Protein 2J5H (pdb70)

Foldseek 3Di:
DFFDFDWDQDDPDVGFRTWFTQPRVGTRTGRVCPPPPTD

Secondary structure (DSSP, 8-state):
--SS-----TT-SS---------SSS--S--SSSSTT--

Organism: Mus musculus (NCBI:txid10090)

GO terms:
  GO:0048471 perinuclear region of cytoplasm (C, IDA)
  GO:0005576 extracellular region (C, IDA)
  GO:0005634 nucleus (C, IDA)
  GO:0005737 cytoplasm (C, IDA)
  GO:0005794 Golgi apparatus (C, IDA)
  GO:0005886 plasma membrane (C, IDA)
  GO:0009986 cell surface (C, IDA)
  GO:0009966 regulation of signal transduction (P, IDA)
  GO:0005886 plasma membrane (C, TAS)
  GO:0009948 anterior/posterior axis specification (P, IGI)
  GO:0045944 positive regulation of transcription by RNA polymerase II (P, IGI)
  GO:0030512 negative regulation of transforming growth factor beta receptor signaling pathway (P, IGI)
  GO:0007369 gastrulation (P, IGI)
  GO:0001570 vasculogenesis (P, IMP)
  GO:0001701 in utero embryonic development (P, IMP)
  GO:0001954 positive regulation of cell-matrix adhesion (P, IMP)
  GO:0030334 regulation of cell migration (P, IMP)
  GO:0048146 positive regulation of fibroblast proliferation (P, IMP)
  GO:0055007 cardiac muscle cell differentiation (P, IMP)
  GO:0008595 anterior/posterior axis specification, embryo (P, IMP)

Structure (mmCIF, N/CA/C/O backbone):
data_2J5H
#
_entry.id   2J5H
#
_cell.length_a   1.000
_cell.length_b   1.000
_cell.length_c   1.000
_cell.angle_alpha   90.00
_cell.angle_beta   90.00
_cell.angle_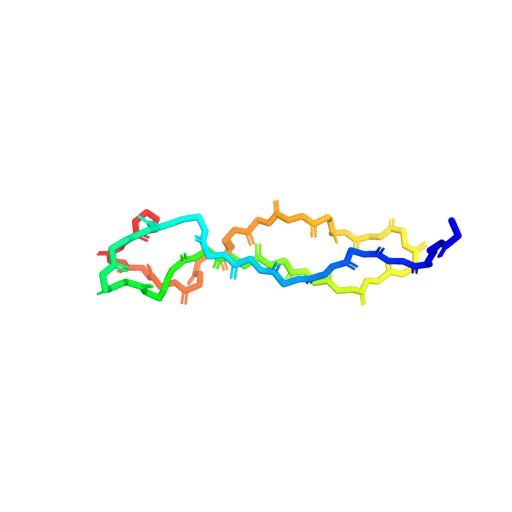gamma   90.00
#
_symmetry.space_group_name_H-M   'P 1'
#
loop_
_atom_site.group_PDB
_atom_site.id
_atom_site.type_symbol
_atom_site.label_atom_id
_atom_site.label_alt_id
_atom_site.label_comp_id
_atom_site.label_asym_id
_atom_site.label_entity_id
_atom_site.label_seq_id
_atom_site.pdbx_PDB_ins_code
_atom_site.Cartn_x
_atom_site.Cartn_y
_atom_site.Cartn_z
_atom_site.occupancy
_atom_site.B_iso_or_equiv
_atom_site.auth_seq_id
_atom_site.auth_comp_id
_atom_site.auth_asym_id
_atom_site.auth_atom_id
_atom_site.pdbx_PDB_model_num
ATOM 7 N N . LYS A 1 2 ? 13.767 11.701 -8.979 1.00 0.00 1 LYS A N 1
ATOM 8 C CA . LYS A 1 2 ? 13.173 12.985 -8.600 1.00 0.00 1 LYS A CA 1
ATOM 9 C C . LYS A 1 2 ? 11.819 12.709 -7.937 1.00 0.00 1 LYS A C 1
ATOM 10 O O . LYS A 1 2 ? 10.765 12.973 -8.512 1.00 0.00 1 LYS A O 1
ATOM 29 N N . GLU A 1 3 ? 11.851 12.149 -6.727 1.00 0.00 2 GLU A N 1
ATOM 30 C CA . GLU A 1 3 ? 10.676 11.758 -5.967 1.00 0.00 2 GLU A CA 1
ATOM 31 C C . GLU A 1 3 ? 10.936 11.965 -4.478 1.00 0.00 2 GLU A C 1
ATOM 32 O O . GLU A 1 3 ? 12.080 11.960 -4.024 1.00 0.00 2 GLU A O 1
ATOM 44 N N . HIS A 1 4 ? 9.852 12.112 -3.717 1.00 0.00 3 HIS A N 1
ATOM 45 C CA . HIS A 1 4 ? 9.854 12.245 -2.263 1.00 0.00 3 HIS A CA 1
ATOM 46 C C . HIS A 1 4 ? 8.828 11.314 -1.642 1.00 0.00 3 HIS A C 1
ATOM 47 O O . HIS A 1 4 ? 8.410 11.592 -0.525 1.00 0.00 3 HIS A O 1
ATOM 58 N N . CYS A 1 5 ? 8.427 10.241 -2.339 1.00 0.00 4 CYS A N 1
ATOM 59 C CA . CYS A 1 5 ? 7.571 9.193 -1.817 1.00 0.00 4 CYS A CA 1
ATOM 60 C C . CYS A 1 5 ? 7.364 8.092 -2.858 1.00 0.00 4 CYS A C 1
ATOM 61 O O . CYS A 1 5 ? 7.981 8.135 -3.923 1.00 0.00 4 CYS A O 1
ATOM 68 N N . GLY A 1 6 ? 6.508 7.118 -2.513 1.00 0.00 5 GLY A N 1
ATOM 69 C CA . GLY A 1 6 ? 5.974 6.094 -3.395 1.00 0.00 5 GLY A CA 1
ATOM 70 C C . GLY A 1 6 ? 4.873 6.646 -4.304 1.00 0.00 5 GLY A C 1
ATOM 71 O O . GLY A 1 6 ? 5.065 7.659 -4.973 1.00 0.00 5 GLY A O 1
ATOM 75 N N . SER A 1 7 ? 3.742 5.939 -4.392 1.00 0.00 6 SER A N 1
ATOM 76 C CA . SER A 1 7 ? 2.781 6.058 -5.486 1.00 0.00 6 SER A CA 1
ATOM 77 C C . SER A 1 7 ? 1.528 5.262 -5.105 1.00 0.00 6 SER A C 1
ATOM 78 O O . SER A 1 7 ? 1.174 5.263 -3.926 1.00 0.00 6 SER A O 1
ATOM 86 N N . ILE A 1 8 ? 0.843 4.624 -6.068 1.00 0.00 7 ILE A N 1
ATOM 87 C CA . ILE A 1 8 ? -0.402 3.890 -5.932 1.00 0.00 7 ILE A CA 1
ATOM 88 C C . ILE A 1 8 ? -0.156 2.569 -6.659 1.00 0.00 7 ILE A C 1
ATOM 89 O O . ILE A 1 8 ? 0.667 2.506 -7.576 1.00 0.00 7 ILE A O 1
ATOM 100 N N . LEU A 1 9 ? -0.875 1.521 -6.264 1.00 0.00 8 LEU A N 1
ATOM 101 C CA . LEU A 1 9 ? -0.713 0.174 -6.789 1.00 0.00 8 LEU A CA 1
ATOM 102 C C . LEU A 1 9 ? -2.055 -0.550 -6.644 1.00 0.00 8 LEU A C 1
ATOM 103 O O . LEU A 1 9 ? -3.091 0.090 -6.446 1.00 0.00 8 LEU A O 1
ATOM 113 N N . HIS A 1 10 ? -2.025 -1.860 -6.871 1.00 0.00 9 HIS A N 1
ATOM 114 C CA . HIS A 1 10 ? -3.086 -2.852 -6.991 1.00 0.00 9 HIS A CA 1
ATOM 115 C C . HIS A 1 10 ? -2.402 -4.107 -7.525 1.00 0.00 9 HIS A C 1
ATOM 116 O O . HIS A 1 10 ? -2.537 -4.490 -8.690 1.00 0.00 9 HIS A O 1
ATOM 127 N N . GLY A 1 11 ? -1.599 -4.712 -6.643 1.00 0.00 10 GLY A N 1
ATOM 128 C CA . GLY A 1 11 ? -1.045 -6.043 -6.806 1.00 0.00 10 GLY A CA 1
ATOM 129 C C . GLY A 1 11 ? -2.200 -7.028 -6.703 1.00 0.00 10 GLY A C 1
ATOM 130 O O . GLY A 1 11 ? -2.481 -7.536 -5.614 1.00 0.00 10 GLY A O 1
ATOM 134 N N . THR A 1 12 ? -2.908 -7.181 -7.822 1.00 0.00 11 THR A N 1
ATOM 135 C CA . THR A 1 12 ? -4.162 -7.911 -7.949 1.00 0.00 11 THR A CA 1
ATOM 136 C C . THR A 1 12 ? -4.346 -8.391 -9.391 1.00 0.00 11 THR A C 1
ATOM 137 O O . THR A 1 12 ? -4.526 -9.587 -9.608 1.00 0.00 11 THR A O 1
ATOM 144 N N . TRP A 1 13 ? -4.296 -7.440 -10.343 1.00 0.00 12 TRP A N 1
ATOM 145 C CA . TRP A 1 13 ? -4.723 -7.539 -11.745 1.00 0.00 12 TRP A CA 1
ATOM 146 C C . TRP A 1 13 ? -6.116 -8.138 -11.943 1.00 0.00 12 TRP A C 1
ATOM 147 O O . TRP A 1 13 ? -6.790 -8.584 -11.010 1.00 0.00 12 TRP A O 1
ATOM 162 N N . LEU A 1 14 ? -6.569 -8.078 -13.205 1.00 0.00 13 LEU A N 1
ATOM 163 C CA . LEU A 1 14 ? -7.925 -8.432 -13.607 1.00 0.00 13 LEU A CA 1
ATOM 164 C C . LEU A 1 14 ? -8.907 -7.496 -12.839 1.00 0.00 13 LEU A C 1
ATOM 165 O O . LEU A 1 14 ? -8.451 -6.472 -12.316 1.00 0.00 13 LEU A O 1
ATOM 175 N N . PRO A 1 15 ? -10.239 -7.703 -12.804 1.00 0.00 14 PRO A N 1
ATOM 176 C CA . PRO A 1 15 ? -11.138 -6.754 -12.143 1.00 0.00 14 PRO A CA 1
ATOM 177 C C . PRO A 1 15 ? -11.091 -6.938 -10.615 1.00 0.00 14 PRO A C 1
ATOM 178 O O . PRO A 1 15 ? -12.030 -7.467 -10.019 1.00 0.00 14 PRO A O 1
ATOM 189 N N . LYS A 1 16 ? -9.985 -6.536 -9.967 1.00 0.00 15 LYS A N 1
ATOM 190 C CA . LYS A 1 16 ? -9.803 -6.670 -8.521 1.00 0.00 15 LYS A CA 1
ATOM 191 C C . LYS A 1 16 ? -9.191 -5.401 -7.929 1.00 0.00 15 LYS A C 1
ATOM 192 O O . LYS A 1 16 ? -8.481 -4.666 -8.612 1.00 0.00 15 LYS A O 1
ATOM 211 N N . LYS A 1 17 ? -9.477 -5.157 -6.642 1.00 0.00 16 LYS A N 1
ATOM 212 C CA . LYS A 1 17 ? -9.117 -3.941 -5.913 1.00 0.00 16 LYS A CA 1
ATOM 213 C C . LYS A 1 17 ? -8.559 -4.323 -4.540 1.00 0.00 16 LYS A C 1
ATOM 214 O O . LYS A 1 17 ? -9.235 -4.214 -3.519 1.00 0.00 16 LYS A O 1
ATOM 233 N N . CYS A 1 18 ? -7.330 -4.836 -4.526 1.00 0.00 17 CYS A N 1
ATOM 234 C CA . CYS A 1 18 ? -6.643 -5.317 -3.333 1.00 0.00 17 CYS A CA 1
ATOM 235 C C . CYS A 1 18 ? -5.153 -5.050 -3.560 1.00 0.00 17 CYS A C 1
ATOM 236 O O . CYS A 1 18 ? -4.715 -5.215 -4.703 1.00 0.00 17 CYS A O 1
ATOM 243 N N . SER A 1 19 ? -4.407 -4.648 -2.514 1.00 0.00 18 SER A N 1
ATOM 244 C CA . SER A 1 19 ? -2.994 -4.237 -2.543 1.00 0.00 18 SER A CA 1
ATOM 245 C C . SER A 1 19 ? -2.864 -2.759 -2.927 1.00 0.00 18 SER A C 1
ATOM 246 O O . SER A 1 19 ? -3.623 -2.279 -3.765 1.00 0.00 18 SER A O 1
ATOM 254 N N . LEU A 1 20 ? -1.915 -2.032 -2.317 1.00 0.00 19 LEU A N 1
ATOM 255 C CA . LEU A 1 20 ? -1.785 -0.581 -2.454 1.00 0.00 19 LEU A CA 1
ATOM 256 C C . LEU A 1 20 ? -0.328 -0.165 -2.164 1.00 0.00 19 LEU A C 1
ATOM 257 O O . LEU A 1 20 ? 0.583 -0.996 -2.164 1.00 0.00 19 LEU A O 1
ATOM 267 N N . CYS A 1 21 ? -0.119 1.134 -1.949 1.00 0.00 20 CYS A N 1
ATOM 268 C CA . CYS A 1 21 ? 1.095 1.796 -1.494 1.00 0.00 20 CYS A CA 1
ATOM 269 C C . CYS A 1 21 ? 0.673 2.928 -0.559 1.00 0.00 20 CYS A C 1
ATOM 270 O O . CYS A 1 21 ? -0.499 3.064 -0.206 1.00 0.00 20 CYS A O 1
ATOM 277 N N . ARG A 1 22 ? 1.638 3.761 -0.185 1.00 0.00 21 ARG A N 1
ATOM 278 C CA . ARG A 1 22 ? 1.393 5.119 0.284 1.00 0.00 21 ARG A CA 1
ATOM 279 C C . ARG A 1 22 ? 2.406 6.017 -0.418 1.00 0.00 21 ARG A C 1
ATOM 280 O O . ARG A 1 22 ? 3.257 5.550 -1.182 1.00 0.00 21 ARG A O 1
ATOM 297 N N . CYS A 1 23 ? 2.326 7.310 -0.116 1.00 0.00 22 CYS A N 1
ATOM 298 C CA . CYS A 1 23 ? 3.334 8.282 -0.454 1.00 0.00 22 CYS A CA 1
ATOM 299 C C . CYS A 1 23 ? 3.738 8.959 0.864 1.00 0.00 22 CYS A C 1
ATOM 300 O O . CYS A 1 23 ? 3.006 9.814 1.357 1.00 0.00 22 CYS A O 1
ATOM 307 N N . TRP A 1 24 ? 4.878 8.564 1.454 1.00 0.00 23 TRP A N 1
ATOM 308 C CA . TRP A 1 24 ? 5.496 9.266 2.581 1.00 0.00 23 TRP A CA 1
ATOM 309 C C . TRP A 1 24 ? 6.969 9.537 2.239 1.00 0.00 23 TRP A C 1
ATOM 310 O O . TRP A 1 24 ? 7.545 8.841 1.406 1.00 0.00 23 TRP A O 1
ATOM 325 N N . HIS A 1 25 ? 7.593 10.509 2.923 1.00 0.00 24 HIS A N 1
ATOM 326 C CA . HIS A 1 25 ? 8.941 11.042 2.647 1.00 0.00 24 HIS A CA 1
ATOM 327 C C . HIS A 1 25 ? 10.076 10.014 2.758 1.00 0.00 24 HIS A C 1
ATOM 328 O O . HIS A 1 25 ? 11.195 10.305 2.343 1.00 0.00 24 HIS A O 1
ATOM 339 N N . GLY A 1 26 ? 9.805 8.834 3.314 1.00 0.00 25 GLY A N 1
ATOM 340 C CA . GLY A 1 26 ? 10.761 7.747 3.442 1.00 0.00 25 GLY A CA 1
ATOM 341 C C . GLY A 1 26 ? 10.198 6.619 4.297 1.00 0.00 25 GLY A C 1
ATOM 342 O O . GLY A 1 26 ? 10.952 6.003 5.045 1.00 0.00 25 GLY A O 1
ATOM 346 N N . GLN A 1 27 ? 8.880 6.376 4.246 1.00 0.00 26 GLN A N 1
ATOM 347 C CA . GLN A 1 27 ? 8.224 5.411 5.115 1.00 0.00 26 GLN A CA 1
ATOM 348 C C . GLN A 1 27 ? 7.109 4.792 4.285 1.00 0.00 26 GLN A C 1
ATOM 349 O O . GLN A 1 27 ? 6.407 5.535 3.609 1.00 0.00 26 GLN A O 1
ATOM 361 N N . LEU A 1 28 ? 6.966 3.461 4.334 1.00 0.00 27 LEU A N 1
ATOM 362 C CA . LEU A 1 28 ? 6.009 2.674 3.553 1.00 0.00 27 LEU A CA 1
ATOM 363 C C . LEU A 1 28 ? 6.188 2.879 2.036 1.00 0.00 27 LEU A C 1
ATOM 364 O O . LEU A 1 28 ? 5.719 3.861 1.466 1.00 0.00 27 LEU A O 1
ATOM 374 N N . HIS A 1 29 ? 6.853 1.926 1.364 1.00 0.00 28 HIS A N 1
ATOM 375 C CA . HIS A 1 29 ? 6.877 1.884 -0.100 1.00 0.00 28 HIS A CA 1
ATOM 376 C C . HIS A 1 29 ? 5.519 1.396 -0.631 1.00 0.00 28 HIS A C 1
ATOM 377 O O . HIS A 1 29 ? 4.640 2.214 -0.892 1.00 0.00 28 HIS A O 1
ATOM 388 N N . CYS A 1 30 ? 5.337 0.078 -0.784 1.00 0.00 29 CYS A N 1
ATOM 389 C CA . CYS A 1 30 ? 4.170 -0.531 -1.412 1.00 0.00 29 CYS A CA 1
ATOM 390 C C . CYS A 1 30 ? 3.876 -1.864 -0.738 1.00 0.00 29 CYS A C 1
ATOM 391 O O . CYS A 1 30 ? 4.719 -2.757 -0.781 1.00 0.00 29 CYS A O 1
ATOM 398 N N . LEU A 1 31 ? 2.714 -1.969 -0.085 1.00 0.00 30 LEU A N 1
ATOM 399 C CA . LEU A 1 31 ? 2.228 -3.134 0.641 1.00 0.00 30 LEU A CA 1
ATOM 400 C C . LEU A 1 31 ? 0.690 -3.092 0.663 1.00 0.00 30 LEU A C 1
ATOM 401 O O . LEU A 1 31 ? 0.125 -2.000 0.590 1.00 0.00 30 LEU A O 1
ATOM 411 N N . PRO A 1 32 ? 0.000 -4.241 0.820 1.00 0.00 31 PRO A N 1
ATOM 412 C CA . PRO A 1 32 ? -1.439 -4.287 1.054 1.00 0.00 31 PRO A CA 1
ATOM 413 C C . PRO A 1 32 ? -1.771 -3.750 2.451 1.00 0.00 31 PRO A C 1
ATOM 414 O O . PRO A 1 32 ? -2.352 -2.678 2.557 1.00 0.00 31 PRO A O 1
ATOM 425 N N . GLN A 1 33 ? -1.398 -4.488 3.507 1.00 0.00 32 GLN A N 1
ATOM 426 C CA . GLN A 1 33 ? -1.595 -4.127 4.919 1.00 0.00 32 GLN A CA 1
ATOM 427 C C . GLN A 1 33 ? -3.091 -4.198 5.263 1.00 0.00 32 GLN A C 1
ATOM 428 O O . GLN A 1 33 ? -3.748 -3.190 5.501 1.00 0.00 32 GLN A O 1
ATOM 440 N N . THR A 1 34 ? -3.627 -5.428 5.256 1.00 0.00 33 THR A N 1
ATOM 441 C CA . THR A 1 34 ? -5.029 -5.784 5.497 1.00 0.00 33 THR A CA 1
ATOM 442 C C . THR A 1 34 ? -6.044 -4.996 4.640 1.00 0.00 33 THR A C 1
ATOM 443 O O . THR A 1 34 ? -7.229 -4.951 4.949 1.00 0.00 33 THR A O 1
ATOM 450 N N . PHE A 1 35 ? -5.595 -4.414 3.520 1.00 0.00 34 PHE A N 1
ATOM 451 C CA . PHE A 1 35 ? -6.381 -3.553 2.643 1.00 0.00 34 PHE A CA 1
ATOM 452 C C . PHE A 1 35 ? -7.740 -4.153 2.250 1.00 0.00 34 PHE A C 1
ATOM 453 O O . PHE A 1 35 ? -8.726 -3.422 2.168 1.00 0.00 34 PHE A O 1
ATOM 466 N N . LEU A 1 36 ? -7.806 -5.470 2.012 1.00 0.00 35 LEU A N 1
ATOM 467 C CA . LEU A 1 36 ? -9.060 -6.188 1.827 1.00 0.00 35 LEU A CA 1
ATOM 468 C C . LEU A 1 36 ? -8.876 -7.629 2.331 1.00 0.00 35 LEU A C 1
ATOM 469 O O . LEU A 1 36 ? -8.319 -8.439 1.585 1.00 0.00 35 LEU A O 1
ATOM 479 N N . PRO A 1 37 ? -9.285 -7.977 3.571 1.00 0.00 36 PRO A N 1
ATOM 480 C CA . PRO A 1 37 ? -9.123 -9.321 4.136 1.00 0.00 36 PRO A CA 1
ATOM 481 C C . PRO A 1 37 ? -10.073 -10.341 3.480 1.00 0.00 36 PRO A C 1
ATOM 482 O O . PRO A 1 37 ? -11.014 -10.844 4.090 1.00 0.00 36 PRO A O 1
ATOM 493 N N . GLY A 1 38 ? -9.799 -10.648 2.213 1.00 0.00 37 GLY A N 1
ATOM 494 C CA . GLY A 1 38 ? -10.512 -11.612 1.386 1.00 0.00 37 GLY A CA 1
ATOM 495 C C . GLY A 1 38 ? -9.850 -11.816 0.024 1.00 0.00 37 GLY A C 1
ATOM 496 O O . GLY A 1 38 ? -10.470 -12.392 -0.866 1.00 0.00 37 GLY A O 1
ATOM 500 N N . CYS A 1 39 ? -8.639 -11.279 -0.180 1.00 0.00 38 CYS A N 1
ATOM 501 C CA . CYS A 1 39 ? -8.065 -11.060 -1.493 1.00 0.00 38 CYS A CA 1
ATOM 502 C C . CYS A 1 39 ? -6.587 -10.721 -1.295 1.00 0.00 38 CYS A C 1
ATOM 503 O O . CYS A 1 39 ? -6.176 -9.565 -1.401 1.00 0.00 38 CYS A O 1
ATOM 510 N N . ASP A 1 40 ? -5.800 -11.749 -0.960 1.00 0.00 39 ASP A N 1
ATOM 511 C CA . ASP A 1 40 ? -4.405 -11.617 -0.536 1.00 0.00 39 ASP A CA 1
ATOM 512 C C . ASP A 1 40 ? -4.311 -10.713 0.708 1.00 0.00 39 ASP A C 1
ATOM 513 O O . ASP A 1 40 ? -5.287 -10.539 1.436 1.00 0.00 39 ASP A O 1
ATOM 531 N N . LYS A 1 2 ? 14.447 10.825 -8.139 1.00 0.00 1 LYS A N 2
ATOM 532 C CA . LYS A 1 2 ? 14.511 11.140 -6.704 1.00 0.00 1 LYS A CA 2
ATOM 533 C C . LYS A 1 2 ? 13.132 11.344 -6.038 1.00 0.00 1 LYS A C 2
ATOM 534 O O . LYS A 1 2 ? 13.006 12.153 -5.123 1.00 0.00 1 LYS A O 2
ATOM 553 N N . GLU A 1 3 ? 12.107 10.626 -6.503 1.00 0.00 2 GLU A N 2
ATOM 554 C CA . GLU A 1 3 ? 10.684 10.833 -6.264 1.00 0.00 2 GLU A CA 2
ATOM 555 C C . GLU A 1 3 ? 10.348 11.022 -4.775 1.00 0.00 2 GLU A C 2
ATOM 556 O O . GLU A 1 3 ? 9.865 12.083 -4.393 1.00 0.00 2 GLU A O 2
ATOM 568 N N . HIS A 1 4 ? 10.551 9.986 -3.944 1.00 0.00 3 HIS A N 2
ATOM 569 C CA . HIS A 1 4 ? 10.129 9.928 -2.533 1.00 0.00 3 HIS A CA 2
ATOM 570 C C . HIS A 1 4 ? 8.680 10.388 -2.296 1.00 0.00 3 HIS A C 2
ATOM 571 O O . HIS A 1 4 ? 8.373 10.874 -1.213 1.00 0.00 3 HIS A O 2
ATOM 582 N N . CYS A 1 5 ? 7.781 10.207 -3.271 1.00 0.00 4 CYS A N 2
ATOM 583 C CA . CYS A 1 5 ? 6.343 10.249 -3.063 1.00 0.00 4 CYS A CA 2
ATOM 584 C C . CYS A 1 5 ? 5.683 9.518 -4.237 1.00 0.00 4 CYS A C 2
ATOM 585 O O . CYS A 1 5 ? 5.600 10.078 -5.327 1.00 0.00 4 CYS A O 2
ATOM 592 N N . GLY A 1 6 ? 5.232 8.275 -4.026 1.00 0.00 5 GLY A N 2
ATOM 593 C CA . GLY A 1 6 ? 4.345 7.571 -4.948 1.00 0.00 5 GLY A CA 2
ATOM 594 C C . GLY A 1 6 ? 4.852 6.166 -5.232 1.00 0.00 5 GLY A C 2
ATOM 595 O O . GLY A 1 6 ? 5.915 6.017 -5.840 1.00 0.00 5 GLY A O 2
ATOM 599 N N . SER A 1 7 ? 4.115 5.142 -4.783 1.00 0.00 6 SER A N 2
ATOM 600 C CA . SER A 1 7 ? 4.452 3.739 -5.049 1.00 0.00 6 SER A CA 2
ATOM 601 C C . SER A 1 7 ? 3.211 2.885 -5.363 1.00 0.00 6 SER A C 2
ATOM 602 O O . SER A 1 7 ? 3.193 1.681 -5.114 1.00 0.00 6 SER A O 2
ATOM 610 N N . ILE A 1 8 ? 2.156 3.543 -5.853 1.00 0.00 7 ILE A N 2
ATOM 611 C CA . ILE A 1 8 ? 0.817 3.029 -6.145 1.00 0.00 7 ILE A CA 2
ATOM 612 C C . ILE A 1 8 ? 0.893 1.751 -6.998 1.00 0.00 7 ILE A C 2
ATOM 613 O O . ILE A 1 8 ? 1.789 1.585 -7.825 1.00 0.00 7 ILE A O 2
ATOM 624 N N . LEU A 1 9 ? -0.072 0.849 -6.792 1.00 0.00 8 LEU A N 2
ATOM 625 C CA . LEU A 1 9 ? -0.020 -0.536 -7.250 1.00 0.00 8 LEU A CA 2
ATOM 626 C C . LEU A 1 9 ? -1.436 -1.068 -7.518 1.00 0.00 8 LEU A C 2
ATOM 627 O O . LEU A 1 9 ? -2.385 -0.286 -7.588 1.00 0.00 8 LEU A O 2
ATOM 637 N N . HIS A 1 10 ? -1.530 -2.390 -7.725 1.00 0.00 9 HIS A N 2
ATOM 638 C CA . HIS A 1 10 ? -2.510 -3.192 -8.480 1.00 0.00 9 HIS A CA 2
ATOM 639 C C . HIS A 1 10 ? -1.776 -4.403 -9.096 1.00 0.00 9 HIS A C 2
ATOM 640 O O . HIS A 1 10 ? -1.708 -4.532 -10.320 1.00 0.00 9 HIS A O 2
ATOM 651 N N . GLY A 1 11 ? -1.211 -5.306 -8.282 1.00 0.00 10 GLY A N 2
ATOM 652 C CA . GLY A 1 11 ? -0.545 -6.517 -8.772 1.00 0.00 10 GLY A CA 2
ATOM 653 C C . GLY A 1 11 ? -1.538 -7.604 -9.203 1.00 0.00 10 GLY A C 2
ATOM 654 O O . GLY A 1 11 ? -1.256 -8.785 -9.023 1.00 0.00 10 GLY A O 2
ATOM 658 N N . THR A 1 12 ? -2.718 -7.205 -9.693 1.00 0.00 11 THR A N 2
ATOM 659 C CA . THR A 1 12 ? -3.951 -7.981 -9.640 1.00 0.00 11 THR A CA 2
ATOM 660 C C . THR A 1 12 ? -4.817 -7.606 -10.838 1.00 0.00 11 THR A C 2
ATOM 661 O O . THR A 1 12 ? -4.719 -6.488 -11.347 1.00 0.00 11 THR A O 2
ATOM 668 N N . TRP A 1 13 ? -5.662 -8.546 -11.264 1.00 0.00 12 TRP A N 2
ATOM 669 C CA . TRP A 1 13 ? -6.600 -8.390 -12.361 1.00 0.00 12 TRP A CA 2
ATOM 670 C C . TRP A 1 13 ? -7.892 -7.708 -11.908 1.00 0.00 12 TRP A C 2
ATOM 671 O O . TRP A 1 13 ? -8.140 -7.537 -10.713 1.00 0.00 12 TRP A O 2
ATOM 686 N N . LEU A 1 14 ? -8.705 -7.313 -12.900 1.00 0.00 13 LEU A N 2
ATOM 687 C CA . LEU A 1 14 ? -9.621 -6.173 -12.809 1.00 0.00 13 LEU A CA 2
ATOM 688 C C . LEU A 1 14 ? -8.831 -4.892 -12.443 1.00 0.00 13 LEU A C 2
ATOM 689 O O . LEU A 1 14 ? -7.615 -4.955 -12.236 1.00 0.00 13 LEU A O 2
ATOM 699 N N . PRO A 1 15 ? -9.438 -3.690 -12.444 1.00 0.00 14 PRO A N 2
ATOM 700 C CA . PRO A 1 15 ? -8.700 -2.471 -12.140 1.00 0.00 14 PRO A CA 2
ATOM 701 C C . PRO A 1 15 ? -8.438 -2.402 -10.629 1.00 0.00 14 PRO A C 2
ATOM 702 O O . PRO A 1 15 ? -9.161 -1.703 -9.918 1.00 0.00 14 PRO A O 2
ATOM 713 N N . LYS A 1 16 ? -7.412 -3.130 -10.147 1.00 0.00 15 LYS A N 2
ATOM 714 C CA . LYS A 1 16 ? -7.131 -3.359 -8.725 1.00 0.00 15 LYS A CA 2
ATOM 715 C C . LYS A 1 16 ? -8.166 -4.345 -8.174 1.00 0.00 15 LYS A C 2
ATOM 716 O O . LYS A 1 16 ? -9.110 -4.749 -8.849 1.00 0.00 15 LYS A O 2
ATOM 735 N N . LYS A 1 17 ? -7.948 -4.707 -6.910 1.00 0.00 16 LYS A N 2
ATOM 736 C CA . LYS A 1 17 ? -8.747 -5.571 -6.046 1.00 0.00 16 LYS A CA 2
ATOM 737 C C . LYS A 1 17 ? -7.961 -5.744 -4.752 1.00 0.00 16 LYS A C 2
ATOM 738 O O . LYS A 1 17 ? -8.526 -5.621 -3.671 1.00 0.00 16 LYS A O 2
ATOM 757 N N . CYS A 1 18 ? -6.654 -6.012 -4.883 1.00 0.00 17 CYS A N 2
ATOM 758 C CA . CYS A 1 18 ? -5.774 -6.415 -3.799 1.00 0.00 17 CYS A CA 2
ATOM 759 C C . CYS A 1 18 ? -4.372 -6.026 -4.251 1.00 0.00 17 CYS A C 2
ATOM 760 O O . CYS A 1 18 ? -3.883 -6.635 -5.201 1.00 0.00 17 CYS A O 2
ATOM 767 N N . SER A 1 19 ? -3.770 -5.003 -3.640 1.00 0.00 18 SER A N 2
ATOM 768 C CA . SER A 1 19 ? -2.533 -4.277 -3.981 1.00 0.00 18 SER A CA 2
ATOM 769 C C . SER 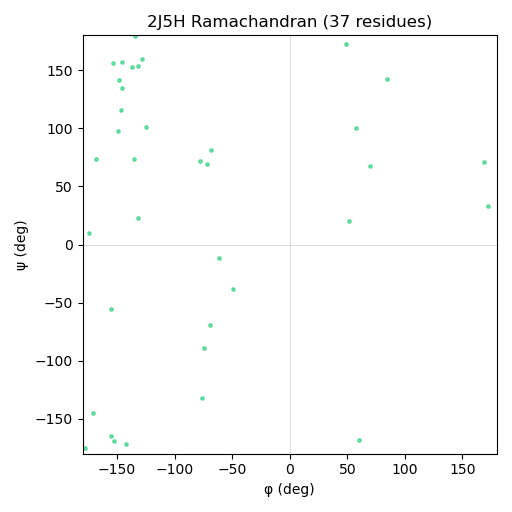A 1 19 ? -2.862 -2.794 -4.076 1.00 0.00 18 SER A C 2
ATOM 770 O O . SER A 1 19 ? -3.590 -2.397 -4.986 1.00 0.00 18 SER A O 2
ATOM 778 N N . LEU A 1 20 ? -2.296 -1.980 -3.185 1.00 0.00 19 LEU A N 2
ATOM 779 C CA . LEU A 1 20 ? -2.291 -0.531 -3.309 1.00 0.00 19 LEU A CA 2
ATOM 780 C C . LEU A 1 20 ? -1.076 -0.013 -2.515 1.00 0.00 19 LEU A C 2
ATOM 781 O O . LEU A 1 20 ? -0.346 -0.796 -1.903 1.00 0.00 19 LEU A O 2
ATOM 791 N N . CYS A 1 21 ? -0.832 1.298 -2.537 1.00 0.00 20 CYS A N 2
ATOM 792 C CA . CYS A 1 21 ? 0.245 1.970 -1.825 1.00 0.00 20 CYS A CA 2
ATOM 793 C C . CYS A 1 21 ? -0.099 3.454 -1.718 1.00 0.00 20 CYS A C 2
ATOM 794 O O . CYS A 1 21 ? -1.222 3.863 -2.013 1.00 0.00 20 CYS A O 2
ATOM 801 N N . ARG A 1 22 ? 0.863 4.257 -1.271 1.00 0.00 21 ARG A N 2
ATOM 802 C CA . ARG A 1 22 ? 0.698 5.684 -1.008 1.00 0.00 21 ARG A CA 2
ATOM 803 C C . ARG A 1 22 ? 1.863 6.489 -1.593 1.00 0.00 21 ARG A C 2
ATOM 804 O O . ARG A 1 22 ? 2.727 5.960 -2.299 1.00 0.00 21 ARG A O 2
ATOM 821 N N . CYS A 1 23 ? 1.836 7.793 -1.316 1.00 0.00 22 CYS A N 2
ATOM 822 C CA . CYS A 1 23 ? 2.787 8.812 -1.705 1.00 0.00 22 CYS A CA 2
ATOM 823 C C . CYS A 1 23 ? 3.130 9.545 -0.412 1.00 0.00 22 CYS A C 2
ATOM 824 O O . CYS A 1 23 ? 2.342 10.364 0.057 1.00 0.00 22 CYS A O 2
ATOM 831 N N . TRP A 1 24 ? 4.259 9.193 0.212 1.00 0.00 23 TRP A N 2
ATOM 832 C CA . TRP A 1 24 ? 4.821 9.931 1.331 1.00 0.00 23 TRP A CA 2
ATOM 833 C C . TRP A 1 24 ? 6.337 9.754 1.289 1.00 0.00 23 TRP A C 2
ATOM 834 O O . TRP A 1 24 ? 6.822 8.845 0.618 1.00 0.00 23 TRP A O 2
ATOM 849 N N . HIS A 1 25 ? 7.086 10.584 2.016 1.00 0.00 24 HIS A N 2
ATOM 850 C CA . HIS A 1 25 ? 8.547 10.599 1.972 1.00 0.00 24 HIS A CA 2
ATOM 851 C C . HIS A 1 25 ? 9.133 9.498 2.865 1.00 0.00 24 HIS A C 2
ATOM 852 O O . HIS A 1 25 ? 9.676 9.792 3.933 1.00 0.00 24 HIS A O 2
ATOM 863 N N . GLY A 1 26 ? 9.070 8.242 2.407 1.00 0.00 25 GLY A N 2
ATOM 864 C CA . GLY A 1 26 ? 9.634 7.082 3.099 1.00 0.00 25 GLY A CA 2
ATOM 865 C C . GLY A 1 26 ? 8.653 5.917 3.262 1.00 0.00 25 GLY A C 2
ATOM 866 O O . GLY A 1 26 ? 9.038 4.891 3.810 1.00 0.00 25 GLY A O 2
ATOM 870 N N . GLN A 1 27 ? 7.410 6.076 2.788 1.00 0.00 26 GLN A N 2
ATOM 871 C CA . GLN A 1 27 ? 6.390 5.045 2.595 1.00 0.00 26 GLN A CA 2
ATOM 872 C C . GLN A 1 27 ? 6.360 3.910 3.619 1.00 0.00 26 GLN A C 2
ATOM 873 O O . GLN A 1 27 ? 6.558 2.748 3.266 1.00 0.00 26 GLN A O 2
ATOM 885 N N . LEU A 1 28 ? 5.964 4.291 4.842 1.00 0.00 27 LEU A N 2
ATOM 886 C CA . LEU A 1 28 ? 5.332 3.490 5.897 1.00 0.00 27 LEU A CA 2
ATOM 887 C C . LEU A 1 28 ? 5.355 1.979 5.606 1.00 0.00 27 LEU A C 2
ATOM 888 O O . LEU A 1 28 ? 6.303 1.304 5.999 1.00 0.00 27 LEU A O 2
ATOM 898 N N . HIS A 1 29 ? 4.350 1.467 4.886 1.00 0.00 28 HIS A N 2
ATOM 899 C CA . HIS A 1 29 ? 4.440 0.360 3.942 1.00 0.00 28 HIS A CA 2
ATOM 900 C C . HIS A 1 29 ? 3.380 0.631 2.867 1.00 0.00 28 HIS A C 2
ATOM 901 O O . HIS A 1 29 ? 2.509 1.485 3.059 1.00 0.00 28 HIS A O 2
ATOM 912 N N . CYS A 1 30 ? 3.421 -0.114 1.760 1.00 0.00 29 CYS A N 2
ATOM 913 C CA . CYS A 1 30 ? 2.251 -0.294 0.909 1.00 0.00 29 CYS A CA 2
ATOM 914 C C . CYS A 1 30 ? 1.199 -1.121 1.664 1.00 0.00 29 CYS A C 2
ATOM 915 O O . CYS A 1 30 ? 1.496 -1.716 2.701 1.00 0.00 29 CYS A O 2
ATOM 922 N N . LEU A 1 31 ? -0.025 -1.182 1.132 1.00 0.00 30 LEU A N 2
ATOM 923 C CA . LEU A 1 31 ? -1.143 -1.902 1.718 1.00 0.00 30 LEU A CA 2
ATOM 924 C C . LEU A 1 31 ? -1.974 -2.493 0.589 1.00 0.00 30 LEU A C 2
ATOM 925 O O . LEU A 1 31 ? -2.501 -1.732 -0.220 1.00 0.00 30 LEU A O 2
ATOM 935 N N . PRO A 1 32 ? -2.140 -3.821 0.513 1.00 0.00 31 PRO A N 2
ATOM 936 C CA . PRO A 1 32 ? -2.933 -4.421 -0.538 1.00 0.00 31 PRO A CA 2
ATOM 937 C C . PRO A 1 32 ? -4.425 -4.132 -0.369 1.00 0.00 31 PRO A C 2
ATOM 938 O O . PRO A 1 32 ? -5.123 -3.986 -1.371 1.00 0.00 31 PRO A O 2
ATOM 949 N N . GLN A 1 33 ? -4.884 -4.026 0.882 1.00 0.00 32 GLN A N 2
ATOM 950 C CA . GLN A 1 33 ? -6.096 -3.333 1.295 1.00 0.00 32 GLN A CA 2
ATOM 951 C C . GLN A 1 33 ? -5.954 -3.044 2.798 1.00 0.00 32 GLN A C 2
ATOM 952 O O . GLN A 1 33 ? -5.689 -1.906 3.171 1.00 0.00 32 GLN A O 2
ATOM 964 N N . THR A 1 34 ? -6.029 -4.076 3.647 1.00 0.00 33 THR A N 2
ATOM 965 C CA . THR A 1 34 ? -6.037 -3.975 5.107 1.00 0.00 33 THR A CA 2
ATOM 966 C C . THR A 1 34 ? -4.744 -4.531 5.726 1.00 0.00 33 THR A C 2
ATOM 967 O O . THR A 1 34 ? -4.454 -4.233 6.879 1.00 0.00 33 THR A O 2
ATOM 974 N N . PHE A 1 35 ? -3.964 -5.320 4.966 1.00 0.00 34 PHE A N 2
ATOM 975 C CA . PHE A 1 35 ? -2.778 -6.048 5.431 1.00 0.00 34 PHE A CA 2
ATOM 976 C C . PHE A 1 35 ? -3.056 -6.827 6.729 1.00 0.00 34 PHE A C 2
ATOM 977 O O . PHE A 1 35 ? -2.365 -6.683 7.735 1.00 0.00 34 PHE A O 2
ATOM 990 N N . LEU A 1 36 ? -4.073 -7.694 6.679 1.00 0.00 35 LEU A N 2
ATOM 991 C CA . LEU A 1 36 ? -4.293 -8.757 7.659 1.00 0.00 35 LEU A CA 2
ATOM 992 C C . LEU A 1 36 ? -4.788 -9.973 6.875 1.00 0.00 35 LEU A C 2
ATOM 993 O O . LEU A 1 36 ? -4.022 -10.925 6.736 1.00 0.00 35 LEU A O 2
ATOM 1003 N N . PRO A 1 37 ? -5.960 -9.920 6.210 1.00 0.00 36 PRO A N 2
ATOM 1004 C CA . PRO A 1 37 ? -6.099 -10.614 4.942 1.00 0.00 36 PRO A CA 2
ATOM 1005 C C . PRO A 1 37 ? -5.148 -9.941 3.943 1.00 0.00 36 PRO A C 2
ATOM 1006 O O . PRO A 1 37 ? -5.025 -8.708 3.915 1.00 0.00 36 PRO A O 2
ATOM 1017 N N . GLY A 1 38 ? -4.508 -10.749 3.092 1.00 0.00 37 GLY A N 2
ATOM 1018 C CA . GLY A 1 38 ? -3.740 -10.240 1.960 1.00 0.00 37 GLY A CA 2
ATOM 1019 C C . GLY A 1 38 ? -4.661 -9.680 0.881 1.00 0.00 37 GLY A C 2
ATOM 1020 O O . GLY A 1 38 ? -4.300 -8.730 0.185 1.00 0.00 37 GLY A O 2
ATOM 1024 N N . CYS A 1 39 ? -5.862 -10.251 0.759 1.00 0.00 38 CYS A N 2
ATOM 1025 C CA . CYS A 1 39 ? -6.763 -10.020 -0.348 1.00 0.00 38 CYS A CA 2
ATOM 1026 C C . CYS A 1 39 ? -8.178 -10.348 0.120 1.00 0.00 38 CYS A C 2
ATOM 1027 O O . CYS A 1 39 ? -8.726 -11.408 -0.174 1.00 0.00 38 CYS A O 2
ATOM 1034 N N . ASP A 1 40 ? -8.730 -9.433 0.917 1.00 0.00 39 ASP A N 2
ATOM 1035 C CA . ASP A 1 40 ? -10.128 -9.435 1.335 1.00 0.00 39 ASP A CA 2
ATOM 1036 C C . ASP A 1 40 ? -11.055 -9.419 0.112 1.00 0.00 39 ASP A C 2
ATOM 1037 O O . ASP A 1 40 ? -11.266 -8.374 -0.497 1.00 0.00 39 ASP A O 2
ATOM 1055 N N . LYS A 1 2 ? 14.417 13.863 -5.598 1.00 0.00 1 LYS A N 3
ATOM 1056 C CA . LYS A 1 2 ? 13.998 13.641 -4.219 1.00 0.00 1 LYS A CA 3
ATOM 1057 C C . LYS A 1 2 ? 12.592 13.031 -4.156 1.00 0.00 1 LYS A C 3
ATOM 1058 O O . LYS A 1 2 ? 11.678 13.621 -3.579 1.00 0.00 1 LYS A O 3
ATOM 1077 N N . GLU A 1 3 ? 12.419 11.837 -4.737 1.00 0.00 2 GLU A N 3
ATOM 1078 C CA . GLU A 1 3 ? 11.146 11.111 -4.861 1.00 0.00 2 GLU A CA 3
ATOM 1079 C C . GLU A 1 3 ? 10.643 10.531 -3.516 1.00 0.00 2 GLU A C 3
ATOM 1080 O O . GLU A 1 3 ? 10.216 9.381 -3.431 1.00 0.00 2 GLU A O 3
ATOM 1092 N N . HIS A 1 4 ? 10.634 11.330 -2.447 1.00 0.00 3 HIS A N 3
ATOM 1093 C CA . HIS A 1 4 ? 10.143 10.970 -1.112 1.00 0.00 3 HIS A CA 3
ATOM 1094 C C . HIS A 1 4 ? 8.604 10.859 -1.045 1.00 0.00 3 HIS A C 3
ATOM 1095 O O . HIS A 1 4 ? 8.007 11.266 -0.049 1.00 0.00 3 HIS A O 3
ATOM 1106 N N . CYS A 1 5 ? 7.951 10.386 -2.115 1.00 0.00 4 CYS A N 3
ATOM 1107 C CA . CYS A 1 5 ? 6.501 10.289 -2.229 1.00 0.00 4 CYS A CA 3
ATOM 1108 C C . CYS A 1 5 ? 6.134 8.896 -2.759 1.00 0.00 4 CYS A C 3
ATOM 1109 O O . CYS A 1 5 ? 6.530 7.899 -2.144 1.00 0.00 4 CYS A O 3
ATOM 1116 N N . GLY A 1 6 ? 5.325 8.785 -3.823 1.00 0.00 5 GLY A N 3
ATOM 1117 C CA . GLY A 1 6 ? 4.766 7.503 -4.191 1.00 0.00 5 GLY A CA 3
ATOM 1118 C C . GLY A 1 6 ? 3.663 7.510 -5.233 1.00 0.00 5 GLY A C 3
ATOM 1119 O O . GLY A 1 6 ? 3.562 8.439 -6.030 1.00 0.00 5 GLY A O 3
ATOM 1123 N N . SER A 1 7 ? 2.914 6.399 -5.265 1.00 0.00 6 SER A N 3
ATOM 1124 C CA . SER A 1 7 ? 2.029 5.993 -6.344 1.00 0.00 6 SER A CA 3
ATOM 1125 C C . SER A 1 7 ? 1.115 4.885 -5.796 1.00 0.00 6 SER A C 3
ATOM 1126 O O . SER A 1 7 ? 1.044 4.687 -4.583 1.00 0.00 6 SER A O 3
ATOM 1134 N N . ILE A 1 8 ? 0.403 4.201 -6.691 1.00 0.00 7 ILE A N 3
ATOM 1135 C CA . ILE A 1 8 ? -0.765 3.347 -6.453 1.00 0.00 7 ILE A CA 3
ATOM 1136 C C . ILE A 1 8 ? -0.430 1.878 -6.789 1.00 0.00 7 ILE A C 3
ATOM 1137 O O . ILE A 1 8 ? 0.504 1.598 -7.539 1.00 0.00 7 ILE A O 3
ATOM 1148 N N . LEU A 1 9 ? -1.198 0.935 -6.227 1.00 0.00 8 LEU A N 3
ATOM 1149 C CA . LEU A 1 9 ? -1.122 -0.512 -6.444 1.00 0.00 8 LEU A CA 3
ATOM 1150 C C . LEU A 1 9 ? -2.525 -1.097 -6.189 1.00 0.00 8 LEU A C 3
ATOM 1151 O O . LEU A 1 9 ? -3.492 -0.354 -6.043 1.00 0.00 8 LEU A O 3
ATOM 1161 N N . HIS A 1 10 ? -2.633 -2.427 -6.185 1.00 0.00 9 HIS A N 3
ATOM 1162 C CA . HIS A 1 10 ? -3.837 -3.251 -6.069 1.00 0.00 9 HIS A CA 3
ATOM 1163 C C . HIS A 1 10 ? -3.502 -4.709 -5.695 1.00 0.00 9 HIS A C 3
ATOM 1164 O O . HIS A 1 10 ? -4.388 -5.555 -5.668 1.00 0.00 9 HIS A O 3
ATOM 1175 N N . GLY A 1 11 ? -2.245 -5.008 -5.345 1.00 0.00 10 GLY A N 3
ATOM 1176 C CA . GLY A 1 11 ? -1.698 -6.345 -5.123 1.00 0.00 10 GLY A CA 3
ATOM 1177 C C . GLY A 1 11 ? -1.801 -7.204 -6.378 1.00 0.00 10 GLY A C 3
ATOM 1178 O O . GLY A 1 11 ? -0.838 -7.346 -7.127 1.00 0.00 10 GLY A O 3
ATOM 1182 N N . THR A 1 12 ? -2.992 -7.751 -6.590 1.00 0.00 11 THR A N 3
ATOM 1183 C CA . THR A 1 12 ? -3.426 -8.490 -7.761 1.00 0.00 11 THR A CA 3
ATOM 1184 C C . THR A 1 12 ? -3.346 -7.585 -8.999 1.00 0.00 11 THR A C 3
ATOM 1185 O O . THR A 1 12 ? -3.407 -6.353 -8.907 1.00 0.00 11 THR A O 3
ATOM 1192 N N . TRP A 1 13 ? -3.191 -8.203 -10.171 1.00 0.00 12 TRP A N 3
ATOM 1193 C CA . TRP A 1 13 ? -3.184 -7.533 -11.464 1.00 0.00 12 TRP A CA 3
ATOM 1194 C C . TRP A 1 13 ? -4.608 -7.284 -11.961 1.00 0.00 12 TRP A C 3
ATOM 1195 O O . TRP A 1 13 ? -5.575 -7.775 -11.376 1.00 0.00 12 TRP A O 3
ATOM 1210 N N . LEU A 1 14 ? -4.738 -6.476 -13.024 1.00 0.00 13 LEU A N 3
ATOM 1211 C CA . LEU A 1 14 ? -5.973 -5.742 -13.326 1.00 0.00 13 LEU A CA 3
ATOM 1212 C C . LEU A 1 14 ? -6.363 -4.854 -12.112 1.00 0.00 13 LEU A C 3
ATOM 1213 O O . LEU A 1 14 ? -5.623 -4.810 -11.124 1.00 0.00 13 LEU A O 3
ATOM 1223 N N . PRO A 1 15 ? -7.474 -4.087 -12.127 1.00 0.00 14 PRO A N 3
ATOM 1224 C CA . PRO A 1 15 ? -7.881 -3.275 -10.972 1.00 0.00 14 PRO A CA 3
ATOM 1225 C C . PRO A 1 15 ? -8.502 -4.134 -9.848 1.00 0.00 14 PRO A C 3
ATOM 1226 O O . PRO A 1 15 ? -9.476 -3.733 -9.210 1.00 0.00 14 PRO A O 3
ATOM 1237 N N . LYS A 1 16 ? -7.972 -5.338 -9.601 1.00 0.00 15 LYS A N 3
ATOM 1238 C CA . LYS A 1 16 ? -8.507 -6.251 -8.598 1.00 0.00 15 LYS A CA 3
ATOM 1239 C C . LYS A 1 16 ? -8.091 -5.741 -7.217 1.00 0.00 15 LYS A C 3
ATOM 1240 O O . LYS A 1 16 ? -6.914 -5.816 -6.887 1.00 0.00 15 LYS A O 3
ATOM 1259 N N . LYS A 1 17 ? -9.014 -5.208 -6.414 1.00 0.00 16 LYS A N 3
ATOM 1260 C CA . LYS A 1 17 ? -8.706 -4.606 -5.112 1.00 0.00 16 LYS A CA 3
ATOM 1261 C C . LYS A 1 17 ? -8.163 -5.620 -4.079 1.00 0.00 16 LYS A C 3
ATOM 1262 O O . LYS A 1 17 ? -8.919 -6.155 -3.275 1.00 0.00 16 LYS A O 3
ATOM 1281 N N . CYS A 1 18 ? -6.845 -5.855 -4.079 1.00 0.00 17 CYS A N 3
ATOM 1282 C CA . CYS A 1 18 ? -6.129 -6.719 -3.130 1.00 0.00 17 CYS A CA 3
ATOM 1283 C C . CYS A 1 18 ? -4.883 -6.044 -2.518 1.00 0.00 17 CYS A C 3
ATOM 1284 O O . CYS A 1 18 ? -4.073 -6.685 -1.854 1.00 0.00 17 CYS A O 3
ATOM 1291 N N . SER A 1 19 ? -4.694 -4.746 -2.759 1.00 0.00 18 SER A N 3
ATOM 1292 C CA . SER A 1 19 ? -3.748 -3.859 -2.096 1.00 0.00 18 SER A CA 3
ATOM 1293 C C . SER A 1 19 ? -4.156 -2.442 -2.456 1.00 0.00 18 SER A C 3
ATOM 1294 O O . SER A 1 19 ? -5.108 -2.225 -3.206 1.00 0.00 18 SER A O 3
ATOM 1302 N N . LEU A 1 20 ? -3.376 -1.493 -1.970 1.00 0.00 19 LEU A N 3
ATOM 1303 C CA . LEU A 1 20 ? -3.313 -0.137 -2.460 1.00 0.00 19 LEU A CA 3
ATOM 1304 C C . LEU A 1 20 ? -1.881 0.317 -2.176 1.00 0.00 19 LEU A C 3
ATOM 1305 O O . LEU A 1 20 ? -1.043 -0.466 -1.715 1.00 0.00 19 LEU A O 3
ATOM 1315 N N . CYS A 1 21 ? -1.569 1.566 -2.484 1.00 0.00 20 CYS A N 3
ATOM 1316 C CA . CYS A 1 21 ? -0.261 2.132 -2.252 1.00 0.00 20 CYS A CA 3
ATOM 1317 C C . CYS A 1 21 ? -0.423 3.642 -2.149 1.00 0.00 20 CYS A C 3
ATOM 1318 O O . CYS A 1 21 ? -1.467 4.183 -2.515 1.00 0.00 20 CYS A O 3
ATOM 1325 N N . ARG A 1 22 ? 0.590 4.305 -1.598 1.00 0.00 21 ARG A N 3
ATOM 1326 C CA . ARG A 1 22 ? 0.547 5.704 -1.201 1.00 0.00 21 ARG A CA 3
ATOM 1327 C C . ARG A 1 22 ? 1.975 6.230 -1.200 1.00 0.00 21 ARG A C 3
ATOM 1328 O O . ARG A 1 22 ? 2.926 5.446 -1.145 1.00 0.00 21 ARG A O 3
ATOM 1345 N N . CYS A 1 23 ? 2.115 7.556 -1.201 1.00 0.00 22 CYS A N 3
ATOM 1346 C CA . CYS A 1 23 ? 3.376 8.202 -0.869 1.00 0.00 22 CYS A CA 3
ATOM 1347 C C . CYS A 1 23 ? 3.862 7.825 0.535 1.00 0.00 22 CYS A C 3
ATOM 1348 O O . CYS A 1 23 ? 3.051 7.780 1.458 1.00 0.00 22 CYS A O 3
ATOM 1355 N N . TRP A 1 24 ? 5.184 7.657 0.718 1.00 0.00 23 TRP A N 3
ATOM 1356 C CA . TRP A 1 24 ? 5.819 7.784 2.034 1.00 0.00 23 TRP A CA 3
ATOM 1357 C C . TRP A 1 24 ? 7.312 8.118 1.882 1.00 0.00 23 TRP A C 3
ATOM 1358 O O . TRP A 1 24 ? 7.866 8.037 0.783 1.00 0.00 23 TRP A O 3
ATOM 1373 N N . HIS A 1 25 ? 7.977 8.444 3.001 1.00 0.00 24 HIS A N 3
ATOM 1374 C CA . HIS A 1 25 ? 9.366 8.912 3.036 1.00 0.00 24 HIS A CA 3
ATOM 1375 C C . HIS A 1 25 ? 10.350 7.915 2.410 1.00 0.00 24 HIS A C 3
ATOM 1376 O O . HIS A 1 25 ? 11.374 8.353 1.882 1.00 0.00 24 HIS A O 3
ATOM 1387 N N . GLY A 1 26 ? 10.079 6.608 2.475 1.00 0.00 25 GLY A N 3
ATOM 1388 C CA . GLY A 1 26 ? 10.963 5.582 1.932 1.00 0.00 25 GLY A CA 3
ATOM 1389 C C . GLY A 1 26 ? 10.731 5.304 0.447 1.00 0.00 25 GLY A C 3
ATOM 1390 O O . GLY A 1 26 ? 11.363 4.391 -0.074 1.00 0.00 25 GLY A O 3
ATOM 1394 N N . GLN A 1 27 ? 9.830 6.056 -0.209 1.00 0.00 26 GLN A N 3
ATOM 1395 C CA . GLN A 1 27 ? 9.257 5.800 -1.525 1.00 0.00 26 GLN A CA 3
ATOM 1396 C C . GLN A 1 27 ? 8.282 4.617 -1.452 1.00 0.00 26 GLN A C 3
ATOM 1397 O O . GLN A 1 27 ? 8.607 3.545 -0.944 1.00 0.00 26 GLN A O 3
ATOM 1409 N N . LEU A 1 28 ? 7.045 4.884 -1.882 1.00 0.00 27 LEU A N 3
ATOM 1410 C CA . LEU A 1 28 ? 5.855 4.028 -1.918 1.00 0.00 27 LEU A CA 3
ATOM 1411 C C . LEU A 1 28 ? 5.949 2.596 -1.349 1.00 0.00 27 LEU A C 3
ATOM 1412 O O . LEU A 1 28 ? 6.434 1.674 -1.996 1.00 0.00 27 LEU A O 3
ATOM 1422 N N . HIS A 1 29 ? 5.419 2.406 -0.130 1.00 0.00 28 HIS A N 3
ATOM 1423 C CA . HIS A 1 29 ? 5.519 1.168 0.662 1.00 0.00 28 HIS A CA 3
ATOM 1424 C C . HIS A 1 29 ? 4.540 0.049 0.240 1.00 0.00 28 HIS A C 3
ATOM 1425 O O . HIS A 1 29 ? 4.630 -1.041 0.794 1.00 0.00 28 HIS A O 3
ATOM 1436 N N . CYS A 1 30 ? 3.596 0.330 -0.666 1.00 0.00 29 CYS A N 3
ATOM 1437 C CA . CYS A 1 30 ? 2.478 -0.495 -1.151 1.00 0.00 29 CYS A CA 3
ATOM 1438 C C . CYS A 1 30 ? 2.053 -1.659 -0.248 1.00 0.00 29 CYS A C 3
ATOM 1439 O O . CYS A 1 30 ? 2.540 -2.779 -0.402 1.00 0.00 29 CYS A O 3
ATOM 1446 N N . LEU A 1 31 ? 1.108 -1.409 0.664 1.00 0.00 30 LEU A N 3
ATOM 1447 C CA . LEU A 1 31 ? 0.734 -2.353 1.706 1.00 0.00 30 LEU A CA 3
ATOM 1448 C C . LEU A 1 31 ? -0.796 -2.314 1.885 1.00 0.00 30 LEU A C 3
ATOM 1449 O O . LEU A 1 31 ? -1.342 -1.220 2.037 1.00 0.00 30 LEU A O 3
ATOM 1459 N N . PRO A 1 32 ? -1.489 -3.473 1.851 1.00 0.00 31 PRO A N 3
ATOM 1460 C CA . PRO A 1 32 ? -2.937 -3.558 2.029 1.00 0.00 31 PRO A CA 3
ATOM 1461 C C . PRO A 1 32 ? -3.338 -3.204 3.465 1.00 0.00 31 PRO A C 3
ATOM 1462 O O . PRO A 1 32 ? -4.112 -2.274 3.682 1.00 0.00 31 PRO A O 3
ATOM 1473 N N . GLN A 1 33 ? -2.852 -3.992 4.432 1.00 0.00 32 GLN A N 3
ATOM 1474 C CA . GLN A 1 33 ? -3.066 -3.946 5.882 1.00 0.00 32 GLN A CA 3
ATOM 1475 C C . GLN A 1 33 ? -4.502 -4.331 6.257 1.00 0.00 32 GLN A C 3
ATOM 1476 O O . GLN A 1 33 ? -4.719 -5.243 7.048 1.00 0.00 32 GLN A O 3
ATOM 1488 N N . THR A 1 34 ? -5.460 -3.658 5.628 1.00 0.00 33 THR A N 3
ATOM 1489 C CA . THR A 1 34 ? -6.904 -3.780 5.814 1.00 0.00 33 THR A CA 3
ATOM 1490 C C . THR A 1 34 ? -7.611 -3.859 4.445 1.00 0.00 33 THR A C 3
ATOM 1491 O O . THR A 1 34 ? -8.827 -4.031 4.370 1.00 0.00 33 THR A O 3
ATOM 1498 N N . PHE A 1 35 ? -6.867 -3.709 3.342 1.00 0.00 34 PHE A N 3
ATOM 1499 C CA . PHE A 1 35 ? -7.412 -3.497 2.011 1.00 0.00 34 PHE A CA 3
ATOM 1500 C C . PHE A 1 35 ? -7.948 -4.799 1.393 1.00 0.00 34 PHE A C 3
ATOM 1501 O O . PHE A 1 35 ? -7.301 -5.405 0.541 1.00 0.00 34 PHE A O 3
ATOM 1514 N N . LEU A 1 36 ? -9.148 -5.193 1.837 1.00 0.00 35 LEU A N 3
ATOM 1515 C CA . LEU A 1 36 ? -9.790 -6.495 1.653 1.00 0.00 35 LEU A CA 3
ATOM 1516 C C . LEU A 1 36 ? -8.929 -7.616 2.262 1.00 0.00 35 LEU A C 3
ATOM 1517 O O . LEU A 1 36 ? -8.109 -8.210 1.558 1.00 0.00 35 LEU A O 3
ATOM 1527 N N . PRO A 1 37 ? -9.119 -7.957 3.553 1.00 0.00 36 PRO A N 3
ATOM 1528 C CA . PRO A 1 37 ? -8.368 -9.015 4.226 1.00 0.00 36 PRO A CA 3
ATOM 1529 C C . PRO A 1 37 ? -8.850 -10.419 3.813 1.00 0.00 36 PRO A C 3
ATOM 1530 O O . PRO A 1 37 ? -9.220 -11.247 4.642 1.00 0.00 36 PRO A O 3
ATOM 1541 N N . GLY A 1 38 ? -8.817 -10.685 2.506 1.00 0.00 37 GLY A N 3
ATOM 1542 C CA . GLY A 1 38 ? -9.111 -11.965 1.878 1.00 0.00 37 GLY A CA 3
ATOM 1543 C C . GLY A 1 38 ? -8.204 -12.258 0.687 1.00 0.00 37 GLY A C 3
ATOM 1544 O O . GLY A 1 38 ? -8.422 -13.242 -0.015 1.00 0.00 37 GLY A O 3
ATOM 1548 N N . CYS A 1 39 ? -7.231 -11.384 0.416 1.00 0.00 38 CYS A N 3
ATOM 1549 C CA . CYS A 1 39 ? -6.455 -11.360 -0.805 1.00 0.00 38 CYS A CA 3
ATOM 1550 C C . CYS A 1 39 ? -5.289 -10.413 -0.525 1.00 0.00 38 CYS A C 3
ATOM 1551 O O . CYS A 1 39 ? -5.321 -9.249 -0.899 1.00 0.00 38 CYS A O 3
ATOM 1558 N N . ASP A 1 40 ? -4.294 -10.895 0.224 1.00 0.00 39 ASP A N 3
ATOM 1559 C CA . ASP A 1 40 ? -3.153 -10.089 0.675 1.00 0.00 39 ASP A CA 3
ATOM 1560 C C . ASP A 1 40 ? -2.222 -9.642 -0.467 1.00 0.00 39 ASP A C 3
ATOM 1561 O O . ASP A 1 40 ? -1.365 -8.786 -0.267 1.00 0.00 39 ASP A O 3
ATOM 1579 N N . LYS A 1 2 ? 8.099 6.895 -5.128 1.00 0.00 1 LYS A N 4
ATOM 1580 C CA . LYS A 1 2 ? 8.098 7.858 -6.233 1.00 0.00 1 LYS A CA 4
ATOM 1581 C C . LYS A 1 2 ? 7.751 9.254 -5.712 1.00 0.00 1 LYS A C 4
ATOM 1582 O O . LYS A 1 2 ? 7.132 9.397 -4.652 1.00 0.00 1 LYS A O 4
ATOM 1601 N N . GLU A 1 3 ? 8.122 10.269 -6.512 1.00 0.00 2 GLU A N 4
ATOM 1602 C CA . GLU A 1 3 ? 8.071 11.702 -6.216 1.00 0.00 2 GLU A CA 4
ATOM 1603 C C . GLU A 1 3 ? 8.341 11.961 -4.724 1.00 0.00 2 GLU A C 4
ATOM 1604 O O . GLU A 1 3 ? 9.433 11.654 -4.252 1.00 0.00 2 GLU A O 4
ATOM 1616 N N . HIS A 1 4 ? 7.352 12.461 -3.973 1.00 0.00 3 HIS A N 4
ATOM 1617 C CA . HIS A 1 4 ? 7.320 12.372 -2.521 1.00 0.00 3 HIS A CA 4
ATOM 1618 C C . HIS A 1 4 ? 5.950 11.835 -2.114 1.00 0.00 3 HIS A C 4
ATOM 1619 O O . HIS A 1 4 ? 5.240 12.478 -1.347 1.00 0.00 3 HIS A O 4
ATOM 1630 N N . CYS A 1 5 ? 5.597 10.645 -2.620 1.00 0.00 4 CYS A N 4
ATOM 1631 C CA . CYS A 1 5 ? 4.345 9.969 -2.319 1.00 0.00 4 CYS A CA 4
ATOM 1632 C C . CYS A 1 5 ? 4.618 8.567 -1.756 1.00 0.00 4 CYS A C 4
ATOM 1633 O O . CYS A 1 5 ? 4.942 8.460 -0.571 1.00 0.00 4 CYS A O 4
ATOM 1640 N N . GLY A 1 6 ? 4.500 7.499 -2.551 1.00 0.00 5 GLY A N 4
ATOM 1641 C CA . GLY A 1 6 ? 4.459 6.124 -2.057 1.00 0.00 5 GLY A CA 4
ATOM 1642 C C . GLY A 1 6 ? 5.184 5.157 -2.969 1.00 0.00 5 GLY A C 4
ATOM 1643 O O . GLY A 1 6 ? 5.881 5.591 -3.893 1.00 0.00 5 GLY A O 4
ATOM 1647 N N . SER A 1 7 ? 5.015 3.857 -2.689 1.00 0.00 6 SER A N 4
ATOM 1648 C CA . SER A 1 7 ? 5.621 2.816 -3.527 1.00 0.00 6 SER A CA 4
ATOM 1649 C C . SER A 1 7 ? 4.568 2.067 -4.361 1.00 0.00 6 SER A C 4
ATOM 1650 O O . SER A 1 7 ? 3.859 2.706 -5.137 1.00 0.00 6 SER A O 4
ATOM 1658 N N . ILE A 1 8 ? 4.525 0.734 -4.288 1.00 0.00 7 ILE A N 4
ATOM 1659 C CA . ILE A 1 8 ? 3.747 -0.121 -5.199 1.00 0.00 7 ILE A CA 4
ATOM 1660 C C . ILE A 1 8 ? 2.241 0.078 -4.959 1.00 0.00 7 ILE A C 4
ATOM 1661 O O . ILE A 1 8 ? 1.828 0.462 -3.873 1.00 0.00 7 ILE A O 4
ATOM 1672 N N . LEU A 1 9 ? 1.390 -0.245 -5.935 1.00 0.00 8 LEU A N 4
ATOM 1673 C CA . LEU A 1 9 ? -0.063 -0.215 -5.794 1.00 0.00 8 LEU A CA 4
ATOM 1674 C C . LEU A 1 9 ? -0.662 -1.244 -6.747 1.00 0.00 8 LEU A C 4
ATOM 1675 O O . LEU A 1 9 ? -0.217 -1.370 -7.884 1.00 0.00 8 LEU A O 4
ATOM 1685 N N . HIS A 1 10 ? -1.695 -1.942 -6.263 1.00 0.00 9 HIS A N 4
ATOM 1686 C CA . HIS A 1 10 ? -2.636 -2.784 -7.006 1.00 0.00 9 HIS A CA 4
ATOM 1687 C C . HIS A 1 10 ? -1.941 -3.681 -8.040 1.00 0.00 9 HIS A C 4
ATOM 1688 O O . HIS A 1 10 ? -2.335 -3.713 -9.203 1.00 0.00 9 HIS A O 4
ATOM 1699 N N . GLY A 1 11 ? -0.938 -4.451 -7.592 1.00 0.00 10 GLY A N 4
ATOM 1700 C CA . GLY A 1 11 ? -0.207 -5.365 -8.465 1.00 0.00 10 GLY A CA 4
ATOM 1701 C C . GLY A 1 11 ? -1.023 -6.626 -8.748 1.00 0.00 10 GLY A C 4
ATOM 1702 O O . GLY A 1 11 ? -0.987 -7.160 -9.855 1.00 0.00 10 GLY A O 4
ATOM 1706 N N . THR A 1 12 ? -1.783 -7.087 -7.751 1.00 0.00 11 THR A N 4
ATOM 1707 C CA . THR A 1 12 ? -2.766 -8.156 -7.838 1.00 0.00 11 THR A CA 4
ATOM 1708 C C . THR A 1 12 ? -3.876 -7.731 -8.817 1.00 0.00 11 THR A C 4
ATOM 1709 O O . THR A 1 12 ? -4.821 -7.060 -8.409 1.00 0.00 11 THR A O 4
ATOM 1716 N N . TRP A 1 13 ? -3.741 -8.050 -10.110 1.00 0.00 12 TRP A N 4
ATOM 1717 C CA . TRP A 1 13 ? -4.652 -7.550 -11.143 1.00 0.00 12 TRP A CA 4
ATOM 1718 C C . TRP A 1 13 ? -5.891 -8.438 -11.317 1.00 0.00 12 TRP A C 4
ATOM 1719 O O . TRP A 1 13 ? -5.932 -9.574 -10.828 1.00 0.00 12 TRP A O 4
ATOM 1734 N N . LEU A 1 14 ? -6.898 -7.913 -12.036 1.00 0.00 13 LEU A N 4
ATOM 1735 C CA . LEU A 1 14 ? -8.329 -8.183 -11.825 1.00 0.00 13 LEU A CA 4
ATOM 1736 C C . LEU A 1 14 ? -8.741 -7.689 -10.410 1.00 0.00 13 LEU A C 4
ATOM 1737 O O . LEU A 1 14 ? -7.878 -7.195 -9.683 1.00 0.00 13 LEU A O 4
ATOM 1747 N N . PRO A 1 15 ? -10.021 -7.738 -9.983 1.00 0.00 14 PRO A N 4
ATOM 1748 C CA . PRO A 1 15 ? -10.420 -7.211 -8.679 1.00 0.00 14 PRO A CA 4
ATOM 1749 C C . PRO A 1 15 ? -9.977 -8.162 -7.558 1.00 0.00 14 PRO A C 4
ATOM 1750 O O . PRO A 1 15 ? -10.736 -9.019 -7.107 1.00 0.00 14 PRO A O 4
ATOM 1761 N N . LYS A 1 16 ? -8.716 -8.035 -7.133 1.00 0.00 15 LYS A N 4
ATOM 1762 C CA . LYS A 1 16 ? -8.086 -8.882 -6.128 1.00 0.00 15 LYS A CA 4
ATOM 1763 C C . LYS A 1 16 ? -7.860 -8.108 -4.827 1.00 0.00 15 LYS A C 4
ATOM 1764 O O . LYS A 1 16 ? -8.353 -6.989 -4.654 1.00 0.00 15 LYS A O 4
ATOM 1783 N N . LYS A 1 17 ? -7.062 -8.666 -3.908 1.00 0.00 16 LYS A N 4
ATOM 1784 C CA . LYS A 1 17 ? -6.347 -7.851 -2.926 1.00 0.00 16 LYS A CA 4
ATOM 1785 C C . LYS A 1 17 ? -5.274 -7.046 -3.678 1.00 0.00 16 LYS A C 4
ATOM 1786 O O . LYS A 1 17 ? -4.077 -7.306 -3.554 1.00 0.00 16 LYS A O 4
ATOM 1805 N N . CYS A 1 18 ? -5.704 -6.117 -4.542 1.00 0.00 17 CYS A N 4
ATOM 1806 C CA . CYS A 1 18 ? -4.890 -5.240 -5.329 1.00 0.00 17 CYS A CA 4
ATOM 1807 C C . CYS A 1 18 ? -4.097 -4.441 -4.316 1.00 0.00 17 CYS A C 4
ATOM 1808 O O . CYS A 1 18 ? -4.651 -3.625 -3.584 1.00 0.00 17 CYS A O 4
ATOM 1815 N N . SER A 1 19 ? -2.801 -4.736 -4.293 1.00 0.00 18 SER A N 4
ATOM 1816 C CA . SER A 1 19 ? -1.779 -4.302 -3.374 1.00 0.00 18 SER A CA 4
ATOM 1817 C C . SER A 1 19 ? -2.035 -2.906 -2.792 1.00 0.00 18 SER A C 4
ATOM 1818 O O . SER A 1 19 ? -2.294 -1.990 -3.573 1.00 0.00 18 SER A O 4
ATOM 1826 N N . LEU A 1 20 ? -1.990 -2.732 -1.463 1.00 0.00 19 LEU A N 4
ATOM 1827 C CA . LEU A 1 20 ? -2.514 -1.518 -0.831 1.00 0.00 19 LEU A CA 4
ATOM 1828 C C . LEU A 1 20 ? -1.464 -0.416 -0.728 1.00 0.00 19 LEU A C 4
ATOM 1829 O O . LEU A 1 20 ? -1.698 0.669 -1.247 1.00 0.00 19 LEU A O 4
ATOM 1839 N N . CYS A 1 21 ? -0.348 -0.678 -0.029 1.00 0.00 20 CYS A N 4
ATOM 1840 C CA . CYS A 1 21 ? 0.691 0.313 0.260 1.00 0.00 20 CYS A CA 4
ATOM 1841 C C . CYS A 1 21 ? 0.175 1.509 1.067 1.00 0.00 20 CYS A C 4
ATOM 1842 O O . CYS A 1 21 ? -0.952 1.533 1.555 1.00 0.00 20 CYS A O 4
ATOM 1849 N N . ARG A 1 22 ? 1.072 2.471 1.277 1.00 0.00 21 ARG A N 4
ATOM 1850 C CA . ARG A 1 22 ? 0.832 3.753 1.922 1.00 0.00 21 ARG A CA 4
ATOM 1851 C C . ARG A 1 22 ? 1.752 4.773 1.263 1.00 0.00 21 ARG A C 4
ATOM 1852 O O . ARG A 1 22 ? 2.971 4.667 1.381 1.00 0.00 21 ARG A O 4
ATOM 1869 N N . CYS A 1 23 ? 1.171 5.739 0.553 1.00 0.00 22 CYS A N 4
ATOM 1870 C CA . CYS A 1 23 ? 1.874 6.948 0.157 1.00 0.00 22 CYS A CA 4
ATOM 1871 C C . CYS A 1 23 ? 1.997 7.856 1.387 1.00 0.00 22 CYS A C 4
ATOM 1872 O O . CYS A 1 23 ? 1.078 7.906 2.205 1.00 0.00 22 CYS A O 4
ATOM 1879 N N . TRP A 1 24 ? 3.124 8.568 1.520 1.00 0.00 23 TRP A N 4
ATOM 1880 C CA . TRP A 1 24 ? 3.340 9.544 2.583 1.00 0.00 23 TRP A CA 4
ATOM 1881 C C . TRP A 1 24 ? 4.292 10.662 2.141 1.00 0.00 23 TRP A C 4
ATOM 1882 O O . TRP A 1 24 ? 3.924 11.835 2.158 1.00 0.00 23 TRP A O 4
ATOM 1897 N N . HIS A 1 25 ? 5.534 10.312 1.779 1.00 0.00 24 HIS A N 4
ATOM 1898 C CA . HIS A 1 25 ? 6.574 11.289 1.443 1.00 0.00 24 HIS A CA 4
ATOM 1899 C C . HIS A 1 25 ? 7.675 10.755 0.515 1.00 0.00 24 HIS A C 4
ATOM 1900 O O . HIS A 1 25 ? 8.756 11.337 0.446 1.00 0.00 24 HIS A O 4
ATOM 1911 N N . GLY A 1 26 ? 7.411 9.672 -0.220 1.00 0.00 25 GLY A N 4
ATOM 1912 C CA . GLY A 1 26 ? 8.383 8.986 -1.067 1.00 0.00 25 GLY A CA 4
ATOM 1913 C C . GLY A 1 26 ? 9.045 7.870 -0.268 1.00 0.00 25 GLY A C 4
ATOM 1914 O O . GLY A 1 26 ? 10.266 7.747 -0.268 1.00 0.00 25 GLY A O 4
ATOM 1918 N N . GLN A 1 27 ? 8.235 7.104 0.466 1.00 0.00 26 GLN A N 4
ATOM 1919 C CA . GLN A 1 27 ? 8.674 6.152 1.472 1.00 0.00 26 GLN A CA 4
ATOM 1920 C C . GLN A 1 27 ? 7.688 4.988 1.541 1.00 0.00 26 GLN A C 4
ATOM 1921 O O . GLN A 1 27 ? 6.652 5.010 0.876 1.00 0.00 26 GLN A O 4
ATOM 1933 N N . LEU A 1 28 ? 8.042 4.025 2.397 1.00 0.00 27 LEU A N 4
ATOM 1934 C CA . LEU A 1 28 ? 7.311 2.826 2.806 1.00 0.00 27 LEU A CA 4
ATOM 1935 C C . LEU A 1 28 ? 7.418 1.731 1.742 1.00 0.00 27 LEU A C 4
ATOM 1936 O O . LEU A 1 28 ? 6.986 1.885 0.596 1.00 0.00 27 LEU A O 4
ATOM 1946 N N . HIS A 1 29 ? 8.005 0.596 2.146 1.00 0.00 28 HIS A N 4
ATOM 1947 C CA . HIS A 1 29 ? 8.144 -0.589 1.300 1.00 0.00 28 HIS A CA 4
ATOM 1948 C C . HIS A 1 29 ? 6.776 -1.204 0.961 1.00 0.00 28 HIS A C 4
ATOM 1949 O O . HIS A 1 29 ? 6.706 -1.917 -0.043 1.00 0.00 28 HIS A O 4
ATOM 1960 N N . CYS A 1 30 ? 5.716 -0.905 1.738 1.00 0.00 29 CYS A N 4
ATOM 1961 C CA . CYS A 1 30 ? 4.334 -1.315 1.466 1.00 0.00 29 CYS A CA 4
ATOM 1962 C C . CYS A 1 30 ? 4.152 -2.835 1.595 1.00 0.00 29 CYS A C 4
ATOM 1963 O O . CYS A 1 30 ? 5.114 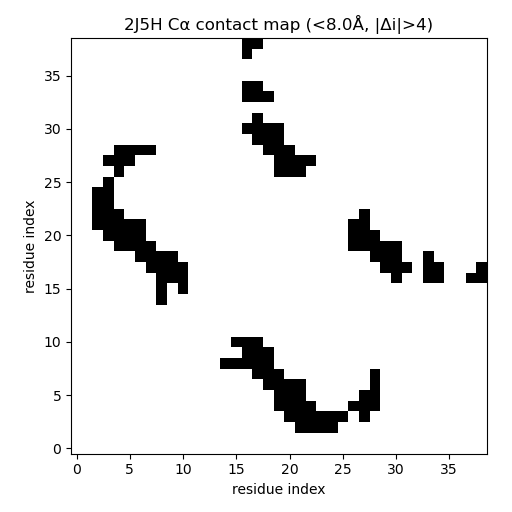-3.604 1.570 1.00 0.00 29 CYS A O 4
ATOM 1970 N N . LEU A 1 31 ? 2.908 -3.267 1.828 1.00 0.00 30 LEU A N 4
ATOM 1971 C CA . LEU A 1 31 ? 2.588 -4.643 2.176 1.00 0.00 30 LEU A CA 4
ATOM 1972 C C . LEU A 1 31 ? 1.213 -5.022 1.601 1.00 0.00 30 LEU A C 4
ATOM 1973 O O . LEU A 1 31 ? 0.191 -4.551 2.095 1.00 0.00 30 LEU A O 4
ATOM 1983 N N . PRO A 1 32 ? 1.158 -5.836 0.530 1.00 0.00 31 PRO A N 4
ATOM 1984 C CA . PRO A 1 32 ? -0.075 -6.276 -0.123 1.00 0.00 31 PRO A CA 4
ATOM 1985 C C . PRO A 1 32 ? -0.657 -7.546 0.526 1.00 0.00 31 PRO A C 4
ATOM 1986 O O . PRO A 1 32 ? -1.403 -8.284 -0.122 1.00 0.00 31 PRO A O 4
ATOM 1997 N N . GLN A 1 33 ? -0.249 -7.843 1.768 1.00 0.00 32 GLN A N 4
ATOM 1998 C CA . GLN A 1 33 ? -0.558 -9.053 2.512 1.00 0.00 32 GLN A CA 4
ATOM 1999 C C . GLN A 1 33 ? -2.061 -9.090 2.826 1.00 0.00 32 GLN A C 4
ATOM 2000 O O . GLN A 1 33 ? -2.815 -9.706 2.071 1.00 0.00 32 GLN A O 4
ATOM 2012 N N . THR A 1 34 ? -2.490 -8.420 3.900 1.00 0.00 33 THR A N 4
ATOM 2013 C CA . THR A 1 34 ? -3.880 -8.417 4.365 1.00 0.00 33 THR A CA 4
ATOM 2014 C C . THR A 1 34 ? -4.314 -7.002 4.803 1.00 0.00 33 THR A C 4
ATOM 2015 O O . THR A 1 34 ? -5.441 -6.816 5.249 1.00 0.00 33 THR A O 4
ATOM 2022 N N . PHE A 1 35 ? -3.428 -5.999 4.680 1.00 0.00 34 PHE A N 4
ATOM 2023 C CA . PHE A 1 35 ? -3.523 -4.720 5.388 1.00 0.00 34 PHE A CA 4
ATOM 2024 C C . PHE A 1 35 ? -4.845 -3.982 5.138 1.00 0.00 34 PHE A C 4
ATOM 2025 O O . PHE A 1 35 ? -5.417 -3.438 6.079 1.00 0.00 34 PHE A O 4
ATOM 2038 N N . LEU A 1 36 ? -5.341 -3.990 3.893 1.00 0.00 35 LEU A N 4
ATOM 2039 C CA . LEU A 1 36 ? -6.725 -3.681 3.543 1.00 0.00 35 LEU A CA 4
ATOM 2040 C C . LEU A 1 36 ? -6.999 -4.279 2.151 1.00 0.00 35 LEU A C 4
ATOM 2041 O O . LEU A 1 36 ? -6.462 -3.758 1.172 1.00 0.00 35 LEU A O 4
ATOM 2051 N N . PRO A 1 37 ? -7.762 -5.382 2.028 1.00 0.00 36 PRO A N 4
ATOM 2052 C CA . PRO A 1 37 ? -8.208 -5.901 0.735 1.00 0.00 36 PRO A CA 4
ATOM 2053 C C . PRO A 1 37 ? -9.269 -4.988 0.102 1.00 0.00 36 PRO A C 4
ATOM 2054 O O . PRO A 1 37 ? -9.775 -4.066 0.741 1.00 0.00 36 PRO A O 4
ATOM 2065 N N . GLY A 1 38 ? -9.635 -5.274 -1.156 1.00 0.00 37 GLY A N 4
ATOM 2066 C CA . GLY A 1 38 ? -10.816 -4.696 -1.795 1.00 0.00 37 GLY A CA 4
ATOM 2067 C C . GLY A 1 38 ? -10.554 -3.773 -2.970 1.00 0.00 37 GLY A C 4
ATOM 2068 O O . GLY A 1 38 ? -11.494 -3.195 -3.507 1.00 0.00 37 GLY A O 4
ATOM 2072 N N . CYS A 1 39 ? -9.297 -3.656 -3.399 1.00 0.00 38 CYS A N 4
ATOM 2073 C CA . CYS A 1 39 ? -8.929 -3.057 -4.676 1.00 0.00 38 CYS A CA 4
ATOM 2074 C C . CYS A 1 39 ? -9.230 -1.551 -4.804 1.00 0.00 38 CYS A C 4
ATOM 2075 O O . CYS A 1 39 ? -9.222 -1.017 -5.911 1.00 0.00 38 CYS A O 4
ATOM 2082 N N . ASP A 1 40 ? -9.483 -0.874 -3.677 1.00 0.00 39 ASP A N 4
ATOM 2083 C CA . ASP A 1 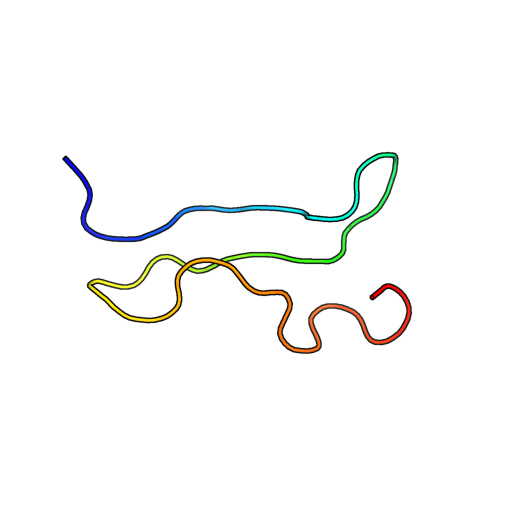40 ? -9.994 0.496 -3.584 1.00 0.00 39 ASP A CA 4
ATOM 2084 C C . ASP A 1 40 ? -9.317 1.462 -4.568 1.00 0.00 39 ASP A C 4
ATOM 2085 O O . ASP A 1 40 ? -8.092 1.594 -4.578 1.00 0.00 39 ASP A O 4
ATOM 2103 N N . LYS A 1 2 ? 5.339 15.654 -4.501 1.00 0.00 1 LYS A N 5
ATOM 2104 C CA . LYS A 1 2 ? 4.611 14.797 -3.558 1.00 0.00 1 LYS A CA 5
ATOM 2105 C C . LYS A 1 2 ? 4.791 13.293 -3.783 1.00 0.00 1 LYS A C 5
ATOM 2106 O O . LYS A 1 2 ? 4.186 12.503 -3.065 1.00 0.00 1 LYS A O 5
ATOM 2125 N N . GLU A 1 3 ? 5.603 12.917 -4.772 1.00 0.00 2 GLU A N 5
ATOM 2126 C CA . GLU A 1 3 ? 5.997 11.553 -5.093 1.00 0.00 2 GLU A CA 5
ATOM 2127 C C . GLU A 1 3 ? 7.005 11.046 -4.046 1.00 0.00 2 GLU A C 5
ATOM 2128 O O . GLU A 1 3 ? 6.581 10.487 -3.039 1.00 0.00 2 GLU A O 5
ATOM 2140 N N . HIS A 1 4 ? 8.315 11.263 -4.269 1.00 0.00 3 HIS A N 5
ATOM 2141 C CA . HIS A 1 4 ? 9.432 10.526 -3.671 1.00 0.00 3 HIS A CA 5
ATOM 2142 C C . HIS A 1 4 ? 9.350 9.022 -3.975 1.00 0.00 3 HIS A C 5
ATOM 2143 O O . HIS A 1 4 ? 8.708 8.290 -3.226 1.00 0.00 3 HIS A O 5
ATOM 2154 N N . CYS A 1 5 ? 10.083 8.566 -5.000 1.00 0.00 4 CYS A N 5
ATOM 2155 C CA . CYS A 1 5 ? 10.293 7.150 -5.330 1.00 0.00 4 CYS A CA 5
ATOM 2156 C C . CYS A 1 5 ? 8.990 6.449 -5.769 1.00 0.00 4 CYS A C 5
ATOM 2157 O O . CYS A 1 5 ? 7.961 7.102 -5.941 1.00 0.00 4 CYS A O 5
ATOM 2164 N N . GLY A 1 6 ? 9.019 5.131 -5.994 1.00 0.00 5 GLY A N 5
ATOM 2165 C CA . GLY A 1 6 ? 7.833 4.324 -6.264 1.00 0.00 5 GLY A CA 5
ATOM 2166 C C . GLY A 1 6 ? 8.145 2.860 -5.974 1.00 0.00 5 GLY A C 5
ATOM 2167 O O . GLY A 1 6 ? 9.132 2.357 -6.506 1.00 0.00 5 GLY A O 5
ATOM 2171 N N . SER A 1 7 ? 7.313 2.171 -5.179 1.00 0.00 6 SER A N 5
ATOM 2172 C CA . SER A 1 7 ? 7.318 0.725 -5.063 1.00 0.00 6 SER A CA 5
ATOM 2173 C C . SER A 1 7 ? 5.875 0.337 -5.354 1.00 0.00 6 SER A C 5
ATOM 2174 O O . SER A 1 7 ? 4.972 1.015 -4.880 1.00 0.00 6 SER A O 5
ATOM 2182 N N . ILE A 1 8 ? 5.637 -0.689 -6.165 1.00 0.00 7 ILE A N 5
ATOM 2183 C CA . ILE A 1 8 ? 4.299 -1.113 -6.595 1.00 0.00 7 ILE A CA 5
ATOM 2184 C C . ILE A 1 8 ? 4.149 -2.619 -6.319 1.00 0.00 7 ILE A C 5
ATOM 2185 O O . ILE A 1 8 ? 5.136 -3.332 -6.148 1.00 0.00 7 ILE A O 5
ATOM 2196 N N . LEU A 1 9 ? 2.897 -3.087 -6.263 1.00 0.00 8 LEU A N 5
ATOM 2197 C CA . LEU A 1 9 ? 2.513 -4.483 -6.089 1.00 0.00 8 LEU A CA 5
ATOM 2198 C C . LEU A 1 9 ? 1.402 -4.796 -7.101 1.00 0.00 8 LEU A C 5
ATOM 2199 O O . LEU A 1 9 ? 1.689 -4.982 -8.280 1.00 0.00 8 LEU A O 5
ATOM 2209 N N . HIS A 1 10 ? 0.144 -4.882 -6.648 1.00 0.00 9 HIS A N 5
ATOM 2210 C CA . HIS A 1 10 ? -0.952 -5.548 -7.356 1.00 0.00 9 HIS A CA 5
ATOM 2211 C C . HIS A 1 10 ? -2.329 -4.920 -7.077 1.00 0.00 9 HIS A C 5
ATOM 2212 O O . HIS A 1 10 ? -3.337 -5.411 -7.585 1.00 0.00 9 HIS A O 5
ATOM 2223 N N . GLY A 1 11 ? -2.417 -3.876 -6.250 1.00 0.00 10 GLY A N 5
ATOM 2224 C CA . GLY A 1 11 ? -3.637 -3.155 -5.924 1.00 0.00 10 GLY A CA 5
ATOM 2225 C C . GLY A 1 11 ? -3.926 -2.107 -6.984 1.00 0.00 10 GLY A C 5
ATOM 2226 O O . GLY A 1 11 ? -3.932 -0.912 -6.695 1.00 0.00 10 GLY A O 5
ATOM 2230 N N . THR A 1 12 ? -4.133 -2.582 -8.209 1.00 0.00 11 THR A N 5
ATOM 2231 C CA . THR A 1 12 ? -4.457 -1.870 -9.432 1.00 0.00 11 THR A CA 5
ATOM 2232 C C . THR A 1 12 ? -5.807 -1.135 -9.334 1.00 0.00 11 THR A C 5
ATOM 2233 O O . THR A 1 12 ? -6.729 -1.429 -10.090 1.00 0.00 11 THR A O 5
ATOM 2240 N N . TRP A 1 13 ? -5.923 -0.152 -8.430 1.00 0.00 12 TRP A N 5
ATOM 2241 C CA . TRP A 1 13 ? -7.110 0.695 -8.281 1.00 0.00 12 TRP A CA 5
ATOM 2242 C C . TRP A 1 13 ? -8.369 -0.155 -8.053 1.00 0.00 12 TRP A C 5
ATOM 2243 O O . TRP A 1 13 ? -8.280 -1.239 -7.479 1.00 0.00 12 TRP A O 5
ATOM 2258 N N . LEU A 1 14 ? -9.546 0.375 -8.392 1.00 0.00 13 LEU A N 5
ATOM 2259 C CA . LEU A 1 14 ? -10.827 -0.345 -8.498 1.00 0.00 13 LEU A CA 5
ATOM 2260 C C . LEU A 1 14 ? -10.614 -1.839 -8.865 1.00 0.00 13 LEU A C 5
ATOM 2261 O O . LEU A 1 14 ? -10.946 -2.689 -8.039 1.00 0.00 13 LEU A O 5
ATOM 2271 N N . PRO A 1 15 ? -10.011 -2.174 -10.025 1.00 0.00 14 PRO A N 5
ATOM 2272 C CA . PRO A 1 15 ? -9.682 -3.529 -10.476 1.00 0.00 14 PRO A CA 5
ATOM 2273 C C . PRO A 1 15 ? -8.374 -4.116 -9.897 1.00 0.00 14 PRO A C 5
ATOM 2274 O O . PRO A 1 15 ? -7.673 -4.876 -10.571 1.00 0.00 14 PRO A O 5
ATOM 2285 N N . LYS A 1 16 ? -8.053 -3.805 -8.638 1.00 0.00 15 LYS A N 5
ATOM 2286 C CA . LYS A 1 16 ? -7.034 -4.489 -7.830 1.00 0.00 15 LYS A CA 5
ATOM 2287 C C . LYS A 1 16 ? -7.030 -6.012 -7.999 1.00 0.00 15 LYS A C 5
ATOM 2288 O O . LYS A 1 16 ? -8.081 -6.646 -8.078 1.00 0.00 15 LYS A O 5
ATOM 2307 N N . LYS A 1 17 ? -5.823 -6.591 -7.994 1.00 0.00 16 LYS A N 5
ATOM 2308 C CA . LYS A 1 17 ? -5.588 -8.021 -8.139 1.00 0.00 16 LYS A CA 5
ATOM 2309 C C . LYS A 1 17 ? -5.150 -8.660 -6.820 1.00 0.00 16 LYS A C 5
ATOM 2310 O O . LYS A 1 17 ? -5.656 -9.744 -6.524 1.00 0.00 16 LYS A O 5
ATOM 2329 N N . CYS A 1 18 ? -4.266 -8.029 -6.027 1.00 0.00 17 CYS A N 5
ATOM 2330 C CA . CYS A 1 18 ? -3.888 -8.565 -4.710 1.00 0.00 17 CYS A CA 5
ATOM 2331 C C . CYS A 1 18 ? -3.791 -7.472 -3.633 1.00 0.00 17 CYS A C 5
ATOM 2332 O O . CYS A 1 18 ? -4.644 -7.436 -2.749 1.00 0.00 17 CYS A O 5
ATOM 2339 N N . SER A 1 19 ? -2.777 -6.591 -3.664 1.00 0.00 18 SER A N 5
ATOM 2340 C CA . SER A 1 19 ? -2.613 -5.528 -2.668 1.00 0.00 18 SER A CA 5
ATOM 2341 C C . SER A 1 19 ? -1.805 -4.362 -3.223 1.00 0.00 18 SER A C 5
ATOM 2342 O O . SER A 1 19 ? -0.942 -4.553 -4.084 1.00 0.00 18 SER A O 5
ATOM 2350 N N . LEU A 1 20 ? -2.124 -3.152 -2.751 1.00 0.00 19 LEU A N 5
ATOM 2351 C CA . LEU A 1 20 ? -1.564 -1.888 -3.212 1.00 0.00 19 LEU A CA 5
ATOM 2352 C C . LEU A 1 20 ? -0.193 -1.660 -2.575 1.00 0.00 19 LEU A C 5
ATOM 2353 O O . LEU A 1 20 ? 0.126 -2.170 -1.502 1.00 0.00 19 LEU A O 5
ATOM 2363 N N . CYS A 1 21 ? 0.626 -0.868 -3.262 1.00 0.00 20 CYS A N 5
ATOM 2364 C CA . CYS A 1 21 ? 1.910 -0.370 -2.818 1.00 0.00 20 CYS A CA 5
ATOM 2365 C C . CYS A 1 21 ? 2.092 0.972 -3.533 1.00 0.00 20 CYS A C 5
ATOM 2366 O O . CYS A 1 21 ? 1.406 1.246 -4.522 1.00 0.00 20 CYS A O 5
ATOM 2373 N N . ARG A 1 22 ? 2.965 1.821 -3.000 1.00 0.00 21 ARG A N 5
ATOM 2374 C CA . ARG A 1 22 ? 3.399 3.088 -3.562 1.00 0.00 21 ARG A CA 5
ATOM 2375 C C . ARG A 1 22 ? 4.743 3.367 -2.891 1.00 0.00 21 ARG A C 5
ATOM 2376 O O . ARG A 1 22 ? 5.169 2.613 -2.015 1.00 0.00 21 ARG A O 5
ATOM 2393 N N . CYS A 1 23 ? 5.386 4.469 -3.249 1.00 0.00 22 CYS A N 5
ATOM 2394 C CA . CYS A 1 23 ? 6.331 5.117 -2.357 1.00 0.00 22 CYS A CA 5
ATOM 2395 C C . CYS A 1 23 ? 5.736 6.489 -2.067 1.00 0.00 22 CYS A C 5
ATOM 2396 O O . CYS A 1 23 ? 4.874 6.958 -2.817 1.00 0.00 22 CYS A O 5
ATOM 2403 N N . TRP A 1 24 ? 6.170 7.117 -0.977 1.00 0.00 23 TRP A N 5
ATOM 2404 C CA . TRP A 1 24 ? 5.737 8.462 -0.638 1.00 0.00 23 TRP A CA 5
ATOM 2405 C C . TRP A 1 24 ? 6.904 9.251 -0.044 1.00 0.00 23 TRP A C 5
ATOM 2406 O O . TRP A 1 24 ? 7.978 8.690 0.205 1.00 0.00 23 TRP A O 5
ATOM 2421 N N . HIS A 1 25 ? 6.706 10.557 0.185 1.00 0.00 24 HIS A N 5
ATOM 2422 C CA . HIS A 1 25 ? 7.726 11.540 0.575 1.00 0.00 24 HIS A CA 5
ATOM 2423 C C . HIS A 1 25 ? 8.093 11.398 2.066 1.00 0.00 24 HIS A C 5
ATOM 2424 O O . HIS A 1 25 ? 8.100 12.381 2.800 1.00 0.00 24 HIS A O 5
ATOM 2435 N N . GLY A 1 26 ? 8.402 10.171 2.504 1.00 0.00 25 GLY A N 5
ATOM 2436 C CA . GLY A 1 26 ? 8.757 9.834 3.879 1.00 0.00 25 GLY A CA 5
ATOM 2437 C C . GLY A 1 26 ? 7.659 9.066 4.619 1.00 0.00 25 GLY A C 5
ATOM 2438 O O . GLY A 1 26 ? 7.656 9.080 5.847 1.00 0.00 25 GLY A O 5
ATOM 2442 N N . GLN A 1 27 ? 6.713 8.429 3.912 1.00 0.00 26 GLN A N 5
ATOM 2443 C CA . GLN A 1 27 ? 5.568 7.758 4.518 1.00 0.00 26 GLN A CA 5
ATOM 2444 C C . GLN A 1 27 ? 5.252 6.462 3.769 1.00 0.00 26 GLN A C 5
ATOM 2445 O O . GLN A 1 27 ? 5.661 6.290 2.619 1.00 0.00 26 GLN A O 5
ATOM 2457 N N . LEU A 1 28 ? 4.442 5.620 4.427 1.00 0.00 27 LEU A N 5
ATOM 2458 C CA . LEU A 1 28 ? 3.841 4.370 3.949 1.00 0.00 27 LEU A CA 5
ATOM 2459 C C . LEU A 1 28 ? 4.881 3.245 3.776 1.00 0.00 27 LEU A C 5
ATOM 2460 O O . LEU A 1 28 ? 6.074 3.489 3.616 1.00 0.00 27 LEU A O 5
ATOM 2470 N N . HIS A 1 29 ? 4.415 1.991 3.834 1.00 0.00 28 HIS A N 5
ATOM 2471 C CA . HIS A 1 29 ? 5.228 0.776 3.706 1.00 0.00 28 HIS A CA 5
ATOM 2472 C C . HIS A 1 29 ? 4.539 -0.303 2.850 1.00 0.00 28 HIS A C 5
ATOM 2473 O O . HIS A 1 29 ? 4.903 -1.469 2.951 1.00 0.00 28 HIS A O 5
ATOM 2484 N N . CYS A 1 30 ? 3.579 0.103 2.004 1.00 0.00 29 CYS A N 5
ATOM 2485 C CA . CYS A 1 30 ? 2.805 -0.705 1.057 1.00 0.00 29 CYS A CA 5
ATOM 2486 C C . CYS A 1 30 ? 1.754 -1.587 1.726 1.00 0.00 29 CYS A C 5
ATOM 2487 O O . CYS A 1 30 ? 2.078 -2.480 2.503 1.00 0.00 29 CYS A O 5
ATOM 2494 N N . LEU A 1 31 ? 0.479 -1.301 1.434 1.00 0.00 30 LEU A N 5
ATOM 2495 C CA . LEU A 1 31 ? -0.685 -1.981 1.995 1.00 0.00 30 LEU A CA 5
ATOM 2496 C C . LEU A 1 31 ? -1.912 -1.703 1.101 1.00 0.00 30 LEU A C 5
ATOM 2497 O O . LEU A 1 31 ? -1.903 -0.682 0.412 1.00 0.00 30 LEU A O 5
ATOM 2507 N N . PRO A 1 32 ? -2.964 -2.555 1.108 1.00 0.00 31 PRO A N 5
ATOM 2508 C CA . PRO A 1 32 ? -4.144 -2.427 0.244 1.00 0.00 31 PRO A CA 5
ATOM 2509 C C . PRO A 1 32 ? -5.051 -1.292 0.736 1.00 0.00 31 PRO A C 5
ATOM 2510 O O . PRO A 1 32 ? -5.161 -0.266 0.071 1.00 0.00 31 PRO A O 5
ATOM 2521 N N . GLN A 1 33 ? -5.698 -1.484 1.894 1.00 0.00 32 GLN A N 5
ATOM 2522 C CA . GLN A 1 33 ? -6.449 -0.476 2.633 1.00 0.00 32 GLN A CA 5
ATOM 2523 C C . GLN A 1 33 ? -6.704 -0.978 4.058 1.00 0.00 32 GLN A C 5
ATOM 2524 O O . GLN A 1 33 ? -6.404 -0.263 5.010 1.00 0.00 32 GLN A O 5
ATOM 2536 N N . THR A 1 34 ? -7.281 -2.181 4.191 1.00 0.00 33 THR A N 5
ATOM 2537 C CA . THR A 1 34 ? -7.714 -2.753 5.470 1.00 0.00 33 THR A CA 5
ATOM 2538 C C . THR A 1 34 ? -7.020 -4.094 5.776 1.00 0.00 33 THR A C 5
ATOM 2539 O O . THR A 1 34 ? -7.132 -4.612 6.882 1.00 0.00 33 THR A O 5
ATOM 2546 N N . PHE A 1 35 ? -6.269 -4.638 4.805 1.00 0.00 34 PHE A N 5
ATOM 2547 C CA . PHE A 1 35 ? -5.380 -5.805 4.872 1.00 0.00 34 PHE A CA 5
ATOM 2548 C C . PHE A 1 35 ? -6.036 -7.148 5.238 1.00 0.00 34 PHE A C 5
ATOM 2549 O O . PHE A 1 35 ? -5.498 -8.184 4.859 1.00 0.00 34 PHE A O 5
ATOM 2562 N N . LEU A 1 36 ? -7.222 -7.158 5.856 1.00 0.00 35 LEU A N 5
ATOM 2563 C CA . LEU A 1 36 ? -8.038 -8.348 6.081 1.00 0.00 35 LEU A CA 5
ATOM 2564 C C . LEU A 1 36 ? -8.248 -9.171 4.789 1.00 0.00 35 LEU A C 5
ATOM 2565 O O . LEU A 1 36 ? -7.973 -10.370 4.821 1.00 0.00 35 LEU A O 5
ATOM 2575 N N . PRO A 1 37 ? -8.667 -8.594 3.638 1.00 0.00 36 PRO A N 5
ATOM 2576 C CA . PRO A 1 37 ? -8.654 -9.297 2.358 1.00 0.00 36 PRO A CA 5
ATOM 2577 C C . PRO A 1 37 ? -7.220 -9.332 1.813 1.00 0.00 36 PRO A C 5
ATOM 2578 O O . PRO A 1 37 ? -6.908 -8.656 0.833 1.00 0.00 36 PRO A O 5
ATOM 2589 N N . GLY A 1 38 ? -6.373 -10.149 2.451 1.00 0.00 37 GLY A N 5
ATOM 2590 C CA . GLY A 1 38 ? -4.912 -10.191 2.338 1.00 0.00 37 GLY A CA 5
ATOM 2591 C C . GLY A 1 38 ? -4.361 -10.112 0.925 1.00 0.00 37 GLY A C 5
ATOM 2592 O O . GLY A 1 38 ? -3.257 -9.613 0.714 1.00 0.00 37 GLY A O 5
ATOM 2596 N N . CYS A 1 39 ? -5.129 -10.630 -0.030 1.00 0.00 38 CYS A N 5
ATOM 2597 C CA . CYS A 1 39 ? -4.771 -10.639 -1.435 1.00 0.00 38 CYS A CA 5
ATOM 2598 C C . CYS A 1 39 ? -6.022 -10.583 -2.323 1.00 0.00 38 CYS A C 5
ATOM 2599 O O . CYS A 1 39 ? -5.996 -11.081 -3.442 1.00 0.00 38 CYS A O 5
ATOM 2606 N N . ASP A 1 40 ? -7.124 -10.012 -1.805 1.00 0.00 39 ASP A N 5
ATOM 2607 C CA . ASP A 1 40 ? -8.483 -9.884 -2.359 1.00 0.00 39 ASP A CA 5
ATOM 2608 C C . ASP A 1 40 ? -9.159 -11.122 -2.987 1.00 0.00 39 ASP A C 5
ATOM 2609 O O . ASP A 1 40 ? -10.368 -11.087 -3.184 1.00 0.00 39 ASP A O 5
ATOM 2627 N N . LYS A 1 2 ? 15.013 3.398 -0.690 1.00 0.00 1 LYS A N 6
ATOM 2628 C CA . LYS A 1 2 ? 13.666 2.880 -0.447 1.00 0.00 1 LYS A CA 6
ATOM 2629 C C . LYS A 1 2 ? 12.743 3.411 -1.549 1.00 0.00 1 LYS A C 6
ATOM 2630 O O . LYS A 1 2 ? 13.076 4.387 -2.229 1.00 0.00 1 LYS A O 6
ATOM 2649 N N . GLU A 1 3 ? 11.545 2.825 -1.678 1.00 0.00 2 GLU A N 6
ATOM 2650 C CA . GLU A 1 3 ? 10.538 3.185 -2.682 1.00 0.00 2 GLU A CA 6
ATOM 2651 C C . GLU A 1 3 ? 10.066 4.650 -2.579 1.00 0.00 2 GLU A C 6
ATOM 2652 O O . GLU A 1 3 ? 9.553 5.179 -3.561 1.00 0.00 2 GLU A O 6
ATOM 2664 N N . HIS A 1 4 ? 10.312 5.338 -1.449 1.00 0.00 3 HIS A N 6
ATOM 2665 C CA . HIS A 1 4 ? 9.960 6.744 -1.218 1.00 0.00 3 HIS A CA 6
ATOM 2666 C C . HIS A 1 4 ? 8.526 7.028 -1.664 1.00 0.00 3 HIS A C 6
ATOM 2667 O O . HIS A 1 4 ? 7.595 6.394 -1.182 1.00 0.00 3 HIS A O 6
ATOM 2678 N N . CYS A 1 5 ? 8.333 8.016 -2.523 1.00 0.00 4 CYS A N 6
ATOM 2679 C CA . CYS A 1 5 ? 7.047 8.335 -3.117 1.00 0.00 4 CYS A CA 6
ATOM 2680 C C . CYS A 1 5 ? 6.622 7.274 -4.130 1.00 0.00 4 CYS A C 6
ATOM 2681 O O . CYS A 1 5 ? 6.854 7.427 -5.325 1.00 0.00 4 CYS A O 6
ATOM 2688 N N . GLY A 1 6 ? 5.976 6.219 -3.623 1.00 0.00 5 GLY A N 6
ATOM 2689 C CA . GLY A 1 6 ? 5.391 5.157 -4.425 1.00 0.00 5 GLY A CA 6
ATOM 2690 C C . GLY A 1 6 ? 4.139 5.631 -5.161 1.00 0.00 5 GLY A C 6
ATOM 2691 O O . GLY A 1 6 ? 4.129 5.637 -6.388 1.00 0.00 5 GLY A O 6
ATOM 2695 N N . SER A 1 7 ? 3.066 5.978 -4.426 1.00 0.00 6 SER A N 6
ATOM 2696 C CA . SER A 1 7 ? 1.731 6.275 -4.979 1.00 0.00 6 SER A CA 6
ATOM 2697 C C . SER A 1 7 ? 1.195 5.241 -5.992 1.00 0.00 6 SER A C 6
ATOM 2698 O O . SER A 1 7 ? 0.299 5.545 -6.780 1.00 0.00 6 SER A O 6
ATOM 2706 N N . ILE A 1 8 ? 1.719 4.013 -5.953 1.00 0.00 7 ILE A N 6
ATOM 2707 C CA . ILE A 1 8 ? 1.250 2.884 -6.757 1.00 0.00 7 ILE A CA 6
ATOM 2708 C C . ILE A 1 8 ? -0.253 2.685 -6.502 1.00 0.00 7 ILE A C 6
ATOM 2709 O O . ILE A 1 8 ? -0.760 2.913 -5.405 1.00 0.00 7 ILE A O 6
ATOM 2720 N N . LEU A 1 9 ? -0.971 2.203 -7.510 1.00 0.00 8 LEU A N 6
ATOM 2721 C CA . LEU A 1 9 ? -2.395 1.936 -7.422 1.00 0.00 8 LEU A CA 6
ATOM 2722 C C . LEU A 1 9 ? -2.643 0.577 -8.051 1.00 0.00 8 LEU A C 6
ATOM 2723 O O . LEU A 1 9 ? -2.210 0.348 -9.184 1.00 0.00 8 LEU A O 6
ATOM 2733 N N . HIS A 1 10 ? -3.380 -0.280 -7.324 1.00 0.00 9 HIS A N 6
ATOM 2734 C CA . HIS A 1 10 ? -3.681 -1.693 -7.630 1.00 0.00 9 HIS A CA 6
ATOM 2735 C C . HIS A 1 10 ? -2.411 -2.547 -7.746 1.00 0.00 9 HIS A C 6
ATOM 2736 O O . HIS A 1 10 ? -1.293 -2.066 -7.917 1.00 0.00 9 HIS A O 6
ATOM 2747 N N . GLY A 1 11 ? -2.632 -3.855 -7.673 1.00 0.00 10 GLY A N 6
ATOM 2748 C CA . GLY A 1 11 ? -1.630 -4.891 -7.871 1.00 0.00 10 GLY A CA 6
ATOM 2749 C C . GLY A 1 11 ? -2.257 -6.241 -8.224 1.00 0.00 10 GLY A C 6
ATOM 2750 O O . GLY A 1 11 ? -1.680 -7.273 -7.894 1.00 0.00 10 GLY A O 6
ATOM 2754 N N . THR A 1 12 ? -3.437 -6.250 -8.859 1.00 0.00 11 THR A N 6
ATOM 2755 C CA . THR A 1 12 ? -4.139 -7.466 -9.258 1.00 0.00 11 THR A CA 6
ATOM 2756 C C . THR A 1 12 ? -4.856 -7.268 -10.593 1.00 0.00 11 THR A C 6
ATOM 2757 O O . THR A 1 12 ? -5.265 -6.156 -10.932 1.00 0.00 11 THR A O 6
ATOM 2764 N N . TRP A 1 13 ? -5.027 -8.379 -11.318 1.00 0.00 12 TRP A N 6
ATOM 2765 C CA . TRP A 1 13 ? -5.889 -8.509 -12.488 1.00 0.00 12 TRP A CA 6
ATOM 2766 C C . TRP A 1 13 ? -7.339 -8.753 -12.041 1.00 0.00 12 TRP A C 6
ATOM 2767 O O . TRP A 1 13 ? -7.664 -8.647 -10.852 1.00 0.00 12 TRP A O 6
ATOM 2782 N N . LEU A 1 14 ? -8.214 -9.081 -13.002 1.00 0.00 13 LEU A N 6
ATOM 2783 C CA . LEU A 1 14 ? -9.665 -9.198 -12.798 1.00 0.00 13 LEU A CA 6
ATOM 2784 C C . LEU A 1 14 ? -10.189 -7.812 -12.325 1.00 0.00 13 LEU A C 6
ATOM 2785 O O . LEU A 1 14 ? -9.495 -6.821 -12.577 1.00 0.00 13 LEU A O 6
ATOM 2795 N N . PRO A 1 15 ? -11.359 -7.625 -11.671 1.00 0.00 14 PRO A N 6
ATOM 2796 C CA . PRO A 1 15 ? -11.734 -6.312 -11.127 1.00 0.00 14 PRO A CA 6
ATOM 2797 C C . PRO A 1 15 ? -10.917 -5.930 -9.870 1.00 0.00 14 PRO A C 6
ATOM 2798 O O . PRO A 1 15 ? -11.437 -5.268 -8.974 1.00 0.00 14 PRO A O 6
ATOM 2809 N N . LYS A 1 16 ? -9.623 -6.289 -9.834 1.00 0.00 15 LYS A N 6
ATOM 2810 C CA . LYS A 1 16 ? -8.654 -6.075 -8.763 1.00 0.00 15 LYS A CA 6
ATOM 2811 C C . LYS A 1 16 ? -9.067 -6.822 -7.488 1.00 0.00 15 LYS A C 6
ATOM 2812 O O . LYS A 1 16 ? -10.114 -7.479 -7.439 1.00 0.00 15 LYS A O 6
ATOM 2831 N N . LYS A 1 17 ? -8.211 -6.785 -6.462 1.00 0.00 16 LYS A N 6
ATOM 2832 C CA . LYS A 1 17 ? -8.492 -7.317 -5.128 1.00 0.00 16 LYS A CA 6
ATOM 2833 C C . LYS A 1 17 ? -8.168 -6.305 -4.026 1.00 0.00 16 LYS A C 6
ATOM 2834 O O . LYS A 1 17 ? -8.911 -6.287 -3.049 1.00 0.00 16 LYS A O 6
ATOM 2853 N N . CYS A 1 18 ? -7.144 -5.447 -4.160 1.00 0.00 17 CYS A N 6
ATOM 2854 C CA . CYS A 1 18 ? -6.928 -4.307 -3.279 1.00 0.00 17 CYS A CA 6
ATOM 2855 C C . CYS A 1 18 ? -6.242 -3.235 -4.111 1.00 0.00 17 CYS A C 6
ATOM 2856 O O . CYS A 1 18 ? -5.834 -3.507 -5.248 1.00 0.00 17 CYS A O 6
ATOM 2863 N N . SER A 1 19 ? -6.172 -2.001 -3.600 1.00 0.00 18 SER A N 6
ATOM 2864 C CA . SER A 1 19 ? -5.447 -0.909 -4.234 1.00 0.00 18 SER A CA 6
ATOM 2865 C C . SER A 1 19 ? -5.331 0.301 -3.307 1.00 0.00 18 SER A C 6
ATOM 2866 O O . SER A 1 19 ? -6.301 1.038 -3.135 1.00 0.00 18 SER A O 6
ATOM 2874 N N . LEU A 1 20 ? -4.137 0.566 -2.784 1.00 0.00 19 LEU A N 6
ATOM 2875 C CA . LEU A 1 20 ? -3.768 1.898 -2.319 1.00 0.00 19 LEU A CA 6
ATOM 2876 C C . LEU A 1 20 ? -2.250 2.042 -2.263 1.00 0.00 19 LEU A C 6
ATOM 2877 O O . LEU A 1 20 ? -1.551 1.085 -1.948 1.00 0.00 19 LEU A O 6
ATOM 2887 N N . CYS A 1 21 ? -1.731 3.256 -2.439 1.00 0.00 20 CYS A N 6
ATOM 2888 C CA . CYS A 1 21 ? -0.446 3.646 -1.889 1.00 0.00 20 CYS A CA 6
ATOM 2889 C C . CYS A 1 21 ? -0.471 5.159 -1.687 1.00 0.00 20 CYS A C 6
ATOM 2890 O O . CYS A 1 21 ? -1.371 5.836 -2.188 1.00 0.00 20 CYS A O 6
ATOM 2897 N N . ARG A 1 22 ? 0.528 5.690 -0.979 1.00 0.00 21 ARG A N 6
ATOM 2898 C CA . ARG A 1 22 ? 0.690 7.122 -0.762 1.00 0.00 21 ARG A CA 6
ATOM 2899 C C . ARG A 1 22 ? 2.160 7.506 -0.824 1.00 0.00 21 ARG A C 6
ATOM 2900 O O . ARG A 1 22 ? 2.962 7.041 -0.015 1.00 0.00 21 ARG A O 6
ATOM 2917 N N . CYS A 1 23 ? 2.498 8.423 -1.731 1.00 0.00 22 CYS A N 6
ATOM 2918 C CA . CYS A 1 23 ? 3.610 9.340 -1.548 1.00 0.00 22 CYS A CA 6
ATOM 2919 C C . CYS A 1 23 ? 3.309 10.222 -0.335 1.00 0.00 22 CYS A C 6
ATOM 2920 O O . CYS A 1 23 ? 2.775 11.319 -0.480 1.00 0.00 22 CYS A O 6
ATOM 2927 N N . TRP A 1 24 ? 3.644 9.742 0.867 1.00 0.00 23 TRP A N 6
ATOM 2928 C CA . TRP A 1 24 ? 3.789 10.597 2.043 1.00 0.00 23 TRP A CA 6
ATOM 2929 C C . TRP A 1 24 ? 5.274 10.759 2.394 1.00 0.00 23 TRP A C 6
ATOM 2930 O O . TRP A 1 24 ? 5.611 11.637 3.181 1.00 0.00 23 TRP A O 6
ATOM 2945 N N . HIS A 1 25 ? 6.161 9.972 1.761 1.00 0.00 24 HIS A N 6
ATOM 2946 C CA . HIS A 1 25 ? 7.628 10.010 1.762 1.00 0.00 24 HIS A CA 6
ATOM 2947 C C . HIS A 1 25 ? 8.264 9.740 3.127 1.00 0.00 24 HIS A C 6
ATOM 2948 O O . HIS A 1 25 ? 9.266 9.024 3.169 1.00 0.00 24 HIS A O 6
ATOM 2959 N N . GLY A 1 26 ? 7.723 10.300 4.208 1.00 0.00 25 GLY A N 6
ATOM 2960 C CA . GLY A 1 26 ? 7.971 9.867 5.570 1.00 0.00 25 GLY A CA 6
ATOM 2961 C C . GLY A 1 26 ? 7.118 8.650 5.926 1.00 0.00 25 GLY A C 6
ATOM 2962 O O . GLY A 1 26 ? 7.352 8.050 6.971 1.00 0.00 25 GLY A O 6
ATOM 2966 N N . GLN A 1 27 ? 6.159 8.253 5.073 1.00 0.00 26 GLN A N 6
ATOM 2967 C CA . GLN A 1 27 ? 5.451 6.997 5.217 1.00 0.00 26 GLN A CA 6
ATOM 2968 C C . GLN A 1 27 ? 5.200 6.423 3.824 1.00 0.00 26 GLN A C 6
ATOM 2969 O O . GLN A 1 27 ? 5.090 7.164 2.841 1.00 0.00 26 GLN A O 6
ATOM 2981 N N . LEU A 1 28 ? 5.085 5.094 3.797 1.00 0.00 27 LEU A N 6
ATOM 2982 C CA . LEU A 1 28 ? 4.529 4.271 2.753 1.00 0.00 27 LEU A CA 6
ATOM 2983 C C . LEU A 1 28 ? 3.479 3.381 3.418 1.00 0.00 27 LEU A C 6
ATOM 2984 O O . LEU A 1 28 ? 2.301 3.730 3.418 1.00 0.00 27 LEU A O 6
ATOM 2994 N N . HIS A 1 29 ? 3.904 2.249 4.004 1.00 0.00 28 HIS A N 6
ATOM 2995 C CA . HIS A 1 29 ? 3.132 1.004 4.073 1.00 0.00 28 HIS A CA 6
ATOM 2996 C C . HIS A 1 29 ? 2.586 0.666 2.688 1.00 0.00 28 HIS A C 6
ATOM 2997 O O . HIS A 1 29 ? 3.157 -0.182 2.012 1.00 0.00 28 HIS A O 6
ATOM 3008 N N . CYS A 1 30 ? 1.539 1.379 2.263 1.00 0.00 29 CYS A N 6
ATOM 3009 C CA . CYS A 1 30 ? 0.740 1.133 1.079 1.00 0.00 29 CYS A CA 6
ATOM 3010 C C . CYS A 1 30 ? 0.037 -0.223 1.158 1.00 0.00 29 CYS A C 6
ATOM 3011 O O . CYS A 1 30 ? 0.364 -1.081 1.976 1.00 0.00 29 CYS A O 6
ATOM 3018 N N . LEU A 1 31 ? -0.951 -0.399 0.287 1.00 0.00 30 LEU A N 6
ATOM 3019 C CA . LEU A 1 31 ? -1.642 -1.662 0.049 1.00 0.00 30 LEU A CA 6
ATOM 3020 C C . LEU A 1 31 ? -2.021 -1.780 -1.441 1.00 0.00 30 LEU A C 6
ATOM 3021 O O . LEU A 1 31 ? -3.199 -1.821 -1.797 1.00 0.00 30 LEU A O 6
ATOM 3031 N N . PRO A 1 32 ? -1.033 -1.808 -2.346 1.00 0.00 31 PRO A N 6
ATOM 3032 C CA . PRO A 1 32 ? -1.259 -1.863 -3.781 1.00 0.00 31 PRO A CA 6
ATOM 3033 C C . PRO A 1 32 ? -1.935 -3.195 -4.119 1.00 0.00 31 PRO A C 6
ATOM 3034 O O . PRO A 1 32 ? -2.887 -3.215 -4.891 1.00 0.00 31 PRO A O 6
ATOM 3045 N N . GLN A 1 33 ? -1.501 -4.273 -3.458 1.00 0.00 32 GLN A N 6
ATOM 3046 C CA . GLN A 1 33 ? -2.266 -5.489 -3.271 1.00 0.00 32 GLN A CA 6
ATOM 3047 C C . GLN A 1 33 ? -2.124 -5.883 -1.794 1.00 0.00 32 GLN A C 6
ATOM 3048 O O . GLN A 1 33 ? -2.736 -5.243 -0.942 1.00 0.00 32 GLN A O 6
ATOM 3060 N N . THR A 1 34 ? -1.274 -6.861 -1.471 1.00 0.00 33 THR A N 6
ATOM 3061 C CA . THR A 1 34 ? -1.178 -7.454 -0.139 1.00 0.00 33 THR A CA 6
ATOM 3062 C C . THR A 1 34 ? 0.222 -7.179 0.422 1.00 0.00 33 THR A C 6
ATOM 3063 O O . THR A 1 34 ? 0.996 -8.100 0.675 1.00 0.00 33 THR A O 6
ATOM 3070 N N . PHE A 1 35 ? 0.558 -5.896 0.607 1.00 0.00 34 PHE A N 6
ATOM 3071 C CA . PHE A 1 35 ? 1.805 -5.500 1.274 1.00 0.00 34 PHE A CA 6
ATOM 3072 C C . PHE A 1 35 ? 1.769 -5.855 2.772 1.00 0.00 34 PHE A C 6
ATOM 3073 O O . PHE A 1 35 ? 2.809 -6.011 3.406 1.00 0.00 34 PHE A O 6
ATOM 3086 N N . LEU A 1 36 ? 0.564 -6.027 3.324 1.00 0.00 35 LEU A N 6
ATOM 3087 C CA . LEU A 1 36 ? 0.281 -6.611 4.622 1.00 0.00 35 LEU A CA 6
ATOM 3088 C C . LEU A 1 36 ? -0.839 -7.630 4.368 1.00 0.00 35 LEU A C 6
ATOM 3089 O O . LEU A 1 36 ? -1.729 -7.318 3.565 1.00 0.00 35 LEU A O 6
ATOM 3099 N N . PRO A 1 37 ? -0.843 -8.815 5.010 1.00 0.00 36 PRO A N 6
ATOM 3100 C CA . PRO A 1 37 ? -1.906 -9.807 4.876 1.00 0.00 36 PRO A CA 6
ATOM 3101 C C . PRO A 1 37 ? -3.188 -9.344 5.586 1.00 0.00 36 PRO A C 6
ATOM 3102 O O . PRO A 1 37 ? -3.589 -9.882 6.617 1.00 0.00 36 PRO A O 6
ATOM 3113 N N . GLY A 1 38 ? -3.829 -8.327 5.009 1.00 0.00 37 GLY A N 6
ATOM 3114 C CA . GLY A 1 38 ? -5.019 -7.665 5.519 1.00 0.00 37 GLY A CA 6
ATOM 3115 C C . GLY A 1 38 ? -5.953 -7.196 4.415 1.00 0.00 37 GLY A C 6
ATOM 3116 O O . GLY A 1 38 ? -6.783 -6.325 4.652 1.00 0.00 37 GLY A O 6
ATOM 3120 N N . CYS A 1 39 ? -5.751 -7.690 3.189 1.00 0.00 38 CYS A N 6
ATOM 3121 C CA . CYS A 1 39 ? -6.215 -7.020 1.991 1.00 0.00 38 CYS A CA 6
ATOM 3122 C C . CYS A 1 39 ? -6.398 -8.051 0.871 1.00 0.00 38 CYS A C 6
ATOM 3123 O O . CYS A 1 39 ? -5.784 -7.979 -0.192 1.00 0.00 38 CYS A O 6
ATOM 3130 N N . ASP A 1 40 ? -7.256 -9.040 1.131 1.00 0.00 39 ASP A N 6
ATOM 3131 C CA . ASP A 1 40 ? -7.665 -10.061 0.162 1.00 0.00 39 ASP A CA 6
ATOM 3132 C C . ASP A 1 40 ? -8.494 -9.488 -0.999 1.00 0.00 39 ASP A C 6
ATOM 3133 O O . ASP A 1 40 ? -8.739 -10.191 -1.975 1.00 0.00 39 ASP A O 6
ATOM 3151 N N . LYS A 1 2 ? 7.808 17.025 5.361 1.00 0.00 1 LYS A N 7
ATOM 3152 C CA . LYS A 1 2 ? 7.208 15.715 5.647 1.00 0.00 1 LYS A CA 7
ATOM 3153 C C . LYS A 1 2 ? 6.481 15.047 4.464 1.00 0.00 1 LYS A C 7
ATOM 3154 O O . LYS A 1 2 ? 5.685 14.136 4.685 1.00 0.00 1 LYS A O 7
ATOM 3173 N N . GLU A 1 3 ? 6.736 15.482 3.229 1.00 0.00 2 GLU A N 7
ATOM 3174 C CA . GLU A 1 3 ? 6.115 14.987 2.008 1.00 0.00 2 GLU A CA 7
ATOM 3175 C C . GLU A 1 3 ? 6.512 13.524 1.755 1.00 0.00 2 GLU A C 7
ATOM 3176 O O . GLU A 1 3 ? 5.653 12.647 1.856 1.00 0.00 2 GLU A O 7
ATOM 3188 N N . HIS A 1 4 ? 7.806 13.251 1.499 1.00 0.00 3 HIS A N 7
ATOM 3189 C CA . HIS A 1 4 ? 8.311 11.971 0.956 1.00 0.00 3 HIS A CA 7
ATOM 3190 C C . HIS A 1 4 ? 7.817 11.819 -0.504 1.00 0.00 3 HIS A C 7
ATOM 3191 O O . HIS A 1 4 ? 7.238 12.757 -1.048 1.00 0.00 3 HIS A O 7
ATOM 3202 N N . CYS A 1 5 ? 8.118 10.706 -1.179 1.00 0.00 4 CYS A N 7
ATOM 3203 C CA . CYS A 1 5 ? 7.672 10.475 -2.556 1.00 0.00 4 CYS A CA 7
ATOM 3204 C C . CYS A 1 5 ? 6.247 9.885 -2.568 1.00 0.00 4 CYS A C 7
ATOM 3205 O O . CYS A 1 5 ? 5.587 9.808 -1.532 1.00 0.00 4 CYS A O 7
ATOM 3212 N N . GLY A 1 6 ? 5.755 9.489 -3.749 1.00 0.00 5 GLY A N 7
ATOM 3213 C CA . GLY A 1 6 ? 4.575 8.649 -3.905 1.00 0.00 5 GLY A CA 7
ATOM 3214 C C . GLY A 1 6 ? 4.694 7.886 -5.225 1.00 0.00 5 GLY A C 7
ATOM 3215 O O . GLY A 1 6 ? 5.033 8.492 -6.239 1.00 0.00 5 GLY A O 7
ATOM 3219 N N . SER A 1 7 ? 4.435 6.574 -5.224 1.00 0.00 6 SER A N 7
ATOM 3220 C CA . SER A 1 7 ? 4.288 5.734 -6.395 1.00 0.00 6 SER A CA 7
ATOM 3221 C C . SER A 1 7 ? 2.871 5.157 -6.379 1.00 0.00 6 SER A C 7
ATOM 3222 O O . SER A 1 7 ? 2.237 5.068 -5.328 1.00 0.00 6 SER A O 7
ATOM 3230 N N . ILE A 1 8 ? 2.410 4.763 -7.561 1.00 0.00 7 ILE A N 7
ATOM 3231 C CA . ILE A 1 8 ? 1.048 4.324 -7.875 1.00 0.00 7 ILE A CA 7
ATOM 3232 C C . ILE A 1 8 ? 1.074 2.858 -8.349 1.00 0.00 7 ILE A C 7
ATOM 3233 O O . ILE A 1 8 ? 2.088 2.385 -8.862 1.00 0.00 7 ILE A O 7
ATOM 3244 N N . LEU A 1 9 ? -0.050 2.148 -8.189 1.00 0.00 8 LEU A N 7
ATOM 3245 C CA . LEU A 1 9 ? -0.260 0.727 -8.470 1.00 0.00 8 LEU A CA 7
ATOM 3246 C C . LEU A 1 9 ? -1.777 0.442 -8.525 1.00 0.00 8 LEU A C 7
ATOM 3247 O O . LEU A 1 9 ? -2.562 1.393 -8.543 1.00 0.00 8 LEU A O 7
ATOM 3257 N N . HIS A 1 10 ? -2.157 -0.844 -8.630 1.00 0.00 9 HIS A N 7
ATOM 3258 C CA . HIS A 1 10 ? -3.456 -1.485 -8.942 1.00 0.00 9 HIS A CA 7
ATOM 3259 C C . HIS A 1 10 ? -3.150 -2.821 -9.622 1.00 0.00 9 HIS A C 7
ATOM 3260 O O . HIS A 1 10 ? -2.683 -2.855 -10.757 1.00 0.00 9 HIS A O 7
ATOM 3271 N N . GLY A 1 11 ? -3.344 -3.917 -8.890 1.00 0.00 10 GLY A N 7
ATOM 3272 C CA . GLY A 1 11 ? -3.006 -5.264 -9.311 1.00 0.00 10 GLY A CA 7
ATOM 3273 C C . GLY A 1 11 ? -2.760 -6.114 -8.074 1.00 0.00 10 GLY A C 7
ATOM 3274 O O . GLY A 1 11 ? -1.737 -5.939 -7.411 1.00 0.00 10 GLY A O 7
ATOM 3278 N N . THR A 1 12 ? -3.706 -6.990 -7.732 1.00 0.00 11 THR A N 7
ATOM 3279 C CA . THR A 1 12 ? -3.586 -7.955 -6.645 1.00 0.00 11 THR A CA 7
ATOM 3280 C C . THR A 1 12 ? -4.135 -9.269 -7.191 1.00 0.00 11 THR A C 7
ATOM 3281 O O . THR A 1 12 ? -5.325 -9.333 -7.515 1.00 0.00 11 THR A O 7
ATOM 3288 N N . TRP A 1 13 ? -3.258 -10.264 -7.360 1.00 0.00 12 TRP A N 7
ATOM 3289 C CA . TRP A 1 13 ? -3.612 -11.556 -7.937 1.00 0.00 12 TRP A CA 7
ATOM 3290 C C . TRP A 1 13 ? -4.437 -12.404 -6.960 1.00 0.00 12 TRP A C 7
ATOM 3291 O O . TRP A 1 13 ? -4.665 -12.002 -5.813 1.00 0.00 12 TRP A O 7
ATOM 3306 N N . LEU A 1 14 ? -4.899 -13.576 -7.428 1.00 0.00 13 LEU A N 7
ATOM 3307 C CA . LEU A 1 14 ? -6.067 -14.281 -6.884 1.00 0.00 13 LEU A CA 7
ATOM 3308 C C . LEU A 1 14 ? -7.307 -13.351 -6.958 1.00 0.00 13 LEU A C 7
ATOM 3309 O O . LEU A 1 14 ? -7.198 -12.243 -7.496 1.00 0.00 13 LEU A O 7
ATOM 3319 N N . PRO A 1 15 ? -8.513 -13.732 -6.485 1.00 0.00 14 PRO A N 7
ATOM 3320 C CA . PRO A 1 15 ? -9.642 -12.806 -6.449 1.00 0.00 14 PRO A CA 7
ATOM 3321 C C . PRO A 1 15 ? -9.453 -11.812 -5.291 1.00 0.00 14 PRO A C 7
ATOM 3322 O O . PRO A 1 15 ? -10.192 -11.837 -4.305 1.00 0.00 14 PRO A O 7
ATOM 3333 N N . LYS A 1 16 ? -8.431 -10.949 -5.384 1.00 0.00 15 LYS A N 7
ATOM 3334 C CA . LYS A 1 16 ? -8.236 -9.843 -4.459 1.00 0.00 15 LYS A CA 7
ATOM 3335 C C . LYS A 1 16 ? -8.759 -8.555 -5.121 1.00 0.00 15 LYS A C 7
ATOM 3336 O O . LYS A 1 16 ? -9.724 -7.978 -4.631 1.00 0.00 15 LYS A O 7
ATOM 3355 N N . LYS A 1 17 ? -8.116 -8.149 -6.239 1.00 0.00 16 LYS A N 7
ATOM 3356 C CA . LYS A 1 17 ? -8.293 -6.902 -7.005 1.00 0.00 16 LYS A CA 7
ATOM 3357 C C . LYS A 1 17 ? -8.174 -5.648 -6.124 1.00 0.00 16 LYS A C 7
ATOM 3358 O O . LYS A 1 17 ? -9.171 -5.187 -5.571 1.00 0.00 16 LYS A O 7
ATOM 3377 N N . CYS A 1 18 ? -6.969 -5.073 -6.004 1.00 0.00 17 CYS A N 7
ATOM 3378 C CA . CYS A 1 18 ? -6.667 -3.960 -5.117 1.00 0.00 17 CYS A CA 7
ATOM 3379 C C . CYS A 1 18 ? -5.310 -3.413 -5.576 1.00 0.00 17 CYS A C 7
ATOM 3380 O O . CYS A 1 18 ? -5.009 -3.497 -6.767 1.00 0.00 17 CYS A O 7
ATOM 3387 N N . SER A 1 19 ? -4.492 -2.903 -4.650 1.00 0.00 18 SER A N 7
ATOM 3388 C CA . SER A 1 19 ? -3.135 -2.390 -4.822 1.00 0.00 18 SER A CA 7
ATOM 3389 C C .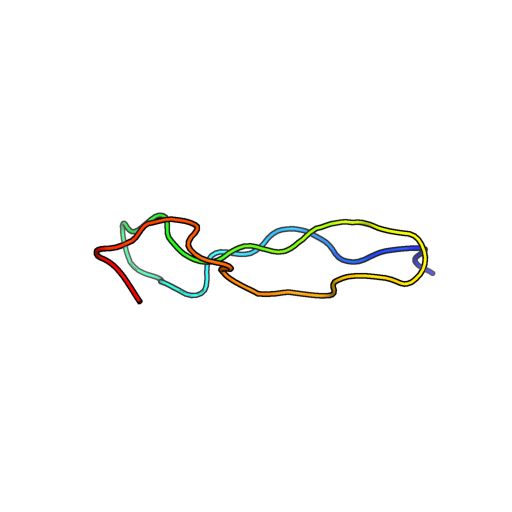 SER A 1 19 ? -3.147 -0.901 -5.146 1.00 0.00 18 SER A C 7
ATOM 3390 O O . SER A 1 19 ? -3.965 -0.457 -5.950 1.00 0.00 18 SER A O 7
ATOM 3398 N N . LEU A 1 20 ? -2.238 -0.131 -4.528 1.00 0.00 19 LEU A N 7
ATOM 3399 C CA . LEU A 1 20 ? -2.140 1.305 -4.808 1.00 0.00 19 LEU A CA 7
ATOM 3400 C C . LEU A 1 20 ? -0.721 1.849 -4.640 1.00 0.00 19 LEU A C 7
ATOM 3401 O O . LEU A 1 20 ? -0.317 2.664 -5.458 1.00 0.00 19 LEU A O 7
ATOM 3411 N N . CYS A 1 21 ? 0.060 1.353 -3.669 1.00 0.00 20 CYS A N 7
ATOM 3412 C CA . CYS A 1 21 ? 1.428 1.807 -3.387 1.00 0.00 20 CYS A CA 7
ATOM 3413 C C . CYS A 1 21 ? 1.484 3.263 -2.894 1.00 0.00 20 CYS A C 7
ATOM 3414 O O . CYS A 1 21 ? 0.447 3.917 -2.813 1.00 0.00 20 CYS A O 7
ATOM 3421 N N . ARG A 1 22 ? 2.672 3.727 -2.456 1.00 0.00 21 ARG A N 7
ATOM 3422 C CA . ARG A 1 22 ? 2.864 5.062 -1.858 1.00 0.00 21 ARG A CA 7
ATOM 3423 C C . ARG A 1 22 ? 4.331 5.381 -1.493 1.00 0.00 21 ARG A C 7
ATOM 3424 O O . ARG A 1 22 ? 4.563 5.809 -0.365 1.00 0.00 21 ARG A O 7
ATOM 3441 N N . CYS A 1 23 ? 5.294 5.171 -2.408 1.00 0.00 22 CYS A N 7
ATOM 3442 C CA . CYS A 1 23 ? 6.738 5.454 -2.284 1.00 0.00 22 CYS A CA 7
ATOM 3443 C C . CYS A 1 23 ? 7.147 6.134 -0.965 1.00 0.00 22 CYS A C 7
ATOM 3444 O O . CYS A 1 23 ? 6.975 7.343 -0.807 1.00 0.00 22 CYS A O 7
ATOM 3451 N N . TRP A 1 24 ? 7.654 5.376 0.009 1.00 0.00 23 TRP A N 7
ATOM 3452 C CA . TRP A 1 24 ? 8.153 5.964 1.242 1.00 0.00 23 TRP A CA 7
ATOM 3453 C C . TRP A 1 24 ? 9.503 6.634 1.005 1.00 0.00 23 TRP A C 7
ATOM 3454 O O . TRP A 1 24 ? 10.218 6.349 0.047 1.00 0.00 23 TRP A O 7
ATOM 3469 N N . HIS A 1 25 ? 9.877 7.464 1.980 1.00 0.00 24 HIS A N 7
ATOM 3470 C CA . HIS A 1 25 ? 11.215 7.987 2.225 1.00 0.00 24 HIS A CA 7
ATOM 3471 C C . HIS A 1 25 ? 12.262 6.874 2.010 1.00 0.00 24 HIS A C 7
ATOM 3472 O O . HIS A 1 25 ? 12.485 6.068 2.912 1.00 0.00 24 HIS A O 7
ATOM 3483 N N . GLY A 1 26 ? 12.871 6.820 0.820 1.00 0.00 25 GLY A N 7
ATOM 3484 C CA . GLY A 1 26 ? 13.943 5.892 0.476 1.00 0.00 25 GLY A CA 7
ATOM 3485 C C . GLY A 1 26 ? 13.515 4.443 0.203 1.00 0.00 25 GLY A C 7
ATOM 3486 O O . GLY A 1 26 ? 14.398 3.600 0.072 1.00 0.00 25 GLY A O 7
ATOM 3490 N N . GLN A 1 27 ? 12.215 4.116 0.130 1.00 0.00 26 GLN A N 7
ATOM 3491 C CA . GLN A 1 27 ? 11.740 2.740 -0.044 1.00 0.00 26 GLN A CA 7
ATOM 3492 C C . GLN A 1 27 ? 10.467 2.731 -0.875 1.00 0.00 26 GLN A C 7
ATOM 3493 O O . GLN A 1 27 ? 9.566 3.522 -0.612 1.00 0.00 26 GLN A O 7
ATOM 3505 N N . LEU A 1 28 ? 10.330 1.789 -1.818 1.00 0.00 27 LEU A N 7
ATOM 3506 C CA . LEU A 1 28 ? 9.124 1.732 -2.644 1.00 0.00 27 LEU A CA 7
ATOM 3507 C C . LEU A 1 28 ? 7.859 1.475 -1.809 1.00 0.00 27 LEU A C 7
ATOM 3508 O O . LEU A 1 28 ? 6.793 1.981 -2.151 1.00 0.00 27 LEU A O 7
ATOM 3518 N N . HIS A 1 29 ? 8.022 0.751 -0.687 1.00 0.00 28 HIS A N 7
ATOM 3519 C CA . HIS A 1 29 ? 7.112 0.515 0.435 1.00 0.00 28 HIS A CA 7
ATOM 3520 C C . HIS A 1 29 ? 5.627 0.658 0.070 1.00 0.00 28 HIS A C 7
ATOM 3521 O O . HIS A 1 29 ? 4.901 1.469 0.661 1.00 0.00 28 HIS A O 7
ATOM 3532 N N . CYS A 1 30 ? 5.165 -0.156 -0.882 1.00 0.00 29 CYS A N 7
ATOM 3533 C CA . CYS A 1 30 ? 3.768 -0.154 -1.263 1.00 0.00 29 CYS A CA 7
ATOM 3534 C C . CYS A 1 30 ? 2.882 -0.594 -0.102 1.00 0.00 29 CYS A C 7
ATOM 3535 O O . CYS A 1 30 ? 3.339 -1.243 0.840 1.00 0.00 29 CYS A O 7
ATOM 3542 N N . LEU A 1 31 ? 1.584 -0.314 -0.233 1.00 0.00 30 LEU A N 7
ATOM 3543 C CA . LEU A 1 31 ? 0.540 -1.066 0.432 1.00 0.00 30 LEU A CA 7
ATOM 3544 C C . LEU A 1 31 ? -0.666 -1.125 -0.516 1.00 0.00 30 LEU A C 7
ATOM 3545 O O . LEU A 1 31 ? -0.764 -0.256 -1.395 1.00 0.00 30 LEU A O 7
ATOM 3555 N N . PRO A 1 32 ? -1.562 -2.124 -0.380 1.00 0.00 31 PRO A N 7
ATOM 3556 C CA . PRO A 1 32 ? -2.694 -2.268 -1.279 1.00 0.00 31 PRO A CA 7
ATOM 3557 C C . PRO A 1 32 ? -4.042 -1.799 -0.728 1.00 0.00 31 PRO A C 7
ATOM 3558 O O . PRO A 1 32 ? -4.733 -1.107 -1.468 1.00 0.00 31 PRO A O 7
ATOM 3569 N N . GLN A 1 33 ? -4.409 -2.218 0.495 1.00 0.00 32 GLN A N 7
ATOM 3570 C CA . GLN A 1 33 ? -5.727 -2.165 1.167 1.00 0.00 32 GLN A CA 7
ATOM 3571 C C . GLN A 1 33 ? -6.454 -3.520 1.106 1.00 0.00 32 GLN A C 7
ATOM 3572 O O . GLN A 1 33 ? -7.567 -3.629 1.616 1.00 0.00 32 GLN A O 7
ATOM 3584 N N . THR A 1 34 ? -5.844 -4.574 0.544 1.00 0.00 33 THR A N 7
ATOM 3585 C CA . THR A 1 34 ? -6.284 -5.930 0.850 1.00 0.00 33 THR A CA 7
ATOM 3586 C C . THR A 1 34 ? -5.994 -6.201 2.330 1.00 0.00 33 THR A C 7
ATOM 3587 O O . THR A 1 34 ? -6.871 -6.024 3.169 1.00 0.00 33 THR A O 7
ATOM 3594 N N . PHE A 1 35 ? -4.763 -6.634 2.649 1.00 0.00 34 PHE A N 7
ATOM 3595 C CA . PHE A 1 35 ? -4.351 -7.237 3.914 1.00 0.00 34 PHE A CA 7
ATOM 3596 C C . PHE A 1 35 ? -5.132 -8.523 4.268 1.00 0.00 34 PHE A C 7
ATOM 3597 O O . PHE A 1 35 ? -4.497 -9.556 4.470 1.00 0.00 34 PHE A O 7
ATOM 3610 N N . LEU A 1 36 ? -6.470 -8.501 4.290 1.00 0.00 35 LEU A N 7
ATOM 3611 C CA . LEU A 1 36 ? -7.350 -9.650 4.543 1.00 0.00 35 LEU A CA 7
ATOM 3612 C C . LEU A 1 36 ? -8.528 -9.688 3.537 1.00 0.00 35 LEU A C 7
ATOM 3613 O O . LEU A 1 36 ? -8.532 -10.582 2.684 1.00 0.00 35 LEU A O 7
ATOM 3623 N N . PRO A 1 37 ? -9.509 -8.753 3.565 1.00 0.00 36 PRO A N 7
ATOM 3624 C CA . PRO A 1 37 ? -10.552 -8.632 2.545 1.00 0.00 36 PRO A CA 7
ATOM 3625 C C . PRO A 1 37 ? -9.891 -8.301 1.226 1.00 0.00 36 PRO A C 7
ATOM 3626 O O . PRO A 1 37 ? -8.850 -7.658 1.232 1.00 0.00 36 PRO A O 7
ATOM 3637 N N . GLY A 1 38 ? -10.509 -8.694 0.104 1.00 0.00 37 GLY A N 7
ATOM 3638 C CA . GLY A 1 38 ? -9.979 -8.462 -1.238 1.00 0.00 37 GLY A CA 7
ATOM 3639 C C . GLY A 1 38 ? -9.415 -7.059 -1.403 1.00 0.00 37 GLY A C 7
ATOM 3640 O O . GLY A 1 38 ? -8.339 -6.896 -1.983 1.00 0.00 37 GLY A O 7
ATOM 3644 N N . CYS A 1 39 ? -10.109 -6.072 -0.823 1.00 0.00 38 CYS A N 7
ATOM 3645 C CA . CYS A 1 39 ? -9.795 -4.662 -0.961 1.00 0.00 38 CYS A CA 7
ATOM 3646 C C . CYS A 1 39 ? -10.732 -3.857 -0.062 1.00 0.00 38 CYS A C 7
ATOM 3647 O O . CYS A 1 39 ? -11.797 -3.414 -0.491 1.00 0.00 38 CYS A O 7
ATOM 3654 N N . ASP A 1 40 ? -10.354 -3.705 1.205 1.00 0.00 39 ASP A N 7
ATOM 3655 C CA . ASP A 1 40 ? -10.964 -2.735 2.112 1.00 0.00 39 ASP A CA 7
ATOM 3656 C C . ASP A 1 40 ? -9.934 -2.274 3.148 1.00 0.00 39 ASP A C 7
ATOM 3657 O O . ASP A 1 40 ? -9.467 -1.138 3.100 1.00 0.00 39 ASP A O 7
ATOM 3675 N N . LYS A 1 2 ? 13.962 15.620 -1.586 1.00 0.00 1 LYS A N 8
ATOM 3676 C CA . LYS A 1 2 ? 12.668 15.814 -0.926 1.00 0.00 1 LYS A CA 8
ATOM 3677 C C . LYS A 1 2 ? 11.478 15.396 -1.803 1.00 0.00 1 LYS A C 8
ATOM 3678 O O . LYS A 1 2 ? 10.357 15.859 -1.581 1.00 0.00 1 LYS A O 8
ATOM 3697 N N . GLU A 1 3 ? 11.711 14.523 -2.787 1.00 0.00 2 GLU A N 8
ATOM 3698 C CA . GLU A 1 3 ? 10.685 13.935 -3.645 1.00 0.00 2 GLU A CA 8
ATOM 3699 C C . GLU A 1 3 ? 9.671 13.093 -2.845 1.00 0.00 2 GLU A C 8
ATOM 3700 O O . GLU A 1 3 ? 9.815 12.884 -1.637 1.00 0.00 2 GLU A O 8
ATOM 3712 N N . HIS A 1 4 ? 8.631 12.603 -3.526 1.00 0.00 3 HIS A N 8
ATOM 3713 C CA . HIS A 1 4 ? 7.504 11.871 -2.954 1.00 0.00 3 HIS A CA 8
ATOM 3714 C C . HIS A 1 4 ? 7.237 10.635 -3.820 1.00 0.00 3 HIS A C 8
ATOM 3715 O O . HIS A 1 4 ? 7.791 10.522 -4.912 1.00 0.00 3 HIS A O 8
ATOM 3726 N N . CYS A 1 5 ? 6.389 9.724 -3.332 1.00 0.00 4 CYS A N 8
ATOM 3727 C CA . CYS A 1 5 ? 6.150 8.415 -3.927 1.00 0.00 4 CYS A CA 8
ATOM 3728 C C . CYS A 1 5 ? 4.640 8.121 -4.030 1.00 0.00 4 CYS A C 8
ATOM 3729 O O . CYS A 1 5 ? 4.048 8.435 -5.057 1.00 0.00 4 CYS A O 8
ATOM 3736 N N . GLY A 1 6 ? 3.989 7.598 -2.981 1.00 0.00 5 GLY A N 8
ATOM 3737 C CA . GLY A 1 6 ? 2.543 7.357 -2.939 1.00 0.00 5 GLY A CA 8
ATOM 3738 C C . GLY A 1 6 ? 2.096 6.150 -3.768 1.00 0.00 5 GLY A C 8
ATOM 3739 O O . GLY A 1 6 ? 1.196 6.292 -4.592 1.00 0.00 5 GLY A O 8
ATOM 3743 N N . SER A 1 7 ? 2.691 4.964 -3.582 1.00 0.00 6 SER A N 8
ATOM 3744 C CA . SER A 1 7 ? 2.794 4.026 -4.693 1.00 0.00 6 SER A CA 8
ATOM 3745 C C . SER A 1 7 ? 1.656 3.002 -4.720 1.00 0.00 6 SER A C 8
ATOM 3746 O O . SER A 1 7 ? 1.865 1.839 -4.400 1.00 0.00 6 SER A O 8
ATOM 3754 N N . ILE A 1 8 ? 0.440 3.404 -5.078 1.00 0.00 7 ILE A N 8
ATOM 3755 C CA . ILE A 1 8 ? -0.685 2.485 -5.177 1.00 0.00 7 ILE A CA 8
ATOM 3756 C C . ILE A 1 8 ? -0.407 1.355 -6.194 1.00 0.00 7 ILE A C 8
ATOM 3757 O O . ILE A 1 8 ? -0.186 1.621 -7.375 1.00 0.00 7 ILE A O 8
ATOM 3768 N N . LEU A 1 9 ? -0.550 0.098 -5.765 1.00 0.00 8 LEU A N 8
ATOM 3769 C CA . LEU A 1 9 ? -0.312 -1.112 -6.573 1.00 0.00 8 LEU A CA 8
ATOM 3770 C C . LEU A 1 9 ? -1.605 -1.646 -7.192 1.00 0.00 8 LEU A C 8
ATOM 3771 O O . LEU A 1 9 ? -1.675 -1.764 -8.411 1.00 0.00 8 LEU A O 8
ATOM 3781 N N . HIS A 1 10 ? -2.640 -1.909 -6.381 1.00 0.00 9 HIS A N 8
ATOM 3782 C CA . HIS A 1 10 ? -4.034 -2.131 -6.788 1.00 0.00 9 HIS A CA 8
ATOM 3783 C C . HIS A 1 10 ? -4.278 -3.121 -7.944 1.00 0.00 9 HIS A C 8
ATOM 3784 O O . HIS A 1 10 ? -5.283 -3.000 -8.643 1.00 0.00 9 HIS A O 8
ATOM 3795 N N . GLY A 1 11 ? -3.411 -4.120 -8.122 1.00 0.00 10 GLY A N 8
ATOM 3796 C CA . GLY A 1 11 ? -3.364 -4.978 -9.300 1.00 0.00 10 GLY A CA 8
ATOM 3797 C C . GLY A 1 11 ? -3.014 -6.386 -8.855 1.00 0.00 10 GLY A C 8
ATOM 3798 O O . GLY A 1 11 ? -2.007 -6.576 -8.165 1.00 0.00 10 GLY A O 8
ATOM 3802 N N . THR A 1 12 ? -3.886 -7.348 -9.152 1.00 0.00 11 THR A N 8
ATOM 3803 C CA . THR A 1 12 ? -3.836 -8.719 -8.653 1.00 0.00 11 THR A CA 8
ATOM 3804 C C . THR A 1 12 ? -4.370 -9.622 -9.773 1.00 0.00 11 THR A C 8
ATOM 3805 O O . THR A 1 12 ? -4.986 -9.119 -10.716 1.00 0.00 11 THR A O 8
ATOM 3812 N N . TRP A 1 13 ? -4.175 -10.941 -9.658 1.00 0.00 12 TRP A N 8
ATOM 3813 C CA . TRP A 1 13 ? -4.869 -11.920 -10.491 1.00 0.00 12 TRP A CA 8
ATOM 3814 C C . TRP A 1 13 ? -6.372 -11.934 -10.158 1.00 0.00 12 TRP A C 8
ATOM 3815 O O . TRP A 1 13 ? -6.807 -11.292 -9.196 1.00 0.00 12 TRP A O 8
ATOM 3830 N N . LEU A 1 14 ? -7.165 -12.663 -10.966 1.00 0.00 13 LEU A N 8
ATOM 3831 C CA . LEU A 1 14 ? -8.620 -12.481 -11.069 1.00 0.00 13 LEU A CA 8
ATOM 3832 C C . LEU A 1 14 ? -8.919 -11.014 -11.487 1.00 0.00 13 LEU A C 8
ATOM 3833 O O . LEU A 1 14 ? -7.984 -10.336 -11.921 1.00 0.00 13 LEU A O 8
ATOM 3843 N N . PRO A 1 15 ? -10.161 -10.474 -11.466 1.00 0.00 14 PRO A N 8
ATOM 3844 C CA . PRO A 1 15 ? -10.386 -9.057 -11.771 1.00 0.00 14 PRO A CA 8
ATOM 3845 C C . PRO A 1 15 ? -9.941 -8.167 -10.590 1.00 0.00 14 PRO A C 8
ATOM 3846 O O . PRO A 1 15 ? -10.747 -7.439 -10.013 1.00 0.00 14 PRO A O 8
ATOM 3857 N N . LYS A 1 16 ? -8.636 -8.229 -10.275 1.00 0.00 15 LYS A N 8
ATOM 3858 C CA . LYS A 1 16 ? -7.902 -7.720 -9.114 1.00 0.00 15 LYS A CA 8
ATOM 3859 C C . LYS A 1 16 ? -8.521 -8.070 -7.749 1.00 0.00 15 LYS A C 8
ATOM 3860 O O . LYS A 1 16 ? -9.635 -8.573 -7.628 1.00 0.00 15 LYS A O 8
ATOM 3879 N N . LYS A 1 17 ? -7.772 -7.754 -6.688 1.00 0.00 16 LYS A N 8
ATOM 3880 C CA . LYS A 1 17 ? -8.225 -7.709 -5.299 1.00 0.00 16 LYS A CA 8
ATOM 3881 C C . LYS A 1 17 ? -7.729 -6.420 -4.615 1.00 0.00 16 LYS A C 8
ATOM 3882 O O . LYS A 1 17 ? -7.715 -6.324 -3.393 1.00 0.00 16 LYS A O 8
ATOM 3901 N N . CYS A 1 18 ? -7.339 -5.412 -5.411 1.00 0.00 17 CYS A N 8
ATOM 3902 C CA . CYS A 1 18 ? -6.918 -4.086 -4.980 1.00 0.00 17 CYS A CA 8
ATOM 3903 C C . CYS A 1 18 ? -5.678 -4.116 -4.074 1.00 0.00 17 CYS A C 8
ATOM 3904 O O . CYS A 1 18 ? -5.633 -3.486 -3.020 1.00 0.00 17 CYS A O 8
ATOM 3911 N N . SER A 1 19 ? -4.648 -4.812 -4.566 1.00 0.00 18 SER A N 8
ATOM 3912 C CA . SER A 1 19 ? -3.302 -4.959 -4.026 1.00 0.00 18 SER A CA 8
ATOM 3913 C C . SER A 1 19 ? -2.779 -3.758 -3.229 1.00 0.00 18 SER A C 8
ATOM 3914 O O . SER A 1 19 ? -2.592 -2.668 -3.772 1.00 0.00 18 SER A O 8
ATOM 3922 N N . LEU A 1 20 ? -2.496 -3.976 -1.944 1.00 0.00 19 LEU A N 8
ATOM 3923 C CA . LEU A 1 20 ? -1.974 -2.950 -1.056 1.00 0.00 19 LEU A CA 8
ATOM 3924 C C . LEU A 1 20 ? -0.517 -2.621 -1.396 1.00 0.00 19 LEU A C 8
ATOM 3925 O O . LEU A 1 20 ? 0.408 -3.400 -1.148 1.00 0.00 19 LEU A O 8
ATOM 3935 N N . CYS A 1 21 ? -0.314 -1.410 -1.912 1.00 0.00 20 CYS A N 8
ATOM 3936 C CA . CYS A 1 21 ? 0.907 -0.638 -1.772 1.00 0.00 20 CYS A CA 8
ATOM 3937 C C . CYS A 1 21 ? 0.474 0.827 -1.678 1.00 0.00 20 CYS A C 8
ATOM 3938 O O . CYS A 1 21 ? -0.656 1.152 -2.049 1.00 0.00 20 CYS A O 8
ATOM 3945 N N . ARG A 1 22 ? 1.367 1.686 -1.185 1.00 0.00 21 ARG A N 8
ATOM 3946 C CA . ARG A 1 22 ? 1.357 3.134 -1.073 1.00 0.00 21 ARG A CA 8
ATOM 3947 C C . ARG A 1 22 ? 2.778 3.450 -0.587 1.00 0.00 21 ARG A C 8
ATOM 3948 O O . ARG A 1 22 ? 3.550 2.541 -0.266 1.00 0.00 21 ARG A O 8
ATOM 3965 N N . CYS A 1 23 ? 3.142 4.731 -0.546 1.00 0.00 22 CYS A N 8
ATOM 3966 C CA . CYS A 1 23 ? 4.415 5.164 -0.003 1.00 0.00 22 CYS A CA 8
ATOM 3967 C C . CYS A 1 23 ? 4.226 6.577 0.548 1.00 0.00 22 CYS A C 8
ATOM 3968 O O . CYS A 1 23 ? 4.057 7.528 -0.217 1.00 0.00 22 CYS A O 8
ATOM 3975 N N . TRP A 1 24 ? 4.138 6.724 1.872 1.00 0.00 23 TRP A N 8
ATOM 3976 C CA . TRP A 1 24 ? 3.837 8.010 2.485 1.00 0.00 23 TRP A CA 8
ATOM 3977 C C . TRP A 1 24 ? 5.129 8.824 2.552 1.00 0.00 23 TRP A C 8
ATOM 3978 O O . TRP A 1 24 ? 5.887 8.747 3.518 1.00 0.00 23 TRP A O 8
ATOM 3993 N N . HIS A 1 25 ? 5.422 9.548 1.461 1.00 0.00 24 HIS A N 8
ATOM 3994 C CA . HIS A 1 25 ? 6.589 10.417 1.237 1.00 0.00 24 HIS A CA 8
ATOM 3995 C C . HIS A 1 25 ? 7.952 9.695 1.247 1.00 0.00 24 HIS A C 8
ATOM 3996 O O . HIS A 1 25 ? 8.909 10.247 0.706 1.00 0.00 24 HIS A O 8
ATOM 4007 N N . GLY A 1 26 ? 8.023 8.488 1.808 1.00 0.00 25 GLY A N 8
ATOM 4008 C CA . GLY A 1 26 ? 9.187 7.630 1.950 1.00 0.00 25 GLY A CA 8
ATOM 4009 C C . GLY A 1 26 ? 8.912 6.470 2.919 1.00 0.00 25 GLY A C 8
ATOM 4010 O O . GLY A 1 26 ? 9.598 5.455 2.844 1.00 0.00 25 GLY A O 8
ATOM 4014 N N . GLN A 1 27 ? 7.912 6.591 3.807 1.00 0.00 26 GLN A N 8
ATOM 4015 C CA . GLN A 1 27 ? 7.450 5.506 4.666 1.00 0.00 26 GLN A CA 8
ATOM 4016 C C . GLN A 1 27 ? 6.498 4.573 3.906 1.00 0.00 26 GLN A C 8
ATOM 4017 O O . GLN A 1 27 ? 6.009 4.910 2.827 1.00 0.00 26 GLN A O 8
ATOM 4029 N N . LEU A 1 28 ? 6.195 3.426 4.523 1.00 0.00 27 LEU A N 8
ATOM 4030 C CA . LEU A 1 28 ? 5.455 2.285 3.963 1.00 0.00 27 LEU A CA 8
ATOM 4031 C C . LEU A 1 28 ? 6.286 1.577 2.879 1.00 0.00 27 LEU A C 8
ATOM 4032 O O . LEU A 1 28 ? 7.509 1.721 2.847 1.00 0.00 27 LEU A O 8
ATOM 4042 N N . HIS A 1 29 ? 5.646 0.698 2.096 1.00 0.00 28 HIS A N 8
ATOM 4043 C CA . HIS A 1 29 ? 6.140 -0.091 0.962 1.00 0.00 28 HIS A CA 8
ATOM 4044 C C . HIS A 1 29 ? 5.003 -1.029 0.539 1.00 0.00 28 HIS A C 8
ATOM 4045 O O . HIS A 1 29 ? 3.952 -1.058 1.187 1.00 0.00 28 HIS A O 8
ATOM 4056 N N . CYS A 1 30 ? 5.195 -1.777 -0.551 1.00 0.00 29 CYS A N 8
ATOM 4057 C CA . CYS A 1 30 ? 4.190 -2.692 -1.074 1.00 0.00 29 CYS A CA 8
ATOM 4058 C C . CYS A 1 30 ? 4.081 -3.921 -0.184 1.00 0.00 29 CYS A C 8
ATOM 4059 O O . CYS A 1 30 ? 5.099 -4.540 0.126 1.00 0.00 29 CYS A O 8
ATOM 4066 N N . LEU A 1 31 ? 2.849 -4.274 0.203 1.00 0.00 30 LEU A N 8
ATOM 4067 C CA . LEU A 1 31 ? 2.528 -5.486 0.948 1.00 0.00 30 LEU A CA 8
ATOM 4068 C C . LEU A 1 31 ? 1.111 -5.964 0.573 1.00 0.00 30 LEU A C 8
ATOM 4069 O O . LEU A 1 31 ? 0.170 -5.817 1.352 1.00 0.00 30 LEU A O 8
ATOM 4079 N N . PRO A 1 32 ? 0.940 -6.593 -0.596 1.00 0.00 31 PRO A N 8
ATOM 4080 C CA . PRO A 1 32 ? -0.341 -7.014 -1.154 1.00 0.00 31 PRO A CA 8
ATOM 4081 C C . PRO A 1 32 ? -0.907 -8.278 -0.482 1.00 0.00 31 PRO A C 8
ATOM 4082 O O . PRO A 1 32 ? -1.869 -8.863 -0.978 1.00 0.00 31 PRO A O 8
ATOM 4093 N N . GLN A 1 33 ? -0.339 -8.696 0.655 1.00 0.00 32 GLN A N 8
ATOM 4094 C CA . GLN A 1 33 ? -0.686 -9.858 1.475 1.00 0.00 32 GLN A CA 8
ATOM 4095 C C . GLN A 1 33 ? -1.996 -9.605 2.249 1.00 0.00 32 GLN A C 8
ATOM 4096 O O . GLN A 1 33 ? -2.131 -9.985 3.410 1.00 0.00 32 GLN A O 8
ATOM 4108 N N . THR A 1 34 ? -2.946 -8.915 1.610 1.00 0.00 33 THR A N 8
ATOM 4109 C CA . THR A 1 34 ? -4.091 -8.190 2.141 1.00 0.00 33 THR A CA 8
ATOM 4110 C C . THR A 1 34 ? -3.701 -7.174 3.231 1.00 0.00 33 THR A C 8
ATOM 4111 O O . THR A 1 34 ? -3.859 -5.978 2.998 1.00 0.00 33 THR A O 8
ATOM 4118 N N . PHE A 1 35 ? -3.133 -7.626 4.358 1.00 0.00 34 PHE A N 8
ATOM 4119 C CA . PHE A 1 35 ? -2.728 -6.890 5.555 1.00 0.00 34 PHE A CA 8
ATOM 4120 C C . PHE A 1 35 ? -3.802 -5.926 6.077 1.00 0.00 34 PHE A C 8
ATOM 4121 O O . PHE A 1 35 ? -4.478 -6.245 7.052 1.00 0.00 34 PHE A O 8
ATOM 4134 N N . LEU A 1 36 ? -3.961 -4.759 5.447 1.00 0.00 35 LEU A N 8
ATOM 4135 C CA . LEU A 1 36 ? -4.948 -3.741 5.777 1.00 0.00 35 LEU A CA 8
ATOM 4136 C C . LEU A 1 36 ? -5.491 -3.194 4.446 1.00 0.00 35 LEU A C 8
ATOM 4137 O O . LEU A 1 36 ? -5.082 -2.111 4.019 1.00 0.00 35 LEU A O 8
ATOM 4147 N N . PRO A 1 37 ? -6.326 -3.968 3.720 1.00 0.00 36 PRO A N 8
ATOM 4148 C CA . PRO A 1 37 ? -6.509 -3.838 2.271 1.00 0.00 36 PRO A CA 8
ATOM 4149 C C . PRO A 1 37 ? -7.425 -2.667 1.882 1.00 0.00 36 PRO A C 8
ATOM 4150 O O . PRO A 1 37 ? -8.509 -2.848 1.328 1.00 0.00 36 PRO A O 8
ATOM 4161 N N . GLY A 1 38 ? -6.977 -1.440 2.154 1.00 0.00 37 GLY A 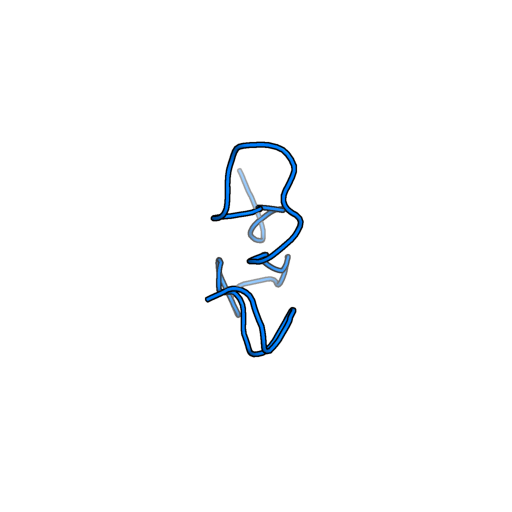N 8
ATOM 4162 C CA . GLY A 1 38 ? -7.809 -0.248 2.074 1.00 0.00 37 GLY A CA 8
ATOM 4163 C C . GLY A 1 38 ? -8.079 0.284 0.680 1.00 0.00 37 GLY A C 8
ATOM 4164 O O . GLY A 1 38 ? -8.872 1.211 0.538 1.00 0.00 37 GLY A O 8
ATOM 4168 N N . CYS A 1 39 ? -7.430 -0.280 -0.340 1.00 0.00 38 CYS A N 8
ATOM 4169 C CA . CYS A 1 39 ? -7.721 -0.042 -1.752 1.00 0.00 38 CYS A CA 8
ATOM 4170 C C . CYS A 1 39 ? -7.547 1.417 -2.208 1.00 0.00 38 CYS A C 8
ATOM 4171 O O . CYS A 1 39 ? -7.930 1.790 -3.318 1.00 0.00 38 CYS A O 8
ATOM 4178 N N . ASP A 1 40 ? -6.936 2.251 -1.360 1.00 0.00 39 ASP A N 8
ATOM 4179 C CA . ASP A 1 40 ? -6.766 3.683 -1.572 1.00 0.00 39 ASP A CA 8
ATOM 4180 C C . ASP A 1 40 ? -5.713 3.949 -2.650 1.00 0.00 39 ASP A C 8
ATOM 4181 O O . ASP A 1 40 ? -4.542 4.198 -2.356 1.00 0.00 39 ASP A O 8
ATOM 4199 N N . LYS A 1 2 ? 8.776 11.370 5.359 1.00 0.00 1 LYS A N 9
ATOM 4200 C CA . LYS A 1 2 ? 9.755 11.747 4.335 1.00 0.00 1 LYS A CA 9
ATOM 4201 C C . LYS A 1 2 ? 9.410 11.099 2.986 1.00 0.00 1 LYS A C 9
ATOM 4202 O O . LYS A 1 2 ? 8.230 10.865 2.712 1.00 0.00 1 LYS A O 9
ATOM 4221 N N . GLU A 1 3 ? 10.422 10.831 2.153 1.00 0.00 2 GLU A N 9
ATOM 4222 C CA . GLU A 1 3 ? 10.426 10.020 0.934 1.00 0.00 2 GLU A CA 9
ATOM 4223 C C . GLU A 1 3 ? 9.490 10.514 -0.181 1.00 0.00 2 GLU A C 9
ATOM 4224 O O . GLU A 1 3 ? 9.986 10.995 -1.197 1.00 0.00 2 GLU A O 9
ATOM 4236 N N . HIS A 1 4 ? 8.168 10.405 -0.003 1.00 0.00 3 HIS A N 9
ATOM 4237 C CA . HIS A 1 4 ? 7.084 10.714 -0.947 1.00 0.00 3 HIS A CA 9
ATOM 4238 C C . HIS A 1 4 ? 7.421 10.411 -2.419 1.00 0.00 3 HIS A C 9
ATOM 4239 O O . HIS A 1 4 ? 7.812 11.305 -3.167 1.00 0.00 3 HIS A O 9
ATOM 4250 N N . CYS A 1 5 ? 7.228 9.160 -2.847 1.00 0.00 4 CYS A N 9
ATOM 4251 C CA . CYS A 1 5 ? 7.414 8.733 -4.236 1.00 0.00 4 CYS A CA 9
ATOM 4252 C C . CYS A 1 5 ? 6.201 7.942 -4.744 1.00 0.00 4 CYS A C 9
ATOM 4253 O O . CYS A 1 5 ? 6.349 6.900 -5.385 1.00 0.00 4 CYS A O 9
ATOM 4260 N N . GLY A 1 6 ? 4.985 8.429 -4.456 1.00 0.00 5 GLY A N 9
ATOM 4261 C CA . GLY A 1 6 ? 3.768 7.679 -4.718 1.00 0.00 5 GLY A CA 9
ATOM 4262 C C . GLY A 1 6 ? 2.727 7.869 -3.625 1.00 0.00 5 GLY A C 9
ATOM 4263 O O . GLY A 1 6 ? 2.483 9.009 -3.222 1.00 0.00 5 GLY A O 9
ATOM 4267 N N . SER A 1 7 ? 2.093 6.773 -3.166 1.00 0.00 6 SER A N 9
ATOM 4268 C CA . SER A 1 7 ? 1.056 6.758 -2.144 1.00 0.00 6 SER A CA 9
ATOM 4269 C C . SER A 1 7 ? 0.591 5.317 -1.974 1.00 0.00 6 SER A C 9
ATOM 4270 O O . SER A 1 7 ? 0.685 4.521 -2.909 1.00 0.00 6 SER A O 9
ATOM 4278 N N . ILE A 1 8 ? 0.016 5.034 -0.803 1.00 0.00 7 ILE A N 9
ATOM 4279 C CA . ILE A 1 8 ? -0.806 3.849 -0.576 1.00 0.00 7 ILE A CA 9
ATOM 4280 C C . ILE A 1 8 ? -1.862 3.818 -1.681 1.00 0.00 7 ILE A C 9
ATOM 4281 O O . ILE A 1 8 ? -2.487 4.829 -2.002 1.00 0.00 7 ILE A O 9
ATOM 4292 N N . LEU A 1 9 ? -2.021 2.633 -2.248 1.00 0.00 8 LEU A N 9
ATOM 4293 C CA . LEU A 1 9 ? -2.877 2.334 -3.380 1.00 0.00 8 LEU A CA 9
ATOM 4294 C C . LEU A 1 9 ? -3.448 0.933 -3.168 1.00 0.00 8 LEU A C 9
ATOM 4295 O O . LEU A 1 9 ? -4.294 0.785 -2.291 1.00 0.00 8 LEU A O 9
ATOM 4305 N N . HIS A 1 10 ? -3.085 -0.080 -3.963 1.00 0.00 9 HIS A N 9
ATOM 4306 C CA . HIS A 1 10 ? -3.982 -1.203 -4.219 1.00 0.00 9 HIS A CA 9
ATOM 4307 C C . HIS A 1 10 ? -3.132 -2.474 -4.330 1.00 0.00 9 HIS A C 9
ATOM 4308 O O . HIS A 1 10 ? -1.985 -2.416 -4.777 1.00 0.00 9 HIS A O 9
ATOM 4319 N N . GLY A 1 11 ? -3.696 -3.649 -4.047 1.00 0.00 10 GLY A N 9
ATOM 4320 C CA . GLY A 1 11 ? -2.998 -4.904 -4.276 1.00 0.00 10 GLY A CA 9
ATOM 4321 C C . GLY A 1 11 ? -3.911 -6.083 -4.021 1.00 0.00 10 GLY A C 9
ATOM 4322 O O . GLY A 1 11 ? -4.710 -6.433 -4.889 1.00 0.00 10 GLY A O 9
ATOM 4326 N N . THR A 1 12 ? -3.782 -6.702 -2.843 1.00 0.00 11 THR A N 9
ATOM 4327 C CA . THR A 1 12 ? -4.675 -7.733 -2.307 1.00 0.00 11 THR A CA 9
ATOM 4328 C C . THR A 1 12 ? -4.450 -9.099 -2.992 1.00 0.00 11 THR A C 9
ATOM 4329 O O . THR A 1 12 ? -4.475 -10.128 -2.322 1.00 0.00 11 THR A O 9
ATOM 4336 N N . TRP A 1 13 ? -4.136 -9.075 -4.295 1.00 0.00 12 TRP A N 9
ATOM 4337 C CA . TRP A 1 13 ? -3.734 -10.137 -5.212 1.00 0.00 12 TRP A CA 9
ATOM 4338 C C . TRP A 1 13 ? -4.790 -11.205 -5.453 1.00 0.00 12 TRP A C 9
ATOM 4339 O O . TRP A 1 13 ? -5.799 -11.281 -4.755 1.00 0.00 12 TRP A O 9
ATOM 4354 N N . LEU A 1 14 ? -4.571 -12.009 -6.505 1.00 0.00 13 LEU A N 9
ATOM 4355 C CA . LEU A 1 14 ? -5.643 -12.756 -7.166 1.00 0.00 13 LE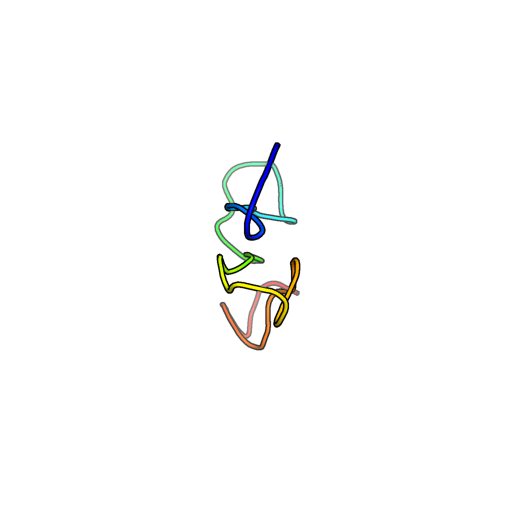U A CA 9
ATOM 4356 C C . LEU A 1 14 ? -6.783 -11.771 -7.568 1.00 0.00 13 LEU A C 9
ATOM 4357 O O . LEU A 1 14 ? -6.588 -10.553 -7.487 1.00 0.00 13 LEU A O 9
ATOM 4367 N N . PRO A 1 15 ? -7.957 -12.203 -8.073 1.00 0.00 14 PRO A N 9
ATOM 4368 C CA . PRO A 1 15 ? -9.035 -11.265 -8.381 1.00 0.00 14 PRO A CA 9
ATOM 4369 C C . PRO A 1 15 ? -9.682 -10.758 -7.081 1.00 0.00 14 PRO A C 9
ATOM 4370 O O . PRO A 1 15 ? -10.691 -11.306 -6.628 1.00 0.00 14 PRO A O 9
ATOM 4381 N N . LYS A 1 16 ? -9.075 -9.754 -6.432 1.00 0.00 15 LYS A N 9
ATOM 4382 C CA . LYS A 1 16 ? -9.583 -9.142 -5.207 1.00 0.00 15 LYS A CA 9
ATOM 4383 C C . LYS A 1 16 ? -10.357 -7.875 -5.495 1.00 0.00 15 LYS A C 9
ATOM 4384 O O . LYS A 1 16 ? -11.590 -7.925 -5.514 1.00 0.00 15 LYS A O 9
ATOM 4403 N N . LYS A 1 17 ? -9.690 -6.738 -5.679 1.00 0.00 16 LYS A N 9
ATOM 4404 C CA . LYS A 1 17 ? -10.409 -5.497 -5.911 1.00 0.00 16 LYS A CA 9
ATOM 4405 C C . LYS A 1 17 ? -9.622 -4.625 -6.872 1.00 0.00 16 LYS A C 9
ATOM 4406 O O . LYS A 1 17 ? -10.124 -4.409 -7.972 1.00 0.00 16 LYS A O 9
ATOM 4425 N N . CYS A 1 18 ? -8.407 -4.173 -6.532 1.00 0.00 17 CYS A N 9
ATOM 4426 C CA . CYS A 1 18 ? -7.569 -3.490 -7.493 1.00 0.00 17 CYS A CA 9
ATOM 4427 C C . CYS A 1 18 ? -6.123 -3.625 -7.033 1.00 0.00 17 CYS A C 9
ATOM 4428 O O . CYS A 1 18 ? -5.902 -3.917 -5.856 1.00 0.00 17 CYS A O 9
ATOM 4435 N N . SER A 1 19 ? -5.152 -3.368 -7.917 1.00 0.00 18 SER A N 9
ATOM 4436 C CA . SER A 1 19 ? -3.727 -3.411 -7.607 1.00 0.00 18 SER A CA 9
ATOM 4437 C C . SER A 1 19 ? -2.980 -2.258 -8.249 1.00 0.00 18 SER A C 9
ATOM 4438 O O . SER A 1 19 ? -3.392 -1.729 -9.281 1.00 0.00 18 SER A O 9
ATOM 4446 N N . LEU A 1 20 ? -1.932 -1.835 -7.532 1.00 0.00 19 LEU A N 9
ATOM 4447 C CA . LEU A 1 20 ? -1.124 -0.640 -7.731 1.00 0.00 19 LEU A CA 9
ATOM 4448 C C . LEU A 1 20 ? -0.225 -0.399 -6.519 1.00 0.00 19 LEU A C 9
ATOM 4449 O O . LEU A 1 20 ? -0.670 0.072 -5.479 1.00 0.00 19 LEU A O 9
ATOM 4459 N N . CYS A 1 21 ? 1.060 -0.693 -6.681 1.00 0.00 20 CYS A N 9
ATOM 4460 C CA . CYS A 1 21 ? 2.137 -0.057 -5.942 1.00 0.00 20 CYS A CA 9
ATOM 4461 C C . CYS A 1 21 ? 2.199 1.421 -6.370 1.00 0.00 20 CYS A C 9
ATOM 4462 O O . CYS A 1 21 ? 2.297 1.658 -7.574 1.00 0.00 20 CYS A O 9
ATOM 4469 N N . ARG A 1 22 ? 2.286 2.390 -5.440 1.00 0.00 21 ARG A N 9
ATOM 4470 C CA . ARG A 1 22 ? 3.277 3.470 -5.531 1.00 0.00 21 ARG A CA 9
ATOM 4471 C C . ARG A 1 22 ? 3.811 3.713 -4.108 1.00 0.00 21 ARG A C 9
ATOM 4472 O O . ARG A 1 22 ? 3.225 3.222 -3.148 1.00 0.00 21 ARG A O 9
ATOM 4489 N N . CYS A 1 23 ? 4.924 4.435 -3.957 1.00 0.00 22 CYS A N 9
ATOM 4490 C CA . CYS A 1 23 ? 5.639 4.579 -2.682 1.00 0.00 22 CYS A CA 9
ATOM 4491 C C . CYS A 1 23 ? 5.068 5.626 -1.716 1.00 0.00 22 CYS A C 9
ATOM 4492 O O . CYS A 1 23 ? 4.819 6.756 -2.119 1.00 0.00 22 CYS A O 9
ATOM 4499 N N . TRP A 1 24 ? 4.903 5.311 -0.422 1.00 0.00 23 TRP A N 9
ATOM 4500 C CA . TRP A 1 24 ? 4.181 6.204 0.474 1.00 0.00 23 TRP A CA 9
ATOM 4501 C C . TRP A 1 24 ? 5.087 7.336 0.999 1.00 0.00 23 TRP A C 9
ATOM 4502 O O . TRP A 1 24 ? 6.287 7.412 0.718 1.00 0.00 23 TRP A O 9
ATOM 4517 N N . HIS A 1 25 ? 4.507 8.256 1.776 1.00 0.00 24 HIS A N 9
ATOM 4518 C CA . HIS A 1 25 ? 5.160 9.446 2.314 1.00 0.00 24 HIS A CA 9
ATOM 4519 C C . HIS A 1 25 ? 6.050 9.098 3.521 1.00 0.00 24 HIS A C 9
ATOM 4520 O O . HIS A 1 25 ? 5.962 9.748 4.560 1.00 0.00 24 HIS A O 9
ATOM 4531 N N . GLY A 1 26 ? 6.958 8.130 3.374 1.00 0.00 25 GLY A N 9
ATOM 4532 C CA . GLY A 1 26 ? 8.045 7.936 4.331 1.00 0.00 25 GLY A CA 9
ATOM 4533 C C . GLY A 1 26 ? 8.625 6.531 4.365 1.00 0.00 25 GLY A C 9
ATOM 4534 O O . GLY A 1 26 ? 9.708 6.360 4.924 1.00 0.00 25 GLY A O 9
ATOM 4538 N N . GLN A 1 27 ? 7.930 5.546 3.790 1.00 0.00 26 GLN A N 9
ATOM 4539 C CA . GLN A 1 27 ? 8.344 4.160 3.689 1.00 0.00 26 GLN A CA 9
ATOM 4540 C C . GLN A 1 27 ? 7.629 3.641 2.452 1.00 0.00 26 GLN A C 9
ATOM 4541 O O . GLN A 1 27 ? 6.577 4.172 2.091 1.00 0.00 26 GLN A O 9
ATOM 4553 N N . LEU A 1 28 ? 8.171 2.585 1.844 1.00 0.00 27 LEU A N 9
ATOM 4554 C CA . LEU A 1 28 ? 7.724 2.109 0.545 1.00 0.00 27 LEU A CA 9
ATOM 4555 C C . LEU A 1 28 ? 6.211 1.828 0.528 1.00 0.00 27 LEU A C 9
ATOM 4556 O O . LEU A 1 28 ? 5.485 2.556 -0.138 1.00 0.00 27 LEU A O 9
ATOM 4566 N N . HIS A 1 29 ? 5.729 0.820 1.271 1.00 0.00 28 HIS A N 9
ATOM 4567 C CA . HIS A 1 29 ? 4.325 0.370 1.295 1.00 0.00 28 HIS A CA 9
ATOM 4568 C C . HIS A 1 29 ? 3.665 0.415 -0.092 1.00 0.00 28 HIS A C 9
ATOM 4569 O O . HIS A 1 29 ? 2.669 1.102 -0.308 1.00 0.00 28 HIS A O 9
ATOM 4580 N N . CYS A 1 30 ? 4.211 -0.373 -1.015 1.00 0.00 29 CYS A N 9
ATOM 4581 C CA . CYS A 1 30 ? 3.724 -0.606 -2.363 1.00 0.00 29 CYS A CA 9
ATOM 4582 C C . CYS A 1 30 ? 4.089 -2.046 -2.646 1.00 0.00 29 CYS A C 9
ATOM 4583 O O . CYS A 1 30 ? 5.240 -2.426 -2.428 1.00 0.00 29 CYS A O 9
ATOM 4590 N N . LEU A 1 31 ? 3.094 -2.834 -3.057 1.00 0.00 30 LEU A N 9
ATOM 4591 C CA . LEU A 1 31 ? 3.210 -4.183 -3.545 1.00 0.00 30 LEU A CA 9
ATOM 4592 C C . LEU A 1 31 ? 1.784 -4.619 -3.869 1.00 0.00 30 LEU A C 9
ATOM 4593 O O . LEU A 1 31 ? 0.890 -4.353 -3.069 1.00 0.00 30 LEU A O 9
ATOM 4603 N N . PRO A 1 32 ? 1.525 -5.267 -5.010 1.00 0.00 31 PRO A N 9
ATOM 4604 C CA . PRO A 1 32 ? 0.188 -5.736 -5.334 1.00 0.00 31 PRO A CA 9
ATOM 4605 C C . PRO A 1 32 ? -0.225 -6.970 -4.499 1.00 0.00 31 PRO A C 9
ATOM 4606 O O . PRO A 1 32 ? -1.306 -7.498 -4.746 1.00 0.00 31 PRO A O 9
ATOM 4617 N N . GLN A 1 33 ? 0.596 -7.430 -3.536 1.00 0.00 32 GLN A N 9
ATOM 4618 C CA . GLN A 1 33 ? 0.308 -8.552 -2.644 1.00 0.00 32 GLN A CA 9
ATOM 4619 C C . GLN A 1 33 ? -0.326 -8.057 -1.340 1.00 0.00 32 GLN A C 9
ATOM 4620 O O . GLN A 1 33 ? -1.540 -7.843 -1.310 1.00 0.00 32 GLN A O 9
ATOM 4632 N N . THR A 1 34 ? 0.461 -7.888 -0.265 1.00 0.00 33 THR A N 9
ATOM 4633 C CA . THR A 1 34 ? -0.037 -7.565 1.073 1.00 0.00 33 THR A CA 9
ATOM 4634 C C . THR A 1 34 ? -0.539 -6.123 1.107 1.00 0.00 33 THR A C 9
ATOM 4635 O O . THR A 1 34 ? 0.166 -5.203 1.520 1.00 0.00 33 THR A O 9
ATOM 4642 N N . PHE A 1 35 ? -1.768 -5.945 0.632 1.00 0.00 34 PHE A N 9
ATOM 4643 C CA . PHE A 1 35 ? -2.358 -4.646 0.381 1.00 0.00 34 PHE A CA 9
ATOM 4644 C C . PHE A 1 35 ? -3.873 -4.658 0.601 1.00 0.00 34 PHE A C 9
ATOM 4645 O O . PHE A 1 35 ? -4.598 -3.833 0.040 1.00 0.00 34 PHE A O 9
ATOM 4658 N N . LEU A 1 36 ? -4.334 -5.586 1.454 1.00 0.00 35 LEU A N 9
ATOM 4659 C CA . LEU A 1 36 ? -5.695 -5.596 1.966 1.00 0.00 35 LEU A CA 9
ATOM 4660 C C . LEU A 1 36 ? -6.116 -4.184 2.402 1.00 0.00 35 LEU A C 9
ATOM 4661 O O . LEU A 1 36 ? -7.163 -3.732 1.922 1.00 0.00 35 LEU A O 9
ATOM 4671 N N . PRO A 1 37 ? -5.333 -3.460 3.236 1.00 0.00 36 PRO A N 9
ATOM 4672 C CA . PRO A 1 37 ? -5.574 -2.045 3.453 1.00 0.00 36 PRO A CA 9
ATOM 4673 C C . PRO A 1 37 ? -5.108 -1.250 2.233 1.00 0.00 36 PRO A C 9
ATOM 4674 O O . PRO A 1 37 ? -3.920 -0.998 2.039 1.00 0.00 36 PRO A O 9
ATOM 4685 N N . GLY A 1 38 ? -6.079 -0.878 1.403 1.00 0.00 37 GLY A N 9
ATOM 4686 C CA . GLY A 1 38 ? -5.858 -0.210 0.136 1.00 0.00 37 GLY A CA 9
ATOM 4687 C C . GLY A 1 38 ? -6.964 -0.548 -0.838 1.00 0.00 37 GLY A C 9
ATOM 4688 O O . GLY A 1 38 ? -7.491 0.342 -1.506 1.00 0.00 37 GLY A O 9
ATOM 4692 N N . CYS A 1 39 ? -7.318 -1.834 -0.924 1.00 0.00 38 CYS A N 9
ATOM 4693 C CA . CYS A 1 39 ? -8.310 -2.286 -1.891 1.00 0.00 38 CYS A CA 9
ATOM 4694 C C . CYS A 1 39 ? -8.857 -3.648 -1.462 1.00 0.00 38 CYS A C 9
ATOM 4695 O O . CYS A 1 39 ? -8.522 -4.692 -2.029 1.00 0.00 38 CYS A O 9
ATOM 4702 N N . ASP A 1 40 ? -9.714 -3.585 -0.437 1.00 0.00 39 ASP A N 9
ATOM 4703 C CA . ASP A 1 40 ? -10.576 -4.632 0.113 1.00 0.00 39 ASP A CA 9
ATOM 4704 C C . ASP A 1 40 ? -9.902 -6.003 0.167 1.00 0.00 39 ASP A C 9
ATOM 4705 O O . ASP A 1 40 ? -10.332 -6.960 -0.475 1.00 0.00 39 ASP A O 9
ATOM 4723 N N . LYS A 1 2 ? 9.682 18.157 4.376 1.00 0.00 1 LYS A N 10
ATOM 4724 C CA . LYS A 1 2 ? 9.665 16.703 4.537 1.00 0.00 1 LYS A CA 10
ATOM 4725 C C . LYS A 1 2 ? 8.395 16.145 3.889 1.00 0.00 1 LYS A C 10
ATOM 4726 O O . LYS A 1 2 ? 7.443 15.767 4.577 1.00 0.00 1 LYS A O 10
ATOM 4745 N N . GLU A 1 3 ? 8.395 16.136 2.555 1.00 0.00 2 GLU A N 10
ATOM 4746 C CA . GLU A 1 3 ? 7.383 15.546 1.682 1.00 0.00 2 GLU A CA 10
ATOM 4747 C C . GLU A 1 3 ? 7.473 14.012 1.707 1.00 0.00 2 GLU A C 10
ATOM 4748 O O . GLU A 1 3 ? 8.388 13.448 2.309 1.00 0.00 2 GLU A O 10
ATOM 4760 N N . HIS A 1 4 ? 6.504 13.328 1.085 1.00 0.00 3 HIS A N 10
ATOM 4761 C CA . HIS A 1 4 ? 6.326 11.879 1.180 1.00 0.00 3 HIS A CA 10
ATOM 4762 C C . HIS A 1 4 ? 6.067 11.347 -0.224 1.00 0.00 3 HIS A C 10
ATOM 4763 O O . HIS A 1 4 ? 5.114 11.784 -0.867 1.00 0.00 3 HIS A O 10
ATOM 4774 N N . CYS A 1 5 ? 6.894 10.407 -0.688 1.00 0.00 4 CYS A N 10
ATOM 4775 C CA . CYS A 1 5 ? 6.594 9.617 -1.880 1.00 0.00 4 CYS A CA 10
ATOM 4776 C C . CYS A 1 5 ? 5.283 8.832 -1.669 1.00 0.00 4 CYS A C 10
ATOM 4777 O O . CYS A 1 5 ? 4.912 8.544 -0.522 1.00 0.00 4 CYS A O 10
ATOM 4784 N N . GLY A 1 6 ? 4.612 8.446 -2.763 1.00 0.00 5 GLY A N 10
ATOM 4785 C CA . GLY A 1 6 ? 3.377 7.662 -2.798 1.00 0.00 5 GLY A CA 10
ATOM 4786 C C . GLY A 1 6 ? 3.083 7.247 -4.241 1.00 0.00 5 GLY A C 10
ATOM 4787 O O . GLY A 1 6 ? 3.097 8.122 -5.103 1.00 0.00 5 GLY A O 10
ATOM 4791 N N . SER A 1 7 ? 2.790 5.968 -4.529 1.00 0.00 6 SER A N 10
ATOM 4792 C CA . SER A 1 7 ? 2.141 5.589 -5.778 1.00 0.00 6 SER A CA 10
ATOM 4793 C C . SER A 1 7 ? 1.228 4.407 -5.462 1.00 0.00 6 SER A C 10
ATOM 4794 O O . SER A 1 7 ? 1.509 3.665 -4.532 1.00 0.00 6 SER A O 10
ATOM 4802 N N . ILE A 1 8 ? 0.131 4.238 -6.196 1.00 0.00 7 ILE A N 10
ATOM 4803 C CA . ILE A 1 8 ? -0.832 3.146 -6.057 1.00 0.00 7 ILE A CA 10
ATOM 4804 C C . ILE A 1 8 ? -1.162 2.643 -7.470 1.00 0.00 7 ILE A C 10
ATOM 4805 O O . ILE A 1 8 ? -1.139 3.417 -8.426 1.00 0.00 7 ILE A O 10
ATOM 4816 N N . LEU A 1 9 ? -1.482 1.350 -7.591 1.00 0.00 8 LEU A N 10
ATOM 4817 C CA . LEU A 1 9 ? -1.498 0.597 -8.848 1.00 0.00 8 LEU A CA 10
ATOM 4818 C C . LEU A 1 9 ? -2.840 -0.113 -9.068 1.00 0.00 8 LEU A C 10
ATOM 4819 O O . LEU A 1 9 ? -3.426 0.092 -10.129 1.00 0.00 8 LEU A O 10
A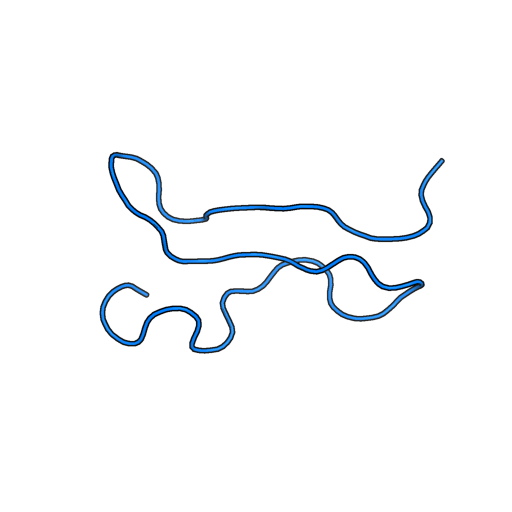TOM 4829 N N . HIS A 1 10 ? -3.395 -0.845 -8.079 1.00 0.00 9 HIS A N 10
ATOM 4830 C CA . HIS A 1 10 ? -4.731 -1.501 -8.205 1.00 0.00 9 HIS A CA 10
ATOM 4831 C C . HIS A 1 10 ? -4.725 -2.692 -9.165 1.00 0.00 9 HIS A C 10
ATOM 4832 O O . HIS A 1 10 ? -5.784 -3.142 -9.593 1.00 0.00 9 HIS A O 10
ATOM 4843 N N . GLY A 1 11 ? -3.546 -3.256 -9.419 1.00 0.00 10 GLY A N 10
ATOM 4844 C CA . GLY A 1 11 ? -3.341 -4.492 -10.154 1.00 0.00 10 GLY A CA 10
ATOM 4845 C C . GLY A 1 11 ? -2.462 -5.415 -9.324 1.00 0.00 10 GLY A C 10
ATOM 4846 O O . GLY A 1 11 ? -1.308 -5.649 -9.673 1.00 0.00 10 GLY A O 10
ATOM 4850 N N . THR A 1 12 ? -2.990 -5.913 -8.203 1.00 0.00 11 THR A N 10
ATOM 4851 C CA . THR A 1 12 ? -2.448 -7.108 -7.568 1.00 0.00 11 THR A CA 10
ATOM 4852 C C . THR A 1 12 ? -2.654 -8.291 -8.523 1.00 0.00 11 THR A C 10
ATOM 4853 O O . THR A 1 12 ? -3.579 -8.272 -9.340 1.00 0.00 11 THR A O 10
ATOM 4860 N N . TRP A 1 13 ? -1.814 -9.327 -8.412 1.00 0.00 12 TRP A N 10
ATOM 4861 C CA . TRP A 1 13 ? -1.989 -10.551 -9.190 1.00 0.00 12 TRP A CA 10
ATOM 4862 C C . TRP A 1 13 ? -3.206 -11.343 -8.685 1.00 0.00 12 TRP A C 10
ATOM 4863 O O . TRP A 1 13 ? -3.826 -10.967 -7.685 1.00 0.00 12 TRP A O 10
ATOM 4878 N N . LEU A 1 14 ? -3.546 -12.446 -9.373 1.00 0.00 13 LEU A N 10
ATOM 4879 C CA . LEU A 1 14 ? -4.832 -13.138 -9.207 1.00 0.00 13 LEU A CA 10
ATOM 4880 C C . LEU A 1 14 ? -5.958 -12.103 -9.500 1.00 0.00 13 LEU A C 10
ATOM 4881 O O . LEU A 1 14 ? -5.683 -11.173 -10.263 1.00 0.00 13 LEU A O 10
ATOM 4891 N N . PRO A 1 15 ? -7.225 -12.201 -9.040 1.00 0.00 14 PRO A N 10
ATOM 4892 C CA . PRO A 1 15 ? -8.292 -11.280 -9.461 1.00 0.00 14 PRO A CA 10
ATOM 4893 C C . PRO A 1 15 ? -8.198 -9.882 -8.807 1.00 0.00 14 PRO A C 10
ATOM 4894 O O . PRO A 1 15 ? -9.231 -9.240 -8.608 1.00 0.00 14 PRO A O 10
ATOM 4905 N N . LYS A 1 16 ? -6.972 -9.412 -8.512 1.00 0.00 15 LYS A N 10
ATOM 4906 C CA . LYS A 1 16 ? -6.566 -8.274 -7.678 1.00 0.00 15 LYS A CA 10
ATOM 4907 C C . LYS A 1 16 ? -7.253 -8.235 -6.304 1.00 0.00 15 LYS A C 10
ATOM 4908 O O . LYS A 1 16 ? -8.105 -9.059 -5.978 1.00 0.00 15 LYS A O 10
ATOM 4927 N N . LYS A 1 17 ? -6.855 -7.271 -5.466 1.00 0.00 16 LYS A N 10
ATOM 4928 C CA . LYS A 1 17 ? -7.467 -7.039 -4.159 1.00 0.00 16 LYS A CA 10
ATOM 4929 C C . LYS A 1 17 ? -7.551 -5.550 -3.792 1.00 0.00 16 LYS A C 10
ATOM 4930 O O . LYS A 1 17 ? -7.293 -5.187 -2.641 1.00 0.00 16 LYS A O 10
ATOM 4949 N N . CYS A 1 18 ? -7.846 -4.684 -4.774 1.00 0.00 17 CYS A N 10
ATOM 4950 C CA . CYS A 1 18 ? -8.181 -3.258 -4.672 1.00 0.00 17 CYS A CA 10
ATOM 4951 C C . CYS A 1 18 ? -6.922 -2.421 -4.842 1.00 0.00 17 CYS A C 10
ATOM 4952 O O . CYS A 1 18 ? -6.967 -1.386 -5.503 1.00 0.00 17 CYS A O 10
ATOM 4959 N N . SER A 1 19 ? -5.786 -2.902 -4.332 1.00 0.00 18 SER A N 10
ATOM 4960 C CA . SER A 1 19 ? -4.495 -2.309 -4.615 1.00 0.00 18 SER A CA 10
ATOM 4961 C C . SER A 1 19 ? -3.395 -3.323 -4.834 1.00 0.00 18 SER A C 10
ATOM 4962 O O . SER A 1 19 ? -3.446 -4.482 -4.425 1.00 0.00 18 SER A O 10
ATOM 4970 N N . LEU A 1 20 ? -2.415 -2.814 -5.564 1.00 0.00 19 LEU A N 10
ATOM 4971 C CA . LEU A 1 20 ? -1.006 -2.967 -5.343 1.00 0.00 19 LEU A CA 10
ATOM 4972 C C . LEU A 1 20 ? -0.499 -1.522 -5.261 1.00 0.00 19 LEU A C 10
ATOM 4973 O O . LEU A 1 20 ? -1.219 -0.601 -5.665 1.00 0.00 19 LEU A O 10
ATOM 4983 N N . CYS A 1 21 ? 0.721 -1.351 -4.762 1.00 0.00 20 CYS A N 10
ATOM 4984 C CA . CYS A 1 21 ? 1.425 -0.106 -4.525 1.00 0.00 20 CYS A CA 10
ATOM 4985 C C . CYS A 1 21 ? 0.829 0.808 -3.447 1.00 0.00 20 CYS A C 10
ATOM 4986 O O . CYS A 1 21 ? -0.376 0.928 -3.237 1.00 0.00 20 CYS A O 10
ATOM 4993 N N . ARG A 1 22 ? 1.794 1.430 -2.774 1.00 0.00 21 ARG A N 10
ATOM 4994 C CA . ARG A 1 22 ? 1.850 2.552 -1.863 1.00 0.00 21 ARG A CA 10
ATOM 4995 C C . ARG A 1 22 ? 3.248 3.126 -2.161 1.00 0.00 21 ARG A C 10
ATOM 4996 O O . ARG A 1 22 ? 3.947 2.624 -3.050 1.00 0.00 21 ARG A O 10
ATOM 5013 N N . CYS A 1 23 ? 3.723 4.078 -1.368 1.00 0.00 22 CYS A N 10
ATOM 5014 C CA . CYS A 1 23 ? 5.157 4.199 -1.176 1.00 0.00 22 CYS A CA 10
ATOM 5015 C C . CYS A 1 23 ? 5.415 4.035 0.320 1.00 0.00 22 CYS A C 10
ATOM 5016 O O . CYS A 1 23 ? 4.566 4.420 1.127 1.00 0.00 22 CYS A O 10
ATOM 5023 N N . TRP A 1 24 ? 6.584 3.515 0.702 1.00 0.00 23 TRP A N 10
ATOM 5024 C CA . TRP A 1 24 ? 7.066 3.555 2.087 1.00 0.00 23 TRP A CA 10
ATOM 5025 C C . TRP A 1 24 ? 7.574 4.967 2.451 1.00 0.00 23 TRP A C 10
ATOM 5026 O O . TRP A 1 24 ? 8.063 5.190 3.555 1.00 0.00 23 TRP A O 10
ATOM 5041 N N . HIS A 1 25 ? 7.466 5.931 1.524 1.00 0.00 24 HIS A N 10
ATOM 5042 C CA . HIS A 1 25 ? 7.710 7.370 1.657 1.00 0.00 24 HIS A CA 10
ATOM 5043 C C . HIS A 1 25 ? 9.199 7.709 1.623 1.00 0.00 24 HIS A C 10
ATOM 5044 O O . HIS A 1 25 ? 9.549 8.691 0.972 1.00 0.00 24 HIS A O 10
ATOM 5055 N N . GLY A 1 26 ? 10.048 6.886 2.251 1.00 0.00 25 GLY A N 10
ATOM 5056 C CA . GLY A 1 26 ? 11.508 6.945 2.150 1.00 0.00 25 GLY A CA 10
ATOM 5057 C C . GLY A 1 26 ? 12.103 5.813 1.300 1.00 0.00 25 GLY A C 10
ATOM 5058 O O . GLY A 1 26 ? 13.300 5.817 1.031 1.00 0.00 25 GLY A O 10
ATOM 5062 N N . GLN A 1 27 ? 11.280 4.855 0.864 1.00 0.00 26 GLN A N 10
ATOM 5063 C CA . GLN A 1 27 ? 11.592 3.788 -0.077 1.00 0.00 26 GLN A CA 10
ATOM 5064 C C . GLN A 1 27 ? 10.291 3.528 -0.830 1.00 0.00 26 GLN A C 10
ATOM 5065 O O . GLN A 1 27 ? 9.214 3.758 -0.279 1.00 0.00 26 GLN A O 10
ATOM 5077 N N . LEU A 1 28 ? 10.370 3.049 -2.073 1.00 0.00 27 LEU A N 10
ATOM 5078 C CA . LEU A 1 28 ? 9.183 2.711 -2.836 1.00 0.00 27 LEU A CA 10
ATOM 5079 C C . LEU A 1 28 ? 8.446 1.531 -2.184 1.00 0.00 27 LEU A C 10
ATOM 5080 O O . LEU A 1 28 ? 7.353 1.697 -1.637 1.00 0.00 27 LEU A O 10
ATOM 5090 N N . HIS A 1 29 ? 9.057 0.342 -2.227 1.00 0.00 28 HIS A N 10
ATOM 5091 C CA . HIS A 1 29 ? 8.488 -0.973 -1.915 1.00 0.00 28 HIS A CA 10
ATOM 5092 C C . HIS A 1 29 ? 7.287 -1.353 -2.786 1.00 0.00 28 HIS A C 10
ATOM 5093 O O . HIS A 1 29 ? 7.341 -2.430 -3.369 1.00 0.00 28 HIS A O 10
ATOM 5104 N N . CYS A 1 30 ? 6.213 -0.548 -2.812 1.00 0.00 29 CYS A N 10
ATOM 5105 C CA . CYS A 1 30 ? 4.849 -0.916 -3.214 1.00 0.00 29 CYS A CA 10
ATOM 5106 C C . CYS A 1 30 ? 4.301 -2.073 -2.375 1.00 0.00 29 CYS A C 10
ATOM 5107 O O . CYS A 1 30 ? 4.917 -3.132 -2.258 1.00 0.00 29 CYS A O 10
ATOM 5114 N N . LEU A 1 31 ? 3.104 -1.881 -1.818 1.00 0.00 30 LEU A N 10
ATOM 5115 C CA . LEU A 1 31 ? 2.218 -2.940 -1.355 1.00 0.00 30 LEU A CA 10
ATOM 5116 C C . LEU A 1 31 ? 0.795 -2.351 -1.347 1.00 0.00 30 LEU A C 10
ATOM 5117 O O . LEU A 1 31 ? 0.697 -1.129 -1.305 1.00 0.00 30 LEU A O 10
ATOM 5127 N N . PRO A 1 32 ? -0.292 -3.148 -1.393 1.00 0.00 31 PRO A N 10
ATOM 5128 C CA . PRO A 1 32 ? -1.678 -2.652 -1.500 1.00 0.00 31 PRO A CA 10
ATOM 5129 C C . PRO A 1 32 ? -2.044 -1.574 -0.457 1.00 0.00 31 PRO A C 10
ATOM 5130 O O . PRO A 1 32 ? -2.930 -0.758 -0.710 1.00 0.00 31 PRO A O 10
ATOM 5141 N N . GLN A 1 33 ? -1.408 -1.606 0.722 1.00 0.00 32 GLN A N 10
ATOM 5142 C CA . GLN A 1 33 ? -1.632 -0.846 1.952 1.00 0.00 32 GLN A CA 10
ATOM 5143 C C . GLN A 1 33 ? -2.966 -1.188 2.610 1.00 0.00 32 GLN A C 10
ATOM 5144 O O . GLN A 1 33 ? -3.005 -1.430 3.820 1.00 0.00 32 GLN A O 10
ATOM 5156 N N . THR A 1 34 ? -4.026 -1.296 1.816 1.00 0.00 33 THR A N 10
ATOM 5157 C CA . THR A 1 34 ? -5.260 -1.977 2.173 1.00 0.00 33 THR A CA 10
ATOM 5158 C C . THR A 1 34 ? -4.964 -3.481 2.103 1.00 0.00 33 THR A C 10
ATOM 5159 O O . THR A 1 34 ? -5.329 -4.163 1.143 1.00 0.00 33 THR A O 10
ATOM 5166 N N . PHE A 1 35 ? -4.201 -3.980 3.080 1.00 0.00 34 PHE A N 10
ATOM 5167 C CA . PHE A 1 35 ? -3.779 -5.373 3.129 1.00 0.00 34 PHE A CA 10
ATOM 5168 C C . PHE A 1 35 ? -4.950 -6.262 3.561 1.00 0.00 34 PHE A C 10
ATOM 5169 O O . PHE A 1 35 ? -5.449 -7.031 2.744 1.00 0.00 34 PHE A O 10
ATOM 5182 N N . LEU A 1 36 ? -5.373 -6.164 4.825 1.00 0.00 35 LEU A N 10
ATOM 5183 C CA . LEU A 1 36 ? -6.382 -7.036 5.420 1.00 0.00 35 LEU A CA 10
ATOM 5184 C C . LEU A 1 36 ? -7.791 -6.412 5.370 1.00 0.00 35 LEU A C 10
ATOM 5185 O O . LEU A 1 36 ? -8.692 -7.062 4.837 1.00 0.00 35 LEU A O 10
ATOM 5195 N N . PRO A 1 37 ? -8.040 -5.201 5.911 1.00 0.00 36 PRO A N 10
ATOM 5196 C CA . PRO A 1 37 ? -9.399 -4.705 6.066 1.00 0.00 36 PRO A CA 10
ATOM 5197 C C . PRO A 1 37 ? -9.934 -4.131 4.753 1.00 0.00 36 PRO A C 10
ATOM 5198 O O . PRO A 1 37 ? -9.179 -3.868 3.819 1.00 0.00 36 PRO A O 10
ATOM 5209 N N . GLY A 1 38 ? -11.251 -3.921 4.692 1.00 0.00 37 GLY A N 10
ATOM 5210 C CA . GLY A 1 38 ? -11.941 -3.162 3.653 1.00 0.00 37 GLY A CA 10
ATOM 5211 C C . GLY A 1 38 ? -12.078 -3.890 2.321 1.00 0.00 37 GLY A C 10
ATOM 5212 O O . GLY A 1 38 ? -13.006 -3.611 1.568 1.00 0.00 37 GLY A O 10
ATOM 5216 N N . CYS A 1 39 ? -11.153 -4.804 2.024 1.00 0.00 38 CYS A N 10
ATOM 5217 C CA . CYS A 1 39 ? -11.035 -5.469 0.740 1.00 0.00 38 CYS A CA 10
ATOM 5218 C C . CYS A 1 39 ? -10.077 -6.648 0.902 1.00 0.00 38 CYS A C 10
ATOM 5219 O O . CYS A 1 39 ? -8.932 -6.593 0.457 1.00 0.00 38 CYS A O 10
ATOM 5226 N N . ASP A 1 40 ? -10.583 -7.696 1.559 1.00 0.00 39 ASP A N 10
ATOM 5227 C CA . ASP A 1 40 ? -10.074 -9.075 1.598 1.00 0.00 39 ASP A CA 10
ATOM 5228 C C . ASP A 1 40 ? -8.542 -9.157 1.592 1.00 0.00 39 ASP A C 10
ATOM 5229 O O . ASP A 1 40 ? -7.934 -9.729 0.690 1.00 0.00 39 ASP A O 10
#

Sequence (39 aa):
KEHCGSILHGTWLPKKCSLCRCWHGQLHCLPQTFLPGCDKEHCGSILHGTWLPKKCSLCRCWHGQLHCLPQTFLPGCDKEHCGSILHGTWLPKKCSLCRCWHGQLHCLPQTFLPGCDKEHCGSILHGTWLPKKCSLCRCWHGQLHCLPQTFLPGCDKEHCGSILHGTWLPKKCSLCRCWHGQLHCLPQTFLPGCDKEHCGSILHGTWLPKKCSLCRCWHGQLHCLPQTFLPGCDKEHCGSILHGTWLPKKCSLCRCWHGQLHCLPQTFLPGCDKEHCGSILHGTWLPKKCSLCRCWHGQLHCLPQTFLPGCDKEHCGSILHGTWLPKKCSLCRCWHGQLHCLPQTFLPGCDKEHCGSILHGTWLPKKCSLCRCWHGQLHCLPQTFLPGCD

Radius of gyration: 11.08 Å; Cα contacts (8 Å, |Δi|>4): 69; chains: 1; bounding box: 24×25×19 Å

InterPro domains:
  IPR000742 EGF-like domain [PS00022] (79-90)
  IPR000742 EGF-like domain [PS50026] (67-91)
  IPR017047 Cripto [PIRSF036301] (1-170)
  IPR019011 Cryptic/Cripto, CFC domain [PF09443] (99-133)

Solvent-accessible surface area: 3668 Å² total; per-residue (Å²): 257,132,141,36,28,64,132,74,118,39,14,195,124,136,107,144,4,10,42,8,113,81,141,154,78,120,41,158,50,105,61,111,117,91,65,118,74,31,153

Nearest PDB structures (foldseek):
  1lv9-assembly1_A  TM=4.332E-01  e=6.127E+00  unclassified
  2j5h-assembly1_A  TM=4.923E-01  e=2.432E-05  Mus musculus
  2j5h-assembly1_A  TM=5.873E-01  e=1.419E-05  Mus musculus
  2j5h-assembly1_A  TM=7.069E-01  e=6.034E-06  Mus musculus
  2j5h-assembly1_A  TM=1.026E+00  e=7.483E-08  Mus musculus